Protein AF-A0AAU9XFS4-F1 (afdb_monomer_lite)

Secondary structure (DSSP, 8-state):
-------------------------TTSTTSGGG----PPPEEEE-TTS-EEEE----SS----HHHHHHHHHHHHHHHHHHHHHHHHHHHHTSTTT--HHHHHHHHHHHHHHHHHHHHHHHHHHHTT-------BPPPS----SSHHHHHHHHHHHHHHHHHHHHHHHHHHHHTT-HHHHHHHIIIIIHHHHHHHHHHHHHHHHHHHHGGG------------S--HHHHHHHHHHHHHHHHHHHHHHHHHHHHTSTTT--HHHHHHHHHHHHHHHHHHHHHHHHHHHTT------PBPPPS-S---SHHHHHHHHHHHHHHHHHHHHHHHHHHHHTT-HHHHHHHHHHHHHHHHHHHHHHHHHHHHHHH-TTHHHHHHIIIIIS-TTTHHHHHHHHHHHHHHHHHHHHHHHHHHHHHHIIIIIHHHHHHHHHHHHHHHHHHHHTTSTTHHHHHHIIIIIS---

Sequence (465 aa):
MNSLAFLITLVFGFDMTCGQNVKCSTKLQTHMAKGSWGENPVVHTDYKGTTVVDPPLPFMSPFAATTEQEINKQINRELFASYTYLSMAMHFNRDDINLPGFHKFFKEASEEEREHAMKLMEYQNKRGGRVLLHGIMKPCETTWGNGLEAMKHALVLEKDVYQALLDLHNTASRNEDPQLQDFLESNYLGEQVDSIKQLSDYINTLSRMEAAGQYALGEYQFFLNYHEECEAGINKQINLELYASYVYMSMAYHFDRDDVALPGFHKFMLKQSDEEREHAQKLMAYQNMRGGRIVWKDIKKPEKFEWGTGLEAMQAALDLEKHVNESLLDLHKVADKNGDPQSTDIIEDLLEEQVQSIKEFSDHITNLKRVGPGLGEFQFDKLTLGIFYLKTLKHVFVIVRICLEKINWICRGIFREMMDFLEGEFLKEQVESIKQFSDFVKNLIRVGPGLGEYQFDKLTLGDDD

Organism: NCBI:txid46732

pLDDT: mean 77.01, std 21.36, range [23.17, 97.88]

Structure (mmCIF, N/CA/C/O backbone):
data_AF-A0AAU9XFS4-F1
#
_entry.id   AF-A0AAU9XFS4-F1
#
loop_
_atom_site.group_PDB
_atom_site.id
_atom_site.type_symbol
_atom_site.label_atom_id
_atom_site.label_alt_id
_atom_site.label_comp_id
_atom_site.label_asym_id
_atom_site.label_entity_id
_atom_site.label_seq_id
_atom_site.pdbx_PDB_ins_code
_atom_site.Cartn_x
_atom_site.Cartn_y
_atom_site.Cartn_z
_atom_s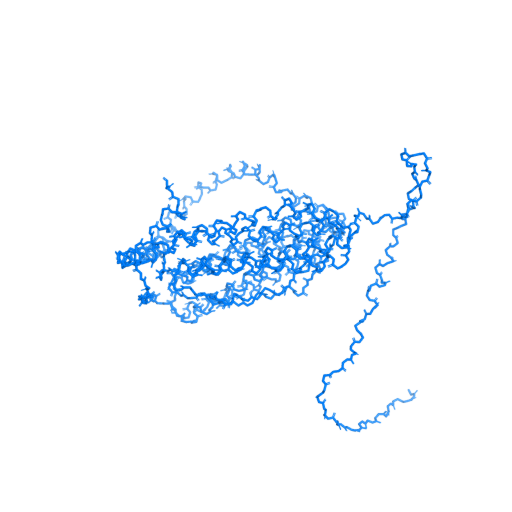ite.occupancy
_atom_site.B_iso_or_equiv
_atom_site.auth_seq_id
_atom_site.auth_comp_id
_atom_site.auth_asym_id
_atom_site.auth_atom_id
_atom_site.pdbx_PDB_model_num
ATOM 1 N N . MET A 1 1 ? -20.110 -23.824 -57.464 1.00 33.31 1 MET A N 1
ATOM 2 C CA . MET A 1 1 ? -20.469 -25.212 -57.823 1.00 33.31 1 MET A CA 1
ATOM 3 C C . MET A 1 1 ? -19.223 -26.068 -57.618 1.00 33.31 1 MET A C 1
ATOM 5 O O . MET A 1 1 ? -18.224 -25.680 -58.203 1.00 33.31 1 MET A O 1
ATOM 9 N N . ASN A 1 2 ? -19.114 -27.140 -56.823 1.00 34.66 2 ASN A N 1
ATOM 10 C CA . ASN A 1 2 ? -19.963 -27.880 -55.856 1.00 34.66 2 ASN A CA 1
ATOM 11 C C . ASN A 1 2 ? -18.983 -28.631 -54.903 1.00 34.66 2 ASN A C 1
ATOM 13 O O . ASN A 1 2 ? -17.883 -28.935 -55.354 1.00 34.66 2 ASN A O 1
ATOM 17 N N . SER A 1 3 ? -19.247 -29.038 -53.654 1.00 33.16 3 SER A N 1
ATOM 18 C CA . SER A 1 3 ? -20.244 -28.702 -52.613 1.00 33.16 3 SER A CA 1
ATOM 19 C C . SER A 1 3 ? -19.647 -29.151 -51.256 1.00 33.16 3 SER A C 1
ATOM 21 O O . SER A 1 3 ? -18.915 -30.131 -51.210 1.00 33.16 3 SER A O 1
ATOM 23 N N . LEU A 1 4 ? -19.730 -28.355 -50.186 1.00 27.31 4 LEU A N 1
ATOM 24 C CA . LEU A 1 4 ? -20.716 -28.455 -49.092 1.00 27.31 4 LEU A CA 1
ATOM 25 C C . LEU A 1 4 ? -20.814 -29.827 -48.364 1.00 27.31 4 LEU A C 1
ATOM 27 O O . LEU A 1 4 ? -21.401 -30.764 -48.885 1.00 27.31 4 LEU A O 1
ATOM 31 N N . ALA A 1 5 ? -20.293 -29.844 -47.128 1.00 33.38 5 ALA A N 1
ATOM 32 C CA . ALA A 1 5 ? -20.771 -30.489 -45.886 1.00 33.38 5 ALA A CA 1
ATOM 33 C C . ALA A 1 5 ? -21.377 -31.920 -45.836 1.00 33.38 5 ALA A C 1
ATOM 35 O O . ALA A 1 5 ? -22.396 -32.215 -46.448 1.00 33.38 5 ALA A O 1
ATOM 36 N N . PHE A 1 6 ? -20.871 -32.700 -44.867 1.00 30.17 6 PHE A N 1
ATOM 37 C CA . PHE A 1 6 ? -21.591 -33.676 -44.018 1.00 30.17 6 PHE A CA 1
ATOM 38 C C . PHE A 1 6 ? -20.928 -33.588 -42.618 1.00 30.17 6 PHE A C 1
ATOM 40 O O . PHE A 1 6 ? -19.706 -33.678 -42.548 1.00 30.17 6 PHE A O 1
ATOM 47 N N . LEU A 1 7 ? -21.557 -33.127 -41.524 1.00 28.05 7 LEU A N 1
ATOM 48 C CA . LEU A 1 7 ? -22.660 -33.685 -40.706 1.00 28.05 7 LEU A CA 1
ATOM 49 C C . LEU A 1 7 ? -22.374 -35.074 -40.074 1.00 28.05 7 LEU A C 1
ATOM 51 O O . LEU A 1 7 ? -21.947 -35.958 -40.803 1.00 28.05 7 LEU A O 1
ATOM 55 N N . ILE A 1 8 ? -22.706 -35.393 -38.802 1.00 28.91 8 ILE A N 1
ATOM 56 C CA . ILE A 1 8 ? -22.913 -34.619 -37.540 1.00 28.91 8 ILE A CA 1
ATOM 57 C C . ILE A 1 8 ? -23.160 -35.615 -36.359 1.00 28.91 8 ILE A C 1
ATOM 59 O O . ILE A 1 8 ? -23.812 -36.629 -36.589 1.00 28.91 8 ILE A O 1
ATOM 63 N N . THR A 1 9 ? -22.760 -35.305 -35.103 1.00 28.89 9 THR A N 1
ATOM 64 C CA . THR A 1 9 ? -23.154 -35.992 -33.813 1.00 28.89 9 THR A CA 1
ATOM 65 C C . THR A 1 9 ? -22.886 -37.523 -33.680 1.00 28.89 9 THR A C 1
ATOM 67 O O . THR A 1 9 ? -22.419 -38.119 -34.637 1.00 28.89 9 THR A O 1
ATOM 70 N N . LEU A 1 10 ? -23.054 -38.286 -32.573 1.00 27.28 10 LEU A N 1
ATOM 71 C CA . LEU A 1 10 ? -23.496 -38.181 -31.148 1.00 27.28 10 LEU A CA 1
ATOM 72 C C . LEU A 1 10 ? -22.551 -39.093 -30.280 1.00 27.28 10 LEU A C 1
ATOM 74 O O . LEU A 1 10 ? -21.943 -39.986 -30.859 1.00 27.28 10 LEU A O 1
ATOM 78 N N . VAL A 1 11 ? -22.446 -39.082 -28.931 1.00 27.89 11 VAL A N 1
ATOM 79 C CA . VAL A 1 11 ? -22.609 -38.065 -27.854 1.00 27.89 11 VAL A CA 1
ATOM 80 C C . VAL A 1 11 ? -22.185 -38.660 -26.460 1.00 27.89 11 VAL A C 1
ATOM 82 O O . VAL A 1 11 ? -22.083 -39.873 -26.347 1.00 27.89 11 VAL A O 1
ATOM 85 N N . PHE A 1 12 ? -21.998 -37.819 -25.419 1.00 26.34 12 PHE A N 1
ATOM 86 C CA . PHE A 1 12 ? -21.911 -38.057 -23.942 1.00 26.34 12 PHE A CA 1
ATOM 87 C C . PHE A 1 12 ? -21.039 -39.180 -23.316 1.00 26.34 12 PHE A C 1
ATOM 89 O O . PHE A 1 12 ? -21.291 -40.371 -23.458 1.00 26.34 12 PHE A O 1
ATOM 96 N N . GLY A 1 13 ? -20.160 -38.747 -22.400 1.00 23.17 13 GLY A N 1
ATOM 97 C CA . GLY A 1 13 ? -19.610 -39.522 -21.281 1.00 23.17 13 GLY A CA 1
ATOM 98 C C . GLY A 1 13 ? -19.075 -38.560 -20.213 1.00 23.17 13 GLY A C 1
ATOM 99 O O . GLY A 1 13 ? -18.079 -37.884 -20.448 1.00 23.17 13 GLY A O 1
ATOM 100 N N . PHE A 1 14 ? -19.779 -38.431 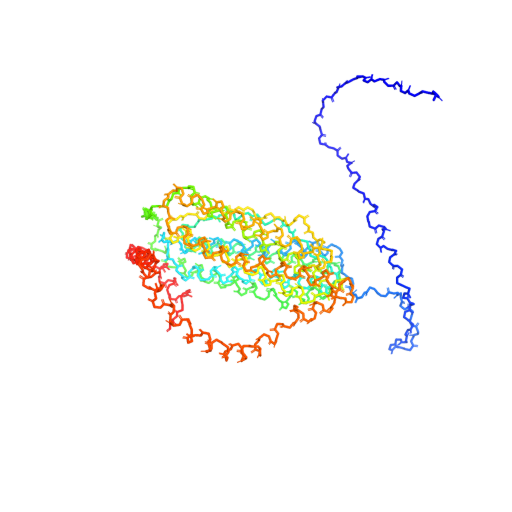-19.086 1.00 24.66 14 PHE A N 1
ATOM 101 C CA . PHE A 1 14 ? -19.370 -37.606 -17.941 1.00 24.66 14 PHE A CA 1
ATOM 102 C C . PHE A 1 14 ? -18.388 -38.418 -17.090 1.00 24.66 14 PHE A C 1
ATOM 104 O O . PHE A 1 14 ? -18.759 -39.509 -16.666 1.00 24.66 14 PHE A O 1
ATOM 111 N N . ASP A 1 15 ? -17.201 -37.891 -16.782 1.00 23.25 15 ASP A N 1
ATOM 112 C CA . ASP A 1 15 ? -16.494 -38.295 -15.562 1.00 23.25 15 ASP A CA 1
ATOM 113 C C . ASP A 1 15 ? -15.556 -37.190 -15.050 1.00 23.25 15 ASP A C 1
ATOM 115 O O . ASP A 1 15 ? -14.936 -36.464 -15.833 1.00 23.25 15 ASP A O 1
ATOM 119 N N . MET A 1 16 ? -15.477 -37.048 -13.727 1.00 28.38 16 MET A N 1
ATOM 120 C CA . MET A 1 16 ? -14.618 -36.080 -13.046 1.00 28.38 16 MET A CA 1
ATOM 121 C C . MET A 1 16 ? -13.428 -36.801 -12.416 1.00 28.38 16 MET A C 1
ATOM 123 O O . MET A 1 16 ? -13.530 -37.310 -11.301 1.00 28.38 16 MET A O 1
ATOM 127 N N . THR A 1 17 ? -12.259 -36.753 -13.054 1.00 27.00 17 THR A N 1
ATOM 128 C CA . THR A 1 17 ? -11.005 -37.141 -12.389 1.00 27.00 17 THR A CA 1
ATOM 129 C C . THR A 1 17 ? -9.888 -36.146 -12.658 1.00 27.00 17 THR A C 1
ATOM 131 O O . THR A 1 17 ? -9.521 -35.886 -13.803 1.00 27.00 17 THR A O 1
ATOM 134 N N . CYS A 1 18 ? -9.315 -35.624 -11.573 1.00 27.98 18 CYS A N 1
ATOM 135 C CA . CYS A 1 18 ? -8.071 -34.864 -11.573 1.00 27.98 18 CYS A CA 1
ATOM 136 C C . CYS A 1 18 ? -6.927 -35.703 -12.177 1.00 27.98 18 CYS A C 1
ATOM 138 O O . CYS A 1 18 ? -6.717 -36.838 -11.750 1.00 27.98 18 CYS A O 1
ATOM 140 N N . GLY A 1 19 ? -6.174 -35.159 -13.142 1.00 24.84 19 GLY A N 1
ATOM 141 C CA . GLY A 1 19 ? -5.047 -35.888 -13.734 1.00 24.84 19 GLY A CA 1
ATOM 142 C C . GLY A 1 19 ? -4.440 -35.275 -15.000 1.00 24.84 19 GLY A C 1
ATOM 143 O O . GLY A 1 19 ? -4.839 -35.626 -16.097 1.00 24.84 19 GLY A O 1
ATOM 144 N N . GLN A 1 20 ? -3.424 -34.426 -14.810 1.00 31.45 20 GLN A N 1
ATOM 145 C CA . GLN A 1 20 ? -2.276 -34.155 -15.701 1.00 31.45 20 GLN A CA 1
ATOM 146 C C . GLN A 1 20 ? -2.468 -33.895 -17.220 1.00 31.45 20 GLN A C 1
ATOM 148 O O . GLN A 1 20 ? -2.947 -34.728 -17.981 1.00 31.45 20 GLN A O 1
ATOM 153 N N . ASN A 1 21 ? -1.791 -32.823 -17.671 1.00 29.48 21 ASN A N 1
ATOM 154 C CA . ASN A 1 21 ? -1.406 -32.455 -19.053 1.00 29.48 21 ASN A CA 1
ATOM 155 C C . ASN A 1 21 ? -2.196 -31.342 -19.762 1.00 29.48 21 ASN A C 1
ATOM 157 O O . ASN A 1 21 ? -2.507 -31.443 -20.950 1.00 29.48 21 ASN A O 1
ATOM 161 N N . VAL A 1 22 ? -2.328 -30.182 -19.113 1.00 28.16 22 VAL A N 1
ATOM 162 C CA . VAL A 1 22 ? -2.276 -28.927 -19.880 1.00 28.16 22 VAL A CA 1
ATOM 163 C C . VAL A 1 22 ? -0.814 -28.679 -20.256 1.00 28.16 22 VAL A C 1
ATOM 165 O O . VAL A 1 22 ? -0.011 -28.264 -19.421 1.00 28.16 22 VAL A O 1
ATOM 168 N N . LYS A 1 23 ? -0.451 -28.932 -21.520 1.00 28.59 23 LYS A N 1
ATOM 169 C CA . LYS A 1 23 ? 0.809 -28.430 -22.089 1.00 28.59 23 LYS A CA 1
ATOM 170 C C . LYS A 1 23 ? 0.722 -26.908 -22.180 1.00 28.59 23 LYS A C 1
ATOM 172 O O . LYS A 1 23 ? 0.319 -26.371 -23.211 1.00 28.59 23 LYS A O 1
ATOM 177 N N . CYS A 1 24 ? 1.087 -26.224 -21.096 1.00 25.02 24 CYS A N 1
ATOM 178 C CA . CYS A 1 24 ? 1.279 -24.782 -21.125 1.00 25.02 24 CYS A CA 1
ATOM 179 C C . CYS A 1 24 ? 2.320 -24.454 -22.207 1.00 25.02 24 CYS A C 1
ATOM 181 O O . CYS A 1 24 ? 3.348 -25.125 -22.330 1.00 25.02 24 CYS A O 1
ATOM 183 N N . SER A 1 25 ? 1.990 -23.487 -23.061 1.00 29.98 25 SER A N 1
ATOM 184 C CA . SER A 1 25 ? 2.690 -23.244 -24.319 1.00 29.98 25 SER A CA 1
ATOM 185 C C . SER A 1 25 ? 4.128 -22.769 -24.090 1.00 29.98 25 SER A C 1
ATOM 187 O O . SER A 1 25 ? 4.389 -21.584 -23.893 1.00 29.98 25 SER A O 1
ATOM 189 N N . THR A 1 26 ? 5.090 -23.677 -24.257 1.00 31.02 26 THR A N 1
ATOM 190 C CA . THR A 1 26 ? 6.541 -23.400 -24.262 1.00 31.02 26 THR A CA 1
ATOM 191 C C . THR A 1 26 ? 7.004 -22.554 -25.467 1.00 31.02 26 THR A C 1
ATOM 193 O O . THR A 1 26 ? 8.200 -22.413 -25.709 1.00 31.02 26 THR A O 1
ATOM 196 N N . LYS A 1 27 ? 6.070 -21.979 -26.243 1.00 28.27 27 LYS A N 1
ATOM 197 C CA . LYS A 1 27 ? 6.346 -21.150 -27.427 1.00 28.27 27 LYS A CA 1
ATOM 198 C C . LYS A 1 27 ? 6.395 -19.639 -27.169 1.00 28.27 27 LYS A C 1
ATOM 200 O O . LYS A 1 27 ? 6.807 -18.923 -28.075 1.00 28.27 27 LYS A O 1
ATOM 205 N N . LEU A 1 28 ? 6.018 -19.137 -25.985 1.00 29.70 28 LEU A N 1
ATOM 206 C CA . LEU A 1 28 ? 6.170 -17.697 -25.695 1.00 29.70 28 LEU A CA 1
ATOM 207 C C . LEU A 1 28 ? 7.610 -17.301 -25.323 1.00 29.70 28 LEU A C 1
ATOM 209 O O . LEU A 1 28 ? 8.045 -16.215 -25.688 1.00 29.70 28 LEU A O 1
ATOM 213 N N . GLN A 1 29 ? 8.391 -18.190 -24.699 1.00 30.67 29 GLN A N 1
ATOM 214 C CA . GLN A 1 29 ? 9.790 -17.898 -24.338 1.00 30.67 29 GLN A CA 1
ATOM 215 C C . GLN A 1 29 ? 10.758 -17.884 -25.539 1.00 30.67 29 GLN A C 1
ATOM 217 O O . GLN A 1 29 ? 11.854 -17.343 -25.440 1.00 30.67 29 GLN A O 1
ATOM 222 N N . THR A 1 30 ? 10.381 -18.443 -26.695 1.00 28.61 30 THR A N 1
ATOM 223 C CA . THR A 1 30 ? 11.282 -18.570 -27.862 1.00 28.61 30 THR A CA 1
ATOM 224 C C . THR A 1 30 ? 11.205 -17.417 -28.869 1.00 28.61 30 THR A C 1
ATOM 226 O O . THR A 1 30 ? 11.988 -17.402 -29.819 1.00 28.61 30 THR A O 1
ATOM 229 N N . HIS A 1 31 ? 10.302 -16.446 -28.683 1.00 25.98 31 HIS A N 1
ATOM 230 C CA . HIS A 1 31 ? 10.153 -15.310 -29.604 1.00 25.98 31 HIS A CA 1
ATOM 231 C C . HIS A 1 31 ? 10.841 -14.011 -29.154 1.00 25.98 31 HIS A C 1
ATOM 233 O O . HIS A 1 31 ? 11.148 -13.190 -30.016 1.00 25.98 31 HIS A O 1
ATOM 239 N N . MET A 1 32 ? 11.173 -13.850 -27.867 1.00 30.36 32 MET A N 1
ATOM 240 C CA . MET A 1 32 ? 11.958 -12.697 -27.387 1.00 30.36 32 MET A CA 1
ATOM 241 C C . MET A 1 32 ? 13.466 -12.835 -27.671 1.00 30.36 32 MET A C 1
ATOM 243 O O . MET A 1 32 ? 14.147 -11.836 -27.872 1.00 30.36 32 MET A O 1
ATOM 247 N N . ALA A 1 33 ? 13.974 -14.059 -27.862 1.00 32.56 33 ALA A N 1
ATOM 248 C CA . ALA A 1 33 ? 15.360 -14.339 -28.270 1.00 32.56 33 ALA A CA 1
ATOM 249 C C . ALA A 1 33 ? 15.707 -13.933 -29.729 1.00 32.56 33 ALA A C 1
ATOM 251 O O . ALA A 1 33 ? 16.682 -14.420 -30.300 1.00 32.56 33 ALA A O 1
ATOM 252 N N . LYS A 1 34 ? 14.882 -13.094 -30.371 1.00 29.09 34 LYS A N 1
ATOM 253 C CA . LYS A 1 34 ? 15.087 -12.564 -31.733 1.00 29.09 34 LYS A CA 1
ATOM 254 C C . LYS A 1 34 ? 14.931 -11.042 -31.825 1.00 29.09 34 LYS A C 1
ATOM 256 O O . LYS A 1 34 ? 14.706 -10.512 -32.913 1.00 29.09 34 LYS A O 1
ATOM 261 N N . GLY A 1 35 ? 15.119 -10.337 -30.708 1.00 30.22 35 GLY A N 1
ATOM 262 C CA . GLY A 1 35 ? 15.483 -8.921 -30.725 1.00 30.22 35 GLY A CA 1
ATOM 263 C C . GLY A 1 35 ? 16.863 -8.749 -31.363 1.00 30.22 35 GLY A C 1
ATOM 264 O O . GLY A 1 35 ? 17.878 -8.824 -30.683 1.00 30.22 35 GLY A O 1
ATOM 265 N N . SER A 1 36 ? 16.901 -8.564 -32.684 1.00 33.47 36 SER A N 1
ATOM 266 C CA . SER A 1 36 ? 18.130 -8.379 -33.465 1.00 33.47 36 SER A CA 1
ATOM 267 C C . SER A 1 36 ? 18.721 -6.973 -33.278 1.00 33.47 36 SER A C 1
ATOM 269 O O . SER A 1 36 ? 18.823 -6.204 -34.238 1.00 33.47 36 SER A O 1
ATOM 271 N N . TRP A 1 37 ? 19.160 -6.653 -32.063 1.00 35.28 37 TRP A N 1
ATOM 272 C CA . TRP A 1 37 ? 20.202 -5.651 -31.865 1.00 35.28 37 TRP A CA 1
ATOM 273 C C . TRP A 1 37 ? 21.541 -6.361 -32.046 1.00 35.28 37 TRP A C 1
ATOM 275 O O . TRP A 1 37 ? 21.911 -7.237 -31.269 1.00 35.28 37 TRP A O 1
ATOM 285 N N . GLY A 1 38 ? 22.216 -6.061 -33.156 1.00 37.53 38 GLY A N 1
ATOM 286 C CA . GLY A 1 38 ? 23.493 -6.672 -33.516 1.00 37.53 38 GLY A CA 1
ATOM 287 C C . GLY A 1 38 ? 24.635 -6.109 -32.680 1.00 37.53 38 GLY A C 1
ATOM 288 O O . GLY A 1 38 ? 25.456 -5.356 -33.199 1.00 37.53 38 GLY A O 1
ATOM 289 N N . GLU A 1 39 ? 24.676 -6.453 -31.397 1.00 47.53 39 GLU A N 1
ATOM 290 C CA . GLU A 1 39 ? 25.807 -6.128 -30.537 1.00 47.53 39 GLU A CA 1
ATOM 291 C C . GLU A 1 39 ? 26.983 -7.042 -30.881 1.00 47.53 39 GLU A C 1
ATOM 293 O O . GLU A 1 39 ? 26.908 -8.270 -30.793 1.00 47.53 39 GLU A O 1
ATOM 298 N N . ASN A 1 40 ? 28.079 -6.431 -31.334 1.00 50.88 40 ASN A N 1
ATOM 299 C CA . ASN A 1 40 ? 29.324 -7.155 -31.545 1.00 50.88 40 ASN A CA 1
ATOM 300 C C . ASN A 1 40 ? 29.888 -7.574 -30.176 1.00 50.88 40 ASN A C 1
ATOM 302 O O . ASN A 1 40 ? 29.852 -6.757 -29.254 1.00 50.88 40 ASN A O 1
ATOM 306 N N . PRO A 1 41 ? 30.444 -8.793 -30.039 1.00 59.72 41 PRO A N 1
ATOM 307 C CA . PRO A 1 41 ? 31.085 -9.220 -28.799 1.00 59.72 41 PRO A CA 1
ATOM 308 C C . PRO A 1 41 ? 32.176 -8.225 -28.391 1.00 59.72 41 PRO A C 1
ATOM 310 O O . PRO A 1 41 ? 32.976 -7.787 -29.228 1.00 59.72 41 PRO A O 1
ATOM 313 N N . VAL A 1 42 ? 32.199 -7.857 -27.111 1.00 61.97 42 VAL A N 1
ATOM 314 C CA . VAL A 1 42 ? 33.156 -6.878 -26.592 1.00 61.97 42 VAL A CA 1
ATOM 315 C C . VAL A 1 42 ? 34.508 -7.565 -26.459 1.00 61.97 42 VAL A C 1
ATOM 317 O O . VAL A 1 42 ? 34.697 -8.468 -25.649 1.00 61.97 42 VAL A O 1
ATOM 320 N N . VAL A 1 43 ? 35.461 -7.142 -27.287 1.00 72.56 43 VAL A N 1
ATOM 321 C CA . VAL A 1 43 ? 36.847 -7.605 -27.205 1.00 72.56 43 VAL A CA 1
ATOM 322 C C . VAL A 1 43 ? 37.625 -6.611 -26.356 1.00 72.56 43 VAL A C 1
ATOM 324 O O . VAL A 1 43 ? 37.872 -5.484 -26.790 1.00 72.56 43 VAL A O 1
ATOM 327 N N . HIS A 1 44 ? 38.015 -7.026 -25.155 1.00 74.69 44 HIS A N 1
ATOM 328 C CA . HIS A 1 44 ? 38.810 -6.215 -24.239 1.00 74.69 44 HIS A CA 1
ATOM 329 C C . HIS A 1 44 ? 40.056 -6.980 -23.776 1.00 74.69 44 HIS A C 1
ATOM 331 O O . HIS A 1 44 ? 40.168 -8.193 -23.947 1.00 74.69 44 HIS A O 1
ATOM 337 N N . THR A 1 45 ? 41.030 -6.268 -23.213 1.00 73.38 45 THR A N 1
ATOM 338 C CA . THR A 1 45 ? 42.191 -6.896 -22.573 1.00 73.38 45 THR A CA 1
ATOM 339 C C . THR A 1 45 ? 41.987 -6.848 -21.067 1.00 73.38 45 THR A C 1
ATOM 341 O O . THR A 1 45 ? 41.798 -5.762 -20.519 1.00 73.38 45 THR A O 1
ATOM 344 N N . ASP A 1 46 ? 42.016 -8.003 -20.402 1.00 76.81 46 ASP A N 1
ATOM 345 C CA . ASP A 1 46 ? 41.870 -8.077 -18.951 1.00 76.81 46 ASP A CA 1
ATOM 346 C C . ASP A 1 46 ? 43.084 -7.477 -18.217 1.00 76.81 46 ASP A C 1
ATOM 348 O O . ASP A 1 46 ? 44.138 -7.177 -18.788 1.00 76.81 46 ASP A O 1
ATOM 352 N N . TYR A 1 47 ? 42.959 -7.346 -16.899 1.00 75.06 47 TYR A N 1
ATOM 353 C CA . TYR A 1 47 ? 44.021 -6.849 -16.019 1.00 75.06 47 TYR A CA 1
ATOM 354 C C . TYR A 1 47 ? 45.280 -7.746 -15.967 1.00 75.06 47 TYR A C 1
ATOM 356 O O . TYR A 1 47 ? 46.271 -7.365 -15.342 1.00 75.06 47 TYR A O 1
ATOM 364 N N . LYS A 1 48 ? 45.264 -8.925 -16.606 1.00 81.94 48 LYS A N 1
ATOM 365 C CA . LYS A 1 48 ? 46.408 -9.840 -16.762 1.00 81.94 48 LYS A CA 1
ATOM 366 C C . LYS A 1 48 ? 47.053 -9.745 -18.153 1.00 81.94 48 LYS A C 1
ATOM 368 O O . LYS A 1 48 ? 48.046 -10.428 -18.394 1.00 81.94 48 LYS A O 1
ATOM 373 N N . GLY A 1 49 ? 46.533 -8.903 -19.051 1.00 75.06 49 GLY A N 1
ATOM 374 C CA . GLY A 1 49 ? 47.015 -8.777 -20.429 1.00 75.06 49 GLY A CA 1
ATOM 375 C C . GLY A 1 49 ? 46.415 -9.800 -21.403 1.00 75.06 49 GLY A C 1
ATOM 376 O O . GLY A 1 49 ? 46.888 -9.910 -22.534 1.00 75.06 49 GLY A O 1
ATOM 377 N N . THR A 1 50 ? 45.393 -10.548 -20.988 1.00 83.06 50 THR A N 1
ATOM 378 C CA . THR A 1 50 ? 44.701 -11.555 -21.800 1.00 83.06 50 THR A CA 1
ATOM 379 C C . THR A 1 50 ? 43.616 -10.886 -22.631 1.00 83.06 50 THR A C 1
ATOM 381 O O . THR A 1 50 ? 42.781 -10.170 -22.086 1.00 83.06 50 THR A O 1
ATOM 384 N N . THR A 1 51 ? 43.570 -11.137 -23.939 1.00 77.94 51 THR A N 1
ATOM 385 C CA . THR A 1 51 ? 42.414 -10.728 -24.747 1.00 77.94 51 THR A CA 1
ATOM 386 C C . THR A 1 51 ? 41.218 -11.612 -24.410 1.00 77.94 51 THR A C 1
ATOM 388 O O . THR A 1 51 ? 41.231 -12.812 -24.687 1.00 77.94 51 THR A O 1
ATOM 391 N N . VAL A 1 52 ? 40.192 -11.006 -23.823 1.00 75.19 52 VAL A N 1
ATOM 392 C CA . VAL A 1 52 ? 38.901 -11.619 -23.523 1.00 75.19 52 VAL A CA 1
ATOM 393 C C . VAL A 1 52 ? 37.912 -11.191 -24.603 1.00 75.19 52 VAL A C 1
ATOM 395 O O . VAL A 1 52 ? 37.879 -10.033 -25.019 1.00 75.19 52 VAL A O 1
ATOM 398 N N . VAL A 1 53 ? 37.135 -12.154 -25.092 1.00 71.94 53 VAL A N 1
ATOM 399 C CA . VAL A 1 53 ? 36.008 -11.916 -25.994 1.00 71.94 53 VAL A CA 1
ATOM 400 C C . VAL A 1 53 ? 34.757 -12.206 -25.188 1.00 71.94 53 VAL A C 1
ATOM 402 O O . VAL A 1 53 ? 34.384 -13.370 -25.027 1.00 71.94 53 VAL A O 1
ATOM 405 N N . ASP A 1 54 ? 34.139 -11.161 -24.652 1.00 57.28 54 ASP A N 1
ATOM 406 C CA . ASP A 1 54 ? 32.876 -11.317 -23.948 1.00 57.28 54 ASP A CA 1
ATOM 407 C C . ASP A 1 54 ? 31.766 -11.584 -24.977 1.00 57.28 54 ASP A C 1
ATOM 409 O O . ASP A 1 54 ? 31.721 -10.921 -26.024 1.00 57.28 54 ASP A O 1
ATOM 413 N N . PRO A 1 55 ? 30.841 -12.528 -24.717 1.00 55.19 55 PRO A N 1
ATOM 414 C CA . PRO A 1 55 ? 29.574 -12.537 -25.440 1.00 55.19 55 PRO A CA 1
ATOM 415 C C . PRO A 1 55 ? 28.848 -11.197 -25.209 1.00 55.19 55 PRO A C 1
ATOM 417 O O . PRO A 1 55 ? 29.184 -10.492 -24.256 1.00 55.19 55 PRO A O 1
ATOM 420 N N . PRO A 1 56 ? 27.836 -10.840 -26.024 1.00 56.84 56 PRO A N 1
ATOM 421 C CA . PRO A 1 56 ? 26.942 -9.731 -25.698 1.00 56.84 56 PRO A CA 1
ATOM 422 C C . PRO A 1 56 ? 26.424 -9.923 -24.271 1.00 56.84 56 PRO A C 1
ATOM 424 O O . PRO A 1 56 ? 25.722 -10.899 -23.984 1.00 56.84 56 PRO A O 1
ATOM 427 N N . LEU A 1 57 ? 26.878 -9.064 -23.359 1.00 49.31 57 LEU A N 1
ATOM 428 C CA . LEU A 1 57 ? 26.551 -9.192 -21.950 1.00 49.31 57 LEU A CA 1
ATOM 429 C C . LEU A 1 57 ? 25.069 -8.837 -21.786 1.00 49.31 57 LEU A C 1
ATOM 431 O O . LEU A 1 57 ? 24.627 -7.846 -22.370 1.00 49.31 57 LEU A O 1
ATOM 435 N N . PRO A 1 58 ? 24.288 -9.580 -20.981 1.00 52.59 58 PRO A N 1
ATOM 436 C CA . PRO A 1 58 ? 23.060 -9.001 -20.461 1.00 52.59 58 PRO A CA 1
ATOM 437 C C . PRO A 1 58 ? 23.425 -7.686 -19.756 1.00 52.59 58 PRO A C 1
ATOM 439 O O . PRO A 1 58 ? 24.440 -7.612 -19.061 1.00 52.59 58 PRO A O 1
ATOM 442 N N . PHE A 1 59 ? 22.611 -6.646 -19.945 1.00 55.47 59 PHE A N 1
ATOM 443 C CA . PHE A 1 59 ? 22.891 -5.302 -19.420 1.00 55.47 59 PHE A CA 1
ATOM 444 C C . PHE A 1 59 ? 23.028 -5.270 -17.881 1.00 55.47 59 PHE A C 1
ATOM 446 O O . PHE A 1 59 ? 23.602 -4.339 -17.319 1.00 55.47 59 PHE A O 1
ATOM 453 N N . MET A 1 60 ? 22.547 -6.318 -17.202 1.00 61.28 60 MET A N 1
ATOM 454 C CA . MET A 1 60 ? 22.657 -6.535 -15.761 1.00 61.28 60 MET A CA 1
ATOM 455 C C . MET A 1 60 ? 23.200 -7.929 -15.420 1.00 61.28 60 MET A C 1
ATOM 457 O O . MET A 1 60 ? 23.099 -8.869 -16.208 1.00 61.28 60 MET A O 1
ATOM 461 N N . SER A 1 61 ? 23.748 -8.063 -14.208 1.00 60.22 61 SER A N 1
ATOM 462 C CA . SER A 1 61 ? 24.228 -9.338 -13.662 1.00 60.22 61 SER A CA 1
ATOM 463 C C . SER A 1 61 ? 23.055 -10.303 -13.425 1.00 60.22 61 SER A C 1
ATOM 465 O O . SER A 1 61 ? 22.230 -10.013 -12.555 1.00 60.22 61 SER A O 1
ATOM 467 N N . PRO A 1 62 ? 22.960 -11.437 -14.147 1.00 56.47 62 PRO A N 1
ATOM 468 C CA . PRO A 1 62 ? 21.850 -12.366 -13.985 1.00 56.47 62 PRO A CA 1
ATOM 469 C C . PRO A 1 62 ? 21.886 -13.003 -12.593 1.00 56.47 62 PRO A C 1
ATOM 471 O O . PRO A 1 62 ? 22.945 -13.398 -12.105 1.00 56.47 62 PRO A O 1
ATOM 474 N N . PHE A 1 63 ? 20.718 -13.156 -11.973 1.00 68.88 63 PHE A N 1
ATOM 475 C CA . PHE A 1 63 ? 20.554 -13.921 -10.738 1.00 68.88 63 PHE A CA 1
ATOM 476 C C . PHE A 1 63 ? 19.592 -15.093 -10.951 1.00 68.88 63 PHE A C 1
ATOM 478 O O . PHE A 1 63 ? 18.821 -15.119 -11.912 1.00 68.88 63 PHE A O 1
ATOM 485 N N . ALA A 1 64 ? 19.709 -16.134 -10.126 1.00 76.94 64 ALA A N 1
ATOM 486 C CA . ALA A 1 64 ? 19.050 -17.406 -10.407 1.00 76.94 64 ALA A CA 1
ATOM 487 C C . ALA A 1 64 ? 17.515 -17.277 -10.405 1.00 76.94 64 ALA A C 1
ATOM 489 O O . ALA A 1 64 ? 16.934 -16.682 -9.502 1.00 76.94 64 ALA A O 1
ATOM 490 N N . ALA A 1 65 ? 16.839 -17.920 -11.362 1.00 77.94 65 ALA A N 1
ATOM 491 C CA . ALA A 1 65 ? 15.373 -17.901 -11.454 1.00 77.94 65 ALA A CA 1
ATOM 492 C C . ALA A 1 65 ? 14.667 -18.485 -10.210 1.00 77.94 65 ALA A C 1
ATOM 494 O O . ALA A 1 65 ? 13.511 -18.169 -9.943 1.00 77.94 65 ALA A O 1
ATOM 495 N N . THR A 1 66 ? 15.356 -19.328 -9.433 1.00 83.75 66 THR A N 1
ATOM 496 C CA . THR A 1 66 ? 14.901 -19.774 -8.108 1.00 83.75 66 THR A CA 1
ATOM 497 C C . THR A 1 66 ? 14.934 -18.629 -7.099 1.00 83.75 66 THR A C 1
ATOM 499 O O . THR A 1 66 ? 13.940 -18.389 -6.425 1.00 83.75 66 THR A O 1
ATOM 502 N N . THR A 1 67 ? 16.030 -17.868 -7.051 1.00 85.38 67 THR A N 1
ATOM 503 C CA . THR A 1 67 ? 16.147 -16.656 -6.234 1.00 85.38 67 THR A CA 1
ATOM 504 C C . THR A 1 67 ? 15.080 -15.616 -6.600 1.00 85.38 67 THR A C 1
ATOM 506 O O . THR A 1 67 ? 14.438 -15.085 -5.702 1.00 85.38 67 THR A O 1
ATOM 509 N N . GLU A 1 68 ? 14.820 -15.367 -7.890 1.00 88.69 68 GLU A N 1
ATOM 510 C CA . GLU A 1 68 ? 13.765 -14.435 -8.342 1.00 88.69 68 GLU A CA 1
ATOM 511 C C . GLU A 1 68 ? 12.377 -14.809 -7.790 1.00 88.69 68 GLU A C 1
ATOM 513 O O . GLU A 1 68 ? 11.595 -13.948 -7.380 1.00 88.69 68 GLU A O 1
ATOM 518 N N . GLN A 1 69 ? 12.072 -16.107 -7.736 1.00 90.19 69 GLN A N 1
ATOM 519 C CA . GLN A 1 69 ? 10.816 -16.605 -7.179 1.00 90.19 69 GLN A CA 1
ATOM 520 C C . GLN A 1 69 ? 10.761 -16.488 -5.654 1.00 90.19 69 GLN A C 1
ATOM 522 O O . GLN A 1 69 ? 9.697 -16.178 -5.123 1.00 90.19 69 GLN A O 1
ATOM 527 N N . GLU A 1 70 ? 11.868 -16.710 -4.939 1.00 92.50 70 GLU A N 1
ATOM 528 C CA . GLU A 1 70 ? 11.887 -16.543 -3.480 1.00 92.50 70 GLU A CA 1
ATOM 529 C C . GLU A 1 70 ? 11.822 -15.063 -3.057 1.00 92.50 70 GLU A C 1
ATOM 531 O O . GLU A 1 70 ? 11.110 -14.766 -2.099 1.00 92.50 70 GLU A O 1
ATOM 536 N N . ILE A 1 71 ? 12.447 -14.123 -3.787 1.00 94.25 71 ILE A N 1
ATOM 537 C CA . ILE A 1 71 ? 12.270 -12.678 -3.520 1.00 94.25 71 ILE A CA 1
ATOM 538 C C . ILE A 1 71 ? 10.812 -12.267 -3.780 1.00 94.25 71 ILE A C 1
ATOM 540 O O . ILE A 1 71 ? 10.201 -11.640 -2.920 1.00 94.25 71 ILE A O 1
ATOM 544 N N . ASN A 1 72 ? 10.196 -12.709 -4.885 1.00 94.38 72 ASN A N 1
ATOM 545 C CA . ASN A 1 72 ? 8.770 -12.460 -5.154 1.00 94.38 72 ASN A CA 1
ATOM 546 C C . ASN A 1 72 ? 7.830 -13.015 -4.065 1.00 94.38 72 ASN A C 1
ATOM 548 O O . ASN A 1 72 ? 6.785 -12.422 -3.788 1.00 94.38 72 ASN A O 1
ATOM 552 N N . LYS A 1 73 ? 8.182 -14.137 -3.422 1.00 95.19 73 LYS A N 1
ATOM 553 C CA . LYS A 1 73 ? 7.450 -14.628 -2.243 1.00 95.19 73 LYS A CA 1
ATOM 554 C C . LYS A 1 73 ? 7.695 -13.755 -1.020 1.00 95.19 73 LYS A C 1
ATOM 556 O O . LYS A 1 73 ? 6.736 -13.497 -0.301 1.00 95.19 73 LYS A O 1
ATOM 561 N N . GLN A 1 74 ? 8.933 -13.316 -0.786 1.00 96.69 74 GLN A N 1
ATOM 562 C CA . GLN A 1 74 ? 9.263 -12.453 0.348 1.00 96.69 74 GLN A CA 1
ATOM 563 C C . GLN A 1 74 ? 8.548 -11.105 0.247 1.00 96.69 74 GLN A C 1
ATOM 565 O O . GLN A 1 74 ? 7.874 -10.727 1.193 1.00 96.69 74 GLN A O 1
ATOM 570 N N . ILE A 1 75 ? 8.541 -10.475 -0.933 1.00 96.81 75 ILE A N 1
ATOM 571 C CA . ILE A 1 75 ? 7.736 -9.279 -1.234 1.00 96.81 75 ILE A CA 1
ATOM 572 C C . ILE A 1 75 ? 6.273 -9.468 -0.799 1.00 96.81 75 ILE A C 1
ATOM 574 O O . ILE A 1 75 ? 5.694 -8.598 -0.157 1.00 96.81 75 ILE A O 1
ATOM 578 N N . ASN A 1 76 ? 5.664 -10.619 -1.103 1.00 96.31 76 ASN A N 1
ATOM 579 C CA . ASN A 1 76 ? 4.284 -10.894 -0.696 1.00 96.31 76 ASN A CA 1
ATOM 580 C C . ASN A 1 76 ? 4.125 -11.207 0.806 1.00 96.31 76 ASN A C 1
ATOM 582 O O . ASN A 1 76 ? 3.008 -11.109 1.312 1.00 96.31 76 ASN A O 1
ATOM 586 N N . ARG A 1 77 ? 5.191 -11.601 1.517 1.00 95.62 77 ARG A N 1
ATOM 587 C CA . ARG A 1 77 ? 5.181 -11.734 2.983 1.00 95.62 77 ARG A CA 1
ATOM 588 C C . ARG A 1 77 ? 5.201 -10.359 3.641 1.00 95.62 77 ARG A C 1
ATOM 590 O O . ARG A 1 77 ? 4.297 -10.112 4.430 1.00 95.62 77 ARG A O 1
ATOM 597 N N . GLU A 1 78 ? 6.088 -9.455 3.224 1.00 97.12 78 GLU A N 1
ATOM 598 C CA . GLU A 1 78 ? 6.165 -8.112 3.829 1.00 97.12 78 GLU A CA 1
ATOM 599 C C . GLU A 1 78 ? 4.862 -7.330 3.570 1.00 97.12 78 GLU A C 1
ATOM 601 O O . GLU A 1 78 ? 4.280 -6.731 4.470 1.00 97.12 78 GLU A O 1
ATOM 606 N N . LEU A 1 79 ? 4.289 -7.446 2.363 1.00 96.31 79 LEU A N 1
ATOM 607 C CA . LEU A 1 79 ? 2.972 -6.873 2.050 1.00 96.31 79 LEU A CA 1
ATOM 608 C C . LEU A 1 79 ? 1.826 -7.476 2.882 1.00 96.31 79 LEU A C 1
ATOM 610 O O . LEU A 1 79 ? 0.861 -6.780 3.198 1.00 96.31 79 LEU A O 1
ATOM 614 N N . PHE A 1 80 ? 1.901 -8.762 3.237 1.00 96.69 80 PHE A N 1
ATOM 615 C CA . PHE A 1 80 ? 0.925 -9.401 4.123 1.00 96.69 80 PHE A CA 1
ATOM 616 C C . PHE A 1 80 ? 1.126 -8.995 5.591 1.00 96.69 80 PHE A C 1
ATOM 618 O O . PHE A 1 80 ? 0.137 -8.816 6.310 1.00 96.69 80 PHE A O 1
ATOM 625 N N . ALA A 1 81 ? 2.372 -8.798 6.025 1.00 95.19 81 ALA A N 1
ATOM 626 C CA . ALA A 1 81 ? 2.699 -8.279 7.347 1.00 95.19 81 ALA A CA 1
ATOM 627 C C . ALA A 1 81 ? 2.201 -6.834 7.499 1.00 95.19 81 ALA A C 1
ATOM 629 O O . ALA A 1 81 ? 1.387 -6.562 8.381 1.00 95.19 81 ALA A O 1
ATOM 630 N N . SER A 1 82 ? 2.527 -5.960 6.540 1.00 97.00 82 SER A N 1
ATOM 631 C CA . SER A 1 82 ? 1.989 -4.598 6.420 1.00 97.00 82 SER A CA 1
ATOM 632 C C . SER A 1 82 ? 0.454 -4.568 6.489 1.00 97.00 82 SER A C 1
ATOM 634 O O . SER A 1 82 ? -0.117 -3.788 7.257 1.00 97.00 82 SER A O 1
ATOM 636 N N . TYR A 1 83 ? -0.235 -5.462 5.765 1.00 96.38 83 TYR A N 1
ATOM 637 C CA . TYR A 1 83 ? -1.702 -5.544 5.782 1.00 96.38 83 TYR A CA 1
ATOM 638 C C . TYR A 1 83 ? -2.268 -6.035 7.127 1.00 96.38 83 TYR A C 1
ATOM 640 O O . TYR A 1 83 ? -3.316 -5.566 7.581 1.00 96.38 83 TYR A O 1
ATOM 648 N N . THR A 1 84 ? -1.558 -6.943 7.800 1.00 95.38 84 THR A N 1
ATOM 649 C CA . THR A 1 84 ? -1.910 -7.433 9.141 1.00 95.38 84 THR A CA 1
ATOM 650 C C . THR A 1 84 ? -1.717 -6.346 10.198 1.00 95.38 84 THR A C 1
ATOM 652 O O . THR A 1 84 ? -2.606 -6.137 11.028 1.00 95.38 84 THR A O 1
ATOM 655 N N . TYR A 1 85 ? -0.626 -5.583 10.124 1.00 96.69 85 TYR A N 1
ATOM 656 C CA . TYR A 1 85 ? -0.383 -4.448 11.007 1.00 96.69 85 TYR A CA 1
ATOM 657 C C . TYR A 1 85 ? -1.380 -3.308 10.806 1.00 96.69 85 TYR A C 1
ATOM 659 O O . TYR A 1 85 ? -1.868 -2.756 11.792 1.00 96.69 85 TYR A O 1
ATOM 667 N N . LEU A 1 86 ? -1.812 -3.037 9.569 1.00 96.00 86 LEU A N 1
ATOM 668 C CA . LEU A 1 86 ? -2.889 -2.074 9.320 1.00 96.00 86 LEU A CA 1
ATOM 669 C C . LEU A 1 86 ? -4.203 -2.503 10.000 1.00 96.00 86 LEU A C 1
ATOM 671 O O . LEU A 1 86 ? -4.921 -1.668 10.555 1.00 96.00 86 LEU A O 1
ATOM 675 N N . SER A 1 87 ? -4.495 -3.810 10.030 1.00 94.88 87 SER A N 1
ATOM 676 C CA . SER A 1 87 ? -5.635 -4.353 10.779 1.00 94.88 87 SER A CA 1
ATOM 677 C C . SER A 1 87 ? -5.484 -4.201 12.293 1.00 94.88 87 SER A C 1
ATOM 679 O O . SER A 1 87 ? -6.477 -3.902 12.960 1.00 94.88 87 SER A O 1
ATOM 681 N N . MET A 1 88 ? -4.281 -4.375 12.849 1.00 94.75 88 MET A N 1
ATOM 682 C CA . MET A 1 88 ? -4.020 -4.104 14.270 1.00 94.75 88 MET A CA 1
ATOM 683 C C . MET A 1 88 ? -4.210 -2.614 14.580 1.00 94.75 88 MET A C 1
ATOM 685 O O . MET A 1 88 ? -5.005 -2.264 15.455 1.00 94.75 88 MET A O 1
ATOM 689 N N . ALA A 1 89 ? -3.572 -1.729 13.810 1.00 94.25 89 ALA A N 1
ATOM 690 C CA . ALA A 1 89 ? -3.681 -0.280 13.955 1.00 94.25 89 ALA A CA 1
ATOM 691 C C . ALA A 1 89 ? -5.137 0.201 13.941 1.00 94.25 89 ALA A C 1
ATOM 693 O O . ALA A 1 89 ? -5.533 0.995 14.797 1.00 94.25 89 ALA A O 1
ATOM 694 N N . MET A 1 90 ? -5.952 -0.282 13.002 1.00 93.06 90 MET A N 1
ATOM 695 C CA . MET A 1 90 ? -7.353 0.130 12.917 1.00 93.06 90 MET A CA 1
ATOM 696 C C . MET A 1 90 ? -8.244 -0.500 13.991 1.00 93.06 90 MET A C 1
ATOM 698 O O . MET A 1 90 ? -9.239 0.116 14.362 1.00 93.06 90 MET A O 1
ATOM 702 N N . HIS A 1 91 ? -7.894 -1.663 14.549 1.00 90.06 91 HIS A N 1
ATOM 703 C CA . HIS A 1 91 ? -8.584 -2.204 15.727 1.00 90.06 91 HIS A CA 1
ATOM 704 C C . HIS A 1 91 ? -8.390 -1.297 16.951 1.00 90.06 91 HIS A C 1
ATOM 706 O O . HIS A 1 91 ? -9.370 -0.929 17.595 1.00 90.06 91 HIS A O 1
ATOM 712 N N . PHE A 1 92 ? -7.158 -0.857 17.228 1.00 88.25 92 PHE A N 1
ATOM 713 C CA . PHE A 1 92 ? -6.864 0.020 18.372 1.00 88.25 92 PHE A CA 1
ATOM 714 C C . PHE A 1 92 ? -7.361 1.470 18.209 1.00 88.25 92 PHE A C 1
ATOM 716 O O . PHE A 1 92 ? -7.587 2.149 19.212 1.00 88.25 92 PHE A O 1
ATOM 723 N N . ASN A 1 93 ? -7.617 1.911 16.971 1.00 86.88 93 ASN A N 1
ATOM 724 C CA . ASN A 1 93 ? -8.241 3.202 16.636 1.00 86.88 93 ASN A CA 1
ATOM 725 C C . ASN A 1 93 ? -9.785 3.196 16.680 1.00 86.88 93 ASN A C 1
ATOM 727 O O . ASN A 1 93 ? -10.416 4.217 16.404 1.00 86.88 93 ASN A O 1
ATOM 731 N N . ARG A 1 94 ? -10.434 2.061 16.974 1.00 82.94 94 ARG A N 1
ATOM 732 C CA . ARG A 1 94 ? -11.890 2.044 17.194 1.00 82.94 94 ARG A CA 1
ATOM 733 C C . ARG A 1 94 ? -12.229 2.904 18.402 1.00 82.94 94 ARG A C 1
ATOM 735 O O . ARG A 1 94 ? -11.553 2.788 19.424 1.00 82.94 94 ARG A O 1
ATOM 742 N N . ASP A 1 95 ? -13.325 3.661 18.330 1.00 72.12 95 ASP A N 1
ATOM 743 C CA . ASP A 1 95 ? -13.907 4.334 19.499 1.00 72.12 95 ASP A CA 1
ATOM 744 C C . ASP A 1 95 ? -14.061 3.331 20.656 1.00 72.12 95 ASP A C 1
ATOM 746 O O . ASP A 1 95 ? -13.767 3.638 21.801 1.00 72.12 95 ASP A O 1
ATOM 750 N N . ASP A 1 96 ? -14.483 2.104 20.330 1.00 67.69 96 ASP A N 1
ATOM 751 C CA . ASP A 1 96 ? -14.359 0.834 21.049 1.00 67.69 96 ASP A CA 1
ATOM 752 C C . ASP A 1 96 ? -13.316 0.732 22.159 1.00 67.69 96 ASP A C 1
ATOM 754 O O . ASP A 1 96 ? -13.557 0.315 23.293 1.00 67.69 96 ASP A O 1
ATOM 758 N N . ILE A 1 97 ? -12.100 1.030 21.712 1.00 78.38 97 ILE A N 1
ATOM 759 C CA . ILE A 1 97 ? -10.858 0.478 22.225 1.00 78.38 97 ILE A CA 1
ATOM 760 C C . ILE A 1 97 ? -9.873 1.603 22.474 1.00 78.38 97 ILE A C 1
ATOM 762 O O . ILE A 1 97 ? -9.159 1.495 23.455 1.00 78.38 97 ILE A O 1
ATOM 766 N N . ASN A 1 98 ? -9.852 2.670 21.673 1.00 76.69 98 ASN A N 1
ATOM 767 C CA . ASN A 1 98 ? -9.151 3.927 21.938 1.00 76.69 98 ASN A CA 1
ATOM 768 C C . ASN A 1 98 ? -7.813 3.742 22.686 1.00 76.69 98 ASN A C 1
ATOM 770 O O . ASN A 1 98 ? -7.680 4.088 23.864 1.00 76.69 98 ASN A O 1
ATOM 774 N N . LEU A 1 99 ? -6.859 3.093 22.020 1.00 83.44 99 LEU A N 1
ATOM 775 C CA . LEU A 1 99 ? -5.475 2.957 22.474 1.00 83.44 99 LEU A CA 1
ATOM 776 C C . LEU A 1 99 ? -4.588 3.621 21.410 1.00 83.44 99 LEU A C 1
ATOM 778 O O . LEU A 1 99 ? -4.107 2.943 20.498 1.00 83.44 99 LEU A O 1
ATOM 782 N N . PRO A 1 100 ? -4.477 4.964 21.432 1.00 83.31 100 PRO A N 1
ATOM 783 C CA . PRO A 1 100 ? -3.834 5.724 20.365 1.00 83.31 100 PRO A CA 1
ATOM 784 C C . PRO A 1 100 ? -2.335 5.434 20.220 1.00 83.31 100 PRO A C 1
ATOM 786 O O . PRO A 1 100 ? -1.828 5.517 19.104 1.00 83.31 100 PRO A O 1
ATOM 789 N N . GLY A 1 101 ? -1.638 5.051 21.294 1.00 84.62 101 GLY A N 1
ATOM 790 C CA . GLY A 1 101 ? -0.244 4.610 21.230 1.00 84.62 101 GLY A CA 1
ATOM 791 C C . GLY A 1 101 ? -0.108 3.266 20.510 1.00 84.62 101 GLY A C 1
ATOM 792 O O . GLY A 1 101 ? 0.694 3.140 19.588 1.00 84.62 101 GLY A O 1
ATOM 793 N N . PHE A 1 102 ? -0.950 2.278 20.835 1.00 89.19 102 PHE A N 1
ATOM 794 C CA . PHE A 1 102 ? -1.012 1.019 20.075 1.00 89.19 102 PHE A CA 1
ATOM 795 C C . PHE A 1 102 ? -1.436 1.239 18.615 1.00 89.19 102 PHE A C 1
ATOM 797 O O . PHE A 1 102 ? -0.881 0.601 17.721 1.00 89.19 102 PHE A O 1
ATOM 804 N N . HIS A 1 103 ? -2.383 2.147 18.349 1.00 90.50 103 HIS A N 1
ATOM 805 C CA . HIS A 1 103 ? -2.744 2.533 16.982 1.00 90.50 103 HIS A CA 1
ATOM 806 C C . HIS A 1 103 ? -1.536 3.086 16.217 1.00 90.50 103 HIS A C 1
ATOM 808 O O . HIS A 1 103 ? -1.259 2.601 15.121 1.00 90.50 103 HIS A O 1
ATOM 814 N N . LYS A 1 104 ? -0.826 4.065 16.798 1.00 92.62 104 LYS A N 1
ATOM 815 C CA . LYS A 1 104 ? 0.368 4.687 16.213 1.00 92.62 104 LYS A CA 1
ATOM 816 C C . LYS A 1 104 ? 1.442 3.635 15.930 1.00 92.62 104 LYS A C 1
ATOM 818 O O . LYS A 1 104 ? 1.811 3.463 14.774 1.00 92.62 104 LYS A O 1
ATOM 823 N N . PHE A 1 105 ? 1.836 2.866 16.946 1.00 92.69 105 PHE A N 1
ATOM 824 C CA . PHE A 1 105 ? 2.865 1.829 16.845 1.00 92.69 105 PHE A CA 1
ATOM 825 C C . PHE A 1 105 ? 2.584 0.822 15.718 1.00 92.69 105 PHE A C 1
ATOM 827 O O . PHE A 1 105 ? 3.435 0.578 14.867 1.00 92.69 105 PHE A O 1
ATOM 834 N N . PHE A 1 106 ? 1.368 0.266 15.652 1.00 95.44 106 PHE A N 1
ATOM 835 C CA . PHE A 1 106 ? 1.022 -0.676 14.584 1.00 95.44 106 PHE A CA 1
ATOM 836 C C . PHE A 1 106 ? 0.814 -0.002 13.219 1.00 95.44 106 PHE A C 1
ATOM 838 O O . PHE A 1 106 ? 0.888 -0.680 12.195 1.00 95.44 106 PHE A O 1
ATOM 845 N N . LYS A 1 107 ? 0.553 1.312 13.166 1.00 95.25 107 LYS A N 1
ATOM 846 C CA . LYS A 1 107 ? 0.509 2.054 11.900 1.00 95.25 107 LYS A CA 1
ATOM 847 C C . LYS A 1 107 ? 1.924 2.253 11.357 1.00 95.25 107 LYS A C 1
ATOM 849 O O . LYS A 1 107 ? 2.147 1.989 10.182 1.00 95.25 107 LYS A O 1
ATOM 854 N N . GLU A 1 108 ? 2.867 2.632 12.214 1.00 95.31 108 GLU A N 1
ATOM 855 C CA . GLU A 1 108 ? 4.285 2.778 11.871 1.00 95.31 108 GLU A CA 1
ATOM 856 C C . GLU A 1 108 ? 4.871 1.434 11.404 1.00 95.31 108 GLU A C 1
ATOM 858 O O . GLU A 1 108 ? 5.395 1.364 10.296 1.00 95.31 108 GLU A O 1
ATOM 863 N N . ALA A 1 109 ? 4.629 0.336 12.133 1.00 94.00 109 ALA A N 1
ATOM 864 C CA . ALA A 1 109 ? 5.016 -1.015 11.700 1.00 94.00 109 ALA A CA 1
ATOM 865 C C . ALA A 1 109 ? 4.369 -1.437 10.358 1.00 94.00 109 ALA A C 1
ATOM 867 O O . ALA A 1 109 ? 4.995 -2.090 9.525 1.00 94.00 109 ALA A O 1
ATOM 868 N N . SER A 1 110 ? 3.117 -1.036 10.097 1.00 96.56 110 SER A N 1
ATOM 869 C CA . SER A 1 110 ? 2.466 -1.265 8.796 1.00 96.56 110 SER A CA 1
ATOM 870 C C . SER A 1 110 ? 3.153 -0.507 7.653 1.00 96.56 110 SER A C 1
ATOM 872 O O . SER A 1 110 ? 3.184 -0.991 6.516 1.00 96.56 110 SER A O 1
ATOM 874 N N . GLU A 1 111 ? 3.692 0.678 7.933 1.00 95.88 111 GLU A N 1
ATOM 875 C CA . GLU A 1 111 ? 4.398 1.503 6.958 1.00 95.88 111 GLU A CA 1
ATOM 876 C C . GLU A 1 111 ? 5.824 0.984 6.708 1.00 95.88 111 GLU A C 1
ATOM 878 O O . GLU A 1 111 ? 6.194 0.835 5.542 1.00 95.88 111 GLU A O 1
ATOM 883 N N . GLU A 1 112 ? 6.548 0.590 7.757 1.00 93.94 112 GLU A N 1
ATOM 884 C CA . GLU A 1 112 ? 7.876 -0.047 7.710 1.00 93.94 112 GLU A CA 1
ATOM 885 C C . GLU A 1 112 ? 7.869 -1.338 6.869 1.00 93.94 112 GLU A C 1
ATOM 887 O O . GLU A 1 112 ? 8.603 -1.456 5.886 1.00 93.94 112 GLU A O 1
ATOM 892 N N . GLU A 1 113 ? 6.940 -2.262 7.138 1.00 96.56 113 GLU A N 1
ATOM 893 C CA . GLU A 1 113 ? 6.813 -3.517 6.377 1.00 96.56 113 GLU A CA 1
ATOM 894 C C . GLU A 1 113 ? 6.406 -3.290 4.910 1.00 96.56 113 GLU A C 1
ATOM 896 O O . GLU A 1 113 ? 6.705 -4.096 4.020 1.00 96.56 113 GLU A O 1
ATOM 901 N N . ARG A 1 114 ? 5.758 -2.157 4.607 1.00 95.25 114 ARG A N 1
ATOM 902 C CA . ARG A 1 114 ? 5.542 -1.752 3.214 1.00 95.25 114 ARG A CA 1
ATOM 903 C C . ARG A 1 114 ? 6.867 -1.336 2.581 1.00 95.25 114 ARG A C 1
ATOM 905 O O . ARG A 1 114 ? 7.158 -1.782 1.475 1.00 95.25 114 ARG A O 1
ATOM 912 N N . GLU A 1 115 ? 7.673 -0.518 3.256 1.00 95.62 115 GLU A N 1
ATOM 913 C CA . GLU A 1 115 ? 8.993 -0.098 2.766 1.00 95.62 115 GLU A CA 1
ATOM 914 C C . GLU A 1 115 ? 9.943 -1.288 2.564 1.00 95.62 115 GLU A C 1
ATOM 916 O O . GLU A 1 115 ? 10.635 -1.336 1.543 1.00 95.62 115 GLU A O 1
ATOM 921 N N . HIS A 1 116 ? 9.891 -2.310 3.425 1.00 95.00 116 HIS A N 1
ATOM 922 C CA . HIS A 1 116 ? 10.566 -3.596 3.213 1.00 95.00 116 HIS A CA 1
ATOM 923 C C . HIS A 1 116 ? 10.171 -4.256 1.881 1.00 95.00 116 HIS A C 1
ATOM 925 O O . HIS A 1 116 ? 11.045 -4.630 1.088 1.00 95.00 116 HIS A O 1
ATOM 931 N N . ALA A 1 117 ? 8.872 -4.324 1.563 1.00 97.00 117 ALA A N 1
ATOM 932 C CA . ALA A 1 117 ? 8.408 -4.828 0.269 1.00 97.00 117 ALA A CA 1
ATOM 933 C C . ALA A 1 117 ? 8.960 -4.010 -0.915 1.00 97.00 117 ALA A C 1
ATOM 935 O O . ALA A 1 117 ? 9.416 -4.586 -1.907 1.00 97.00 117 ALA A O 1
ATOM 936 N N . MET A 1 118 ? 8.937 -2.676 -0.814 1.00 95.38 118 MET A N 1
ATOM 937 C CA . MET A 1 118 ? 9.422 -1.762 -1.862 1.00 95.38 118 MET A CA 1
ATOM 938 C C . MET A 1 118 ? 10.922 -1.939 -2.120 1.00 95.38 118 MET A C 1
ATOM 940 O O . MET A 1 118 ? 11.358 -2.067 -3.264 1.00 95.38 118 MET A O 1
ATOM 944 N N . LYS A 1 119 ? 11.708 -2.024 -1.047 1.00 96.12 119 LYS A N 1
ATOM 945 C CA . LYS A 1 119 ? 13.166 -2.194 -1.050 1.00 96.12 119 LYS A CA 1
ATOM 946 C C . LYS A 1 119 ? 13.571 -3.541 -1.672 1.00 96.12 119 LYS A C 1
ATOM 948 O O . LYS A 1 119 ? 14.557 -3.601 -2.410 1.00 96.12 119 LYS A O 1
ATOM 953 N N . LEU A 1 120 ? 12.783 -4.606 -1.471 1.00 96.56 120 LEU A N 1
ATOM 954 C CA . LEU A 1 120 ? 12.925 -5.880 -2.198 1.00 96.56 120 LEU A CA 1
ATOM 955 C C . LEU A 1 120 ? 12.577 -5.749 -3.693 1.00 96.56 120 LEU A C 1
ATOM 957 O O . LEU A 1 120 ? 13.303 -6.295 -4.527 1.00 96.56 120 LEU A O 1
ATOM 961 N N . MET A 1 121 ? 11.508 -5.025 -4.048 1.00 95.88 121 MET A N 1
ATOM 962 C CA . MET A 1 121 ? 11.103 -4.801 -5.446 1.00 95.88 121 MET A CA 1
ATOM 963 C C . MET A 1 121 ? 12.151 -4.000 -6.237 1.00 95.88 121 MET A C 1
ATOM 965 O O . MET A 1 121 ? 12.555 -4.424 -7.324 1.00 95.88 121 MET A O 1
ATOM 969 N N . GLU A 1 122 ? 12.663 -2.904 -5.669 1.00 94.12 122 GLU A N 1
ATOM 970 C CA . GLU A 1 122 ? 13.774 -2.123 -6.235 1.00 94.12 122 GLU A CA 1
ATOM 971 C C . GLU A 1 122 ? 15.029 -2.981 -6.418 1.00 94.12 122 GLU A C 1
ATOM 973 O O . GLU A 1 122 ? 15.672 -2.949 -7.470 1.00 94.12 122 GLU A O 1
ATOM 978 N N . TYR A 1 123 ? 15.381 -3.790 -5.413 1.00 93.44 123 TYR A N 1
ATOM 979 C CA . TYR A 1 123 ? 16.531 -4.686 -5.501 1.00 93.44 123 TYR A CA 1
ATOM 980 C C . TYR A 1 123 ? 16.366 -5.728 -6.614 1.00 93.44 123 TYR A C 1
ATOM 982 O O . TYR A 1 123 ? 17.302 -5.980 -7.376 1.00 93.44 123 TYR A O 1
ATOM 990 N N . GLN A 1 124 ? 15.173 -6.306 -6.746 1.00 92.00 124 GLN A N 1
ATOM 991 C CA . GLN A 1 124 ? 14.856 -7.288 -7.776 1.00 92.00 124 GLN A CA 1
ATOM 992 C C . GLN A 1 124 ? 14.981 -6.700 -9.188 1.00 92.00 124 GLN A C 1
ATOM 994 O O . GLN A 1 124 ? 15.640 -7.307 -10.037 1.00 92.00 124 GLN A O 1
ATOM 999 N N . ASN A 1 125 ? 14.444 -5.500 -9.423 1.00 90.69 125 ASN A N 1
ATOM 1000 C CA . ASN A 1 125 ? 14.626 -4.775 -10.684 1.00 90.69 125 ASN A CA 1
ATOM 1001 C C . ASN A 1 125 ? 16.099 -4.404 -10.929 1.00 90.69 125 ASN A C 1
ATOM 1003 O O . ASN A 1 125 ? 16.617 -4.626 -12.022 1.00 90.69 125 ASN A O 1
ATOM 1007 N N . LYS A 1 126 ? 16.820 -3.937 -9.901 1.00 88.94 126 LYS A N 1
ATOM 1008 C CA . LYS A 1 126 ? 18.259 -3.614 -9.957 1.00 88.94 126 LYS A CA 1
ATOM 1009 C C . LYS A 1 126 ? 19.152 -4.820 -10.286 1.00 88.94 126 LYS A C 1
ATOM 1011 O O . LYS A 1 126 ? 20.265 -4.639 -10.782 1.00 88.94 126 LYS A O 1
ATOM 1016 N N . ARG A 1 127 ? 18.691 -6.045 -10.013 1.00 86.31 127 ARG A N 1
ATOM 1017 C CA . ARG A 1 127 ? 19.346 -7.305 -10.411 1.00 86.31 127 ARG A CA 1
ATOM 1018 C C . ARG A 1 127 ? 18.867 -7.831 -11.779 1.00 86.31 127 ARG A C 1
ATOM 1020 O O . ARG A 1 127 ? 19.283 -8.914 -12.177 1.00 86.31 127 ARG A O 1
ATOM 1027 N N . GLY A 1 128 ? 18.018 -7.097 -12.502 1.00 81.19 128 GLY A N 1
ATOM 1028 C CA . GLY A 1 128 ? 17.473 -7.495 -13.808 1.00 81.19 128 GLY A CA 1
ATOM 1029 C C . GLY A 1 128 ? 16.358 -8.545 -13.733 1.00 81.19 128 GLY A C 1
ATOM 1030 O O . GLY A 1 128 ? 16.075 -9.213 -14.725 1.00 81.19 128 GLY A O 1
ATOM 1031 N N . GLY A 1 129 ? 15.747 -8.727 -12.560 1.00 85.31 129 GLY A N 1
ATOM 1032 C CA . GLY A 1 129 ? 14.641 -9.662 -12.348 1.00 85.31 129 GLY A CA 1
ATOM 1033 C C . GLY A 1 129 ? 13.287 -9.045 -12.660 1.00 85.31 129 GLY A C 1
ATOM 1034 O O . GLY A 1 129 ? 13.187 -7.887 -13.073 1.00 85.31 129 GLY A O 1
ATOM 1035 N N . ARG A 1 130 ? 12.222 -9.825 -12.465 1.00 86.88 130 ARG A N 1
ATOM 1036 C CA . ARG A 1 130 ? 10.842 -9.378 -12.717 1.00 86.88 130 ARG A CA 1
ATOM 1037 C C . ARG A 1 130 ? 9.968 -9.478 -11.468 1.00 86.88 130 ARG A C 1
ATOM 1039 O O . ARG A 1 130 ? 9.702 -10.575 -10.975 1.00 86.88 130 ARG A O 1
ATOM 1046 N N . VAL A 1 131 ? 9.526 -8.323 -10.967 1.00 90.44 131 VAL A N 1
ATOM 1047 C CA . VAL A 1 131 ? 8.573 -8.217 -9.852 1.00 90.44 131 VAL A CA 1
ATOM 1048 C C . VAL A 1 131 ? 7.217 -8.790 -10.275 1.00 90.44 131 VAL A C 1
ATOM 1050 O O . VAL A 1 131 ? 6.617 -8.353 -11.258 1.00 90.44 131 VAL A O 1
ATOM 1053 N N . LEU A 1 132 ? 6.721 -9.767 -9.518 1.00 89.00 132 LEU A N 1
ATOM 1054 C CA . LEU A 1 132 ? 5.438 -10.430 -9.721 1.00 89.00 132 LEU A CA 1
ATOM 1055 C C . LEU A 1 132 ? 4.603 -10.327 -8.442 1.00 89.00 132 LEU A C 1
ATOM 1057 O O . LEU A 1 132 ? 4.787 -11.084 -7.488 1.00 89.00 132 LEU A O 1
ATOM 1061 N N . LEU A 1 133 ? 3.647 -9.401 -8.455 1.00 89.88 133 LEU A N 1
ATOM 1062 C CA . LEU A 1 133 ? 2.704 -9.196 -7.360 1.00 89.88 133 LEU A CA 1
ATOM 1063 C C . LEU A 1 133 ? 1.684 -10.348 -7.270 1.00 89.88 133 LEU A C 1
ATOM 1065 O O . LEU A 1 133 ? 1.131 -10.809 -8.274 1.00 89.88 133 LEU A O 1
ATOM 1069 N N . HIS A 1 134 ? 1.452 -10.832 -6.050 1.00 92.88 134 HIS A N 1
ATOM 1070 C CA . HIS A 1 134 ? 0.598 -11.982 -5.741 1.00 92.88 134 HIS A CA 1
ATOM 1071 C C . HIS A 1 134 ? -0.676 -11.531 -5.004 1.00 92.88 134 HIS A C 1
ATOM 1073 O O . HIS A 1 134 ? -0.918 -10.347 -4.828 1.00 92.88 134 HIS A O 1
ATOM 1079 N N . GLY A 1 135 ? -1.586 -12.449 -4.668 1.00 90.38 135 GLY A N 1
ATOM 1080 C CA . GLY A 1 135 ? -2.770 -12.072 -3.888 1.00 90.38 135 GLY A CA 1
ATOM 1081 C C . GLY A 1 135 ? -2.394 -11.887 -2.420 1.00 90.38 135 GLY A C 1
ATOM 1082 O O . GLY A 1 135 ? -1.883 -12.833 -1.817 1.00 90.38 135 GLY A O 1
ATOM 1083 N N . ILE A 1 136 ? -2.691 -10.724 -1.840 1.00 94.56 136 ILE A N 1
ATOM 1084 C CA . ILE A 1 136 ? -2.534 -10.506 -0.398 1.00 94.56 136 ILE A CA 1
ATOM 1085 C C . ILE A 1 136 ? -3.795 -11.056 0.271 1.00 94.56 136 ILE A C 1
ATOM 1087 O O . ILE A 1 136 ? -4.905 -10.583 0.013 1.00 94.56 136 ILE A O 1
ATOM 1091 N N . MET A 1 137 ? -3.646 -12.100 1.087 1.00 92.81 137 MET A N 1
ATOM 1092 C CA . MET A 1 137 ? -4.774 -12.665 1.833 1.00 92.81 137 MET A CA 1
ATOM 1093 C C . MET A 1 137 ? -5.226 -11.694 2.923 1.00 92.81 137 MET A C 1
ATOM 1095 O O . MET A 1 137 ? -4.408 -10.949 3.463 1.00 92.81 137 MET A O 1
ATOM 1099 N N . LYS A 1 138 ? -6.507 -11.740 3.303 1.00 89.75 138 LYS A N 1
ATOM 1100 C CA . LYS A 1 138 ? -6.946 -11.054 4.526 1.00 89.75 138 LYS A CA 1
ATOM 1101 C C . LYS A 1 138 ? -6.168 -11.552 5.766 1.00 89.75 138 LYS A C 1
ATOM 1103 O O . LYS A 1 138 ? -5.802 -12.733 5.798 1.00 89.75 138 LYS A O 1
ATOM 1108 N N . PRO A 1 139 ? -5.977 -10.715 6.802 1.00 88.69 139 PRO A N 1
ATOM 1109 C CA . PRO A 1 139 ? -5.439 -11.159 8.086 1.00 88.69 139 PRO A CA 1
ATOM 1110 C C . PRO A 1 139 ? -6.288 -12.286 8.693 1.00 88.69 139 PRO A C 1
ATOM 1112 O O . PRO A 1 139 ? -7.512 -12.318 8.520 1.00 88.69 139 PRO A O 1
ATOM 1115 N N . CYS A 1 140 ? -5.639 -13.220 9.394 1.00 81.50 140 CYS A N 1
ATOM 1116 C CA . CYS A 1 140 ? -6.324 -14.328 10.070 1.00 81.50 140 CYS A CA 1
ATOM 1117 C C . CYS A 1 140 ? -7.180 -13.823 11.239 1.00 81.50 140 CYS A C 1
ATOM 1119 O O . CYS A 1 140 ? -8.363 -14.151 11.322 1.00 81.50 140 CYS A O 1
ATOM 1121 N N . GLU A 1 141 ? -6.588 -12.962 12.067 1.00 83.31 141 GLU A N 1
ATOM 1122 C CA . GLU A 1 141 ? -7.232 -12.299 13.195 1.00 83.31 141 GLU A CA 1
ATOM 1123 C C . GLU A 1 141 ? -7.446 -10.819 12.878 1.00 83.31 141 GLU A C 1
ATOM 1125 O O . GLU A 1 141 ? -6.558 -10.146 12.358 1.00 83.31 141 GLU A O 1
ATOM 1130 N N . THR A 1 142 ? -8.635 -10.317 13.210 1.00 79.31 142 THR A N 1
ATOM 1131 C CA . THR A 1 142 ? -9.039 -8.917 12.987 1.00 79.31 142 THR A CA 1
ATOM 1132 C C . THR A 1 142 ? -9.540 -8.242 14.267 1.00 79.31 142 THR A C 1
ATOM 1134 O O . THR A 1 142 ? -10.073 -7.136 14.217 1.00 79.31 142 THR A O 1
ATOM 1137 N N . THR A 1 143 ? -9.423 -8.926 15.409 1.00 79.38 143 THR A N 1
ATOM 1138 C CA . THR A 1 143 ? -9.832 -8.457 16.737 1.00 79.38 143 THR A CA 1
ATOM 1139 C C . THR A 1 143 ? -8.925 -9.059 17.802 1.00 79.38 143 THR A C 1
ATOM 1141 O O . THR A 1 143 ? -8.725 -10.271 17.810 1.00 79.38 143 THR A O 1
ATOM 1144 N N . TRP A 1 144 ? -8.455 -8.236 18.735 1.00 83.06 144 TRP A N 1
ATOM 1145 C CA . TRP A 1 144 ? -7.615 -8.640 19.866 1.00 83.06 144 TRP A CA 1
ATOM 1146 C C . TRP A 1 144 ? -8.279 -8.236 21.185 1.00 83.06 144 TRP A C 1
ATOM 1148 O O . TRP A 1 144 ? -8.808 -7.124 21.279 1.00 83.06 144 TRP A O 1
ATOM 1158 N N . GLY A 1 145 ? -8.275 -9.116 22.192 1.00 74.56 145 GLY A N 1
ATOM 1159 C CA . GLY A 1 145 ? -8.923 -8.857 23.481 1.00 74.56 145 GLY A CA 1
ATOM 1160 C C . GLY A 1 145 ? -8.192 -7.800 24.309 1.00 74.56 145 GLY A C 1
ATOM 1161 O O . GLY A 1 145 ? -8.832 -7.028 25.024 1.00 74.56 145 GLY A O 1
ATOM 1162 N N . ASN A 1 146 ? -6.865 -7.733 24.169 1.00 78.31 146 ASN A N 1
ATOM 1163 C CA . ASN A 1 146 ? -6.017 -6.669 24.702 1.00 78.31 146 ASN A CA 1
ATOM 1164 C C . ASN A 1 146 ? -4.718 -6.493 23.885 1.00 78.31 146 ASN A C 1
ATOM 1166 O O . ASN A 1 146 ? -4.380 -7.298 23.011 1.00 78.31 146 ASN A O 1
ATOM 1170 N N . GLY A 1 147 ? -3.970 -5.435 24.188 1.00 82.31 147 GLY A N 1
ATOM 1171 C CA . GLY A 1 147 ? -2.692 -5.096 23.567 1.00 82.31 147 GLY A CA 1
ATOM 1172 C C . GLY A 1 147 ? -1.590 -6.134 23.785 1.00 82.31 147 GLY A C 1
ATOM 1173 O O . GLY A 1 147 ? -0.710 -6.261 22.936 1.00 82.31 147 GLY A O 1
ATOM 1174 N N . LEU A 1 148 ? -1.639 -6.938 24.855 1.00 82.25 148 LEU A N 1
ATOM 1175 C CA . LEU A 1 148 ? -0.682 -8.033 25.048 1.00 82.25 148 LEU A CA 1
ATOM 1176 C C . LEU A 1 148 ? -0.930 -9.182 24.058 1.00 82.25 148 LEU A C 1
ATOM 1178 O O . LEU A 1 148 ? 0.032 -9.756 23.550 1.00 82.25 148 LEU A O 1
ATOM 1182 N N . GLU A 1 149 ? -2.187 -9.527 23.771 1.00 85.62 149 GLU A N 1
ATOM 1183 C CA . GLU A 1 149 ? -2.530 -10.498 22.723 1.00 85.62 149 GLU A CA 1
ATOM 1184 C C . GLU A 1 149 ? -2.096 -10.000 21.340 1.00 85.62 149 GLU A C 1
ATOM 1186 O O . GLU A 1 149 ? -1.456 -10.750 20.601 1.00 85.62 149 GLU A O 1
ATOM 1191 N N . ALA A 1 150 ? -2.344 -8.725 21.018 1.00 88.00 150 ALA A N 1
ATOM 1192 C CA . ALA A 1 150 ? -1.883 -8.128 19.763 1.00 88.00 150 ALA A CA 1
ATOM 1193 C C . ALA A 1 150 ? -0.355 -8.138 19.635 1.00 88.00 150 ALA A C 1
ATOM 1195 O O . ALA A 1 150 ? 0.167 -8.622 18.634 1.00 88.00 150 ALA A O 1
ATOM 1196 N N . MET A 1 151 ? 0.371 -7.711 20.672 1.00 87.25 151 MET A N 1
ATOM 1197 C CA . MET A 1 151 ? 1.838 -7.749 20.691 1.00 87.25 151 MET A CA 1
ATOM 1198 C C . MET A 1 151 ? 2.382 -9.181 20.568 1.00 87.25 151 MET A C 1
ATOM 1200 O O . MET A 1 151 ? 3.371 -9.406 19.875 1.00 87.25 151 MET A O 1
ATOM 1204 N N . LYS A 1 152 ? 1.728 -10.182 21.178 1.00 85.69 152 LYS A N 1
ATOM 1205 C CA . LYS A 1 152 ? 2.085 -11.601 20.990 1.00 85.69 152 LYS A CA 1
ATOM 1206 C C . LYS A 1 152 ? 1.863 -12.066 19.547 1.00 85.69 152 LYS A C 1
ATOM 1208 O O . LYS A 1 152 ? 2.689 -12.823 19.048 1.00 85.69 152 LYS A O 1
ATOM 1213 N N . HIS A 1 153 ? 0.784 -11.634 18.889 1.00 88.38 153 HIS A N 1
ATOM 1214 C CA . HIS A 1 153 ? 0.518 -11.962 17.483 1.00 88.38 153 HIS A CA 1
ATOM 1215 C C . HIS A 1 153 ? 1.537 -11.281 16.554 1.00 88.38 153 HIS A C 1
ATOM 1217 O O . HIS A 1 153 ? 2.077 -11.948 15.676 1.00 88.38 153 HIS A O 1
ATOM 1223 N N . ALA A 1 154 ? 1.874 -10.014 16.813 1.00 89.19 154 ALA A N 1
ATOM 1224 C CA . ALA A 1 154 ? 2.961 -9.291 16.153 1.00 89.19 154 ALA A CA 1
ATOM 1225 C C . ALA A 1 154 ? 4.299 -10.043 16.284 1.00 89.19 154 ALA A C 1
ATOM 1227 O O . ALA A 1 154 ? 4.917 -10.394 15.288 1.00 89.19 154 ALA A O 1
ATOM 1228 N N . LEU A 1 155 ? 4.691 -10.445 17.501 1.00 85.44 155 LEU A N 1
ATOM 1229 C CA . LEU A 1 155 ? 5.935 -11.194 17.729 1.00 85.44 155 LEU A CA 1
ATOM 1230 C C . LEU A 1 155 ? 5.981 -12.561 17.014 1.00 85.44 155 LEU A C 1
ATOM 1232 O O . LEU A 1 155 ? 7.071 -13.081 16.768 1.00 85.44 155 LEU A O 1
ATOM 1236 N N . VAL A 1 156 ? 4.834 -13.187 16.732 1.00 88.50 156 VAL A N 1
ATOM 1237 C CA . VAL A 1 156 ? 4.778 -14.410 15.911 1.00 88.50 156 VAL A CA 1
ATOM 1238 C C . VAL A 1 156 ? 4.972 -14.068 14.434 1.00 88.50 156 VAL A C 1
ATOM 1240 O O . VAL A 1 156 ? 5.801 -14.702 13.789 1.00 88.50 156 VAL A O 1
ATOM 1243 N N . LEU A 1 157 ? 4.284 -13.035 13.938 1.00 88.81 157 LEU A N 1
ATOM 1244 C CA . LEU A 1 157 ? 4.419 -12.535 12.569 1.00 88.81 157 LEU A CA 1
ATOM 1245 C C . LEU A 1 157 ? 5.875 -12.159 12.240 1.00 88.81 157 LEU A C 1
ATOM 1247 O O . LEU A 1 157 ? 6.416 -12.687 11.271 1.00 88.81 157 LEU A O 1
ATOM 1251 N N . GLU A 1 158 ? 6.541 -11.372 13.093 1.00 86.62 158 GLU A N 1
ATOM 1252 C CA . GLU A 1 158 ? 7.954 -10.996 12.902 1.00 86.62 158 GLU A CA 1
ATOM 1253 C C . GLU A 1 158 ? 8.883 -12.211 12.831 1.00 86.62 158 GLU A C 1
ATOM 1255 O O . GLU A 1 158 ? 9.803 -12.277 12.019 1.00 86.62 158 GLU A O 1
ATOM 1260 N N . LYS A 1 159 ? 8.644 -13.231 13.664 1.00 81.69 159 LYS A N 1
ATOM 1261 C CA . LYS A 1 159 ? 9.460 -14.454 13.654 1.00 81.69 159 LYS A CA 1
ATOM 1262 C C . LYS A 1 159 ? 9.269 -15.267 12.381 1.00 81.69 159 LYS A C 1
ATOM 1264 O O . LYS A 1 159 ? 10.242 -15.851 11.903 1.00 81.69 159 LYS A O 1
ATOM 1269 N N . ASP A 1 160 ? 8.056 -15.298 11.840 1.00 88.25 160 ASP A N 1
ATOM 1270 C CA . ASP A 1 160 ? 7.758 -15.973 10.578 1.00 88.25 160 ASP A CA 1
ATOM 1271 C C . ASP A 1 160 ? 8.365 -15.210 9.381 1.00 88.25 160 ASP A C 1
ATOM 1273 O O . ASP A 1 160 ? 8.946 -15.838 8.489 1.00 88.25 160 ASP A O 1
ATOM 1277 N N . VAL A 1 161 ? 8.319 -13.869 9.389 1.00 88.81 161 VAL A N 1
ATOM 1278 C CA . VAL A 1 161 ? 8.997 -12.992 8.411 1.00 88.81 161 VAL A CA 1
ATOM 1279 C C . VAL A 1 161 ? 10.518 -13.171 8.475 1.00 88.81 161 VAL A C 1
ATOM 1281 O O . VAL A 1 161 ? 11.154 -13.470 7.461 1.00 88.81 161 VAL A O 1
ATOM 1284 N N . TYR A 1 162 ? 11.109 -13.100 9.669 1.00 86.12 162 TYR A N 1
ATOM 1285 C CA . TYR A 1 162 ? 12.544 -13.285 9.885 1.00 86.12 162 TYR A CA 1
ATOM 1286 C C . TYR A 1 162 ? 13.030 -14.687 9.486 1.00 86.12 162 TYR A C 1
ATOM 1288 O O . TYR A 1 162 ? 14.052 -14.821 8.809 1.00 86.12 162 TYR A O 1
ATOM 1296 N N . GLN A 1 163 ? 12.288 -15.749 9.822 1.00 88.00 163 GLN A N 1
ATOM 1297 C CA . GLN A 1 163 ? 12.629 -17.105 9.377 1.00 88.00 163 GLN A CA 1
ATOM 1298 C C . GLN A 1 163 ? 12.576 -17.226 7.845 1.00 88.00 163 GLN A C 1
ATOM 1300 O O . GLN A 1 163 ? 13.427 -17.888 7.247 1.00 88.00 163 GLN A O 1
ATOM 1305 N N . ALA A 1 164 ? 11.629 -16.550 7.195 1.00 91.25 164 ALA A N 1
ATOM 1306 C CA . ALA A 1 164 ? 11.546 -16.509 5.742 1.00 91.25 164 ALA A CA 1
ATOM 1307 C C . ALA A 1 164 ? 12.718 -15.746 5.086 1.00 91.25 164 ALA A C 1
ATOM 1309 O O . ALA A 1 164 ? 13.237 -16.202 4.062 1.00 91.25 164 ALA A O 1
ATOM 1310 N N . LEU A 1 165 ? 13.196 -14.657 5.701 1.00 87.69 165 LEU A N 1
ATOM 1311 C CA . LEU A 1 165 ? 14.418 -13.949 5.289 1.00 87.69 165 LEU A CA 1
ATOM 1312 C C . LEU A 1 165 ? 15.668 -14.833 5.431 1.00 87.69 165 LEU A C 1
ATOM 1314 O O . LEU A 1 165 ? 16.507 -14.864 4.528 1.00 87.69 165 LEU A O 1
ATOM 1318 N N . LEU A 1 166 ? 15.775 -15.612 6.514 1.00 85.44 166 LEU A N 1
ATOM 1319 C CA . LEU A 1 166 ? 16.849 -16.599 6.682 1.00 85.44 166 LEU A CA 1
ATOM 1320 C C . LEU A 1 166 ? 16.784 -17.711 5.622 1.00 85.44 166 LEU A C 1
ATOM 1322 O O . LEU A 1 166 ? 17.822 -18.141 5.116 1.00 85.44 166 LEU A O 1
ATOM 1326 N N . ASP A 1 167 ? 15.597 -18.179 5.240 1.00 91.25 167 ASP A N 1
ATOM 1327 C CA . ASP A 1 167 ? 15.437 -19.184 4.180 1.00 91.25 167 ASP A CA 1
ATOM 1328 C C . ASP A 1 167 ? 15.803 -18.628 2.789 1.00 91.25 167 ASP A C 1
ATOM 1330 O O . ASP A 1 167 ? 16.415 -19.333 1.971 1.00 91.25 167 ASP A O 1
ATOM 1334 N N . LEU A 1 168 ? 15.506 -17.348 2.534 1.00 92.69 168 LEU A N 1
ATOM 1335 C CA . LEU A 1 168 ? 15.945 -16.623 1.339 1.00 92.69 168 LEU A CA 1
ATOM 1336 C C . LEU A 1 168 ? 17.475 -16.452 1.317 1.00 92.69 168 LEU A C 1
ATOM 1338 O O . LEU A 1 168 ? 18.102 -16.744 0.297 1.00 92.69 168 LEU A O 1
ATOM 1342 N N . HIS A 1 169 ? 18.095 -16.080 2.441 1.00 91.62 169 HIS A N 1
ATOM 1343 C CA . HIS A 1 169 ? 19.557 -15.981 2.582 1.00 91.62 169 HIS A CA 1
ATOM 1344 C C . HIS A 1 169 ? 20.256 -17.333 2.373 1.00 91.62 169 HIS A C 1
ATOM 1346 O O . HIS A 1 169 ? 21.208 -17.436 1.598 1.00 91.62 169 HIS A O 1
ATOM 1352 N N . ASN A 1 170 ? 19.718 -18.408 2.956 1.00 90.38 170 ASN A N 1
ATOM 1353 C CA . ASN A 1 170 ? 20.184 -19.774 2.706 1.00 90.38 170 ASN A CA 1
ATOM 1354 C C . ASN A 1 170 ? 20.063 -20.168 1.223 1.00 90.38 170 ASN A C 1
ATOM 1356 O O . ASN A 1 170 ? 20.893 -20.917 0.705 1.00 90.38 170 ASN A O 1
ATOM 1360 N N . THR A 1 171 ? 19.039 -19.676 0.523 1.00 91.06 171 THR A N 1
ATOM 1361 C CA . THR A 1 171 ? 18.866 -19.900 -0.919 1.00 91.06 171 THR A CA 1
ATOM 1362 C C . THR A 1 171 ? 19.883 -19.101 -1.737 1.00 91.06 171 THR A C 1
ATOM 1364 O O . THR A 1 171 ? 20.488 -19.665 -2.648 1.00 91.06 171 THR A O 1
ATOM 1367 N N . ALA A 1 172 ? 20.162 -17.850 -1.361 1.00 89.50 172 ALA A N 1
ATOM 1368 C CA . ALA A 1 172 ? 21.246 -17.047 -1.931 1.00 89.50 172 ALA A CA 1
ATOM 1369 C C . ALA A 1 172 ? 22.611 -17.740 -1.769 1.00 89.50 172 ALA A C 1
ATOM 1371 O O . ALA A 1 172 ? 23.356 -17.868 -2.739 1.00 89.50 172 ALA A O 1
ATOM 1372 N N . SER A 1 173 ? 22.891 -18.286 -0.579 1.00 89.38 173 SER A N 1
ATOM 1373 C CA . SER A 1 173 ? 24.112 -19.047 -0.290 1.00 89.38 173 SER A CA 1
ATOM 1374 C C . SER A 1 173 ? 24.272 -20.274 -1.198 1.00 89.38 173 SER A C 1
ATOM 1376 O O . SER A 1 173 ? 25.327 -20.469 -1.796 1.00 89.38 173 SER A O 1
ATOM 1378 N N . ARG A 1 174 ? 23.210 -21.080 -1.358 1.00 91.12 174 ARG A N 1
ATOM 1379 C CA . ARG A 1 174 ? 23.208 -22.274 -2.231 1.00 91.12 174 ARG A CA 1
ATOM 1380 C C . ARG A 1 174 ? 23.370 -21.943 -3.715 1.00 91.12 174 ARG A C 1
ATOM 1382 O O . ARG A 1 174 ? 23.866 -22.782 -4.460 1.00 91.12 174 ARG A O 1
ATOM 1389 N N . ASN A 1 175 ? 22.927 -20.758 -4.127 1.00 87.56 175 ASN A N 1
ATOM 1390 C CA . ASN A 1 175 ? 23.027 -20.260 -5.497 1.00 87.56 175 ASN A CA 1
ATOM 1391 C C . ASN A 1 175 ? 24.318 -19.451 -5.747 1.00 87.56 175 ASN A C 1
ATOM 1393 O O . ASN A 1 175 ? 24.450 -18.874 -6.823 1.00 87.56 175 ASN A O 1
ATOM 1397 N N . GLU A 1 176 ? 25.243 -19.402 -4.778 1.00 88.25 176 GLU A N 1
ATOM 1398 C CA . GLU A 1 176 ? 26.494 -18.629 -4.838 1.00 88.25 176 GLU A CA 1
ATOM 1399 C C . GLU A 1 176 ? 26.264 -17.132 -5.157 1.00 88.25 176 GLU A C 1
ATOM 1401 O O . GLU A 1 176 ? 27.010 -16.521 -5.921 1.00 88.25 176 GLU A O 1
ATOM 1406 N N . ASP A 1 177 ? 25.225 -16.528 -4.559 1.00 88.62 177 ASP A N 1
ATOM 1407 C CA . ASP A 1 177 ? 24.842 -15.118 -4.737 1.00 88.62 177 ASP A CA 1
ATOM 1408 C C . ASP A 1 177 ? 25.224 -14.252 -3.513 1.00 88.62 177 ASP A C 1
ATOM 1410 O O . ASP A 1 177 ? 24.365 -13.923 -2.685 1.00 88.62 177 ASP A O 1
ATOM 1414 N N . PRO A 1 178 ? 26.504 -13.846 -3.371 1.00 88.00 178 PRO A N 1
ATOM 1415 C CA . PRO A 1 178 ? 26.951 -13.035 -2.239 1.00 88.00 178 PRO A CA 1
ATOM 1416 C C . PRO A 1 178 ? 26.340 -11.627 -2.240 1.00 88.00 178 PRO A C 1
ATOM 1418 O O . PRO A 1 178 ? 26.273 -10.997 -1.192 1.00 88.00 178 PRO A O 1
ATOM 1421 N N . GLN A 1 179 ? 25.873 -11.128 -3.392 1.00 89.31 179 GLN A N 1
ATOM 1422 C CA . GLN A 1 179 ? 25.242 -9.808 -3.491 1.00 89.31 179 GLN A CA 1
ATOM 1423 C C . GLN A 1 179 ? 23.849 -9.788 -2.858 1.00 89.31 179 GLN A C 1
ATOM 1425 O O . GLN A 1 179 ? 23.426 -8.744 -2.360 1.00 89.31 179 GLN A O 1
ATOM 1430 N N . LEU A 1 180 ? 23.116 -10.905 -2.894 1.00 90.50 180 LEU A N 1
ATOM 1431 C CA . LEU A 1 180 ? 21.848 -11.028 -2.177 1.00 90.50 180 LEU A CA 1
ATOM 1432 C C . LEU A 1 180 ? 22.072 -11.305 -0.686 1.00 90.50 180 LEU A C 1
ATOM 1434 O O . LEU A 1 180 ? 21.324 -10.780 0.131 1.00 90.50 180 LEU A O 1
ATOM 1438 N N . GLN A 1 181 ? 23.107 -12.066 -0.318 1.00 89.81 181 GLN A N 1
ATOM 1439 C CA . GLN A 1 181 ? 23.460 -12.256 1.095 1.00 89.81 181 GLN A CA 1
ATOM 1440 C C . GLN A 1 181 ? 23.786 -10.919 1.778 1.00 89.81 181 GLN A C 1
ATOM 1442 O O . GLN A 1 181 ? 23.129 -10.569 2.754 1.00 89.81 181 GLN A O 1
ATOM 1447 N N . ASP A 1 182 ? 24.707 -10.140 1.201 1.00 91.62 182 ASP A N 1
ATOM 1448 C CA . ASP A 1 182 ? 25.096 -8.800 1.670 1.00 91.62 182 ASP A CA 1
ATOM 1449 C C . ASP A 1 182 ? 23.898 -7.839 1.760 1.00 91.62 182 ASP A C 1
ATOM 1451 O O . ASP A 1 182 ? 23.740 -7.119 2.748 1.00 91.62 182 ASP A O 1
ATOM 1455 N N . PHE A 1 183 ? 23.000 -7.879 0.768 1.00 93.88 183 PHE A N 1
ATOM 1456 C CA . PHE A 1 183 ? 21.774 -7.085 0.786 1.00 93.88 183 PHE A CA 1
ATOM 1457 C C . PHE A 1 183 ? 20.850 -7.460 1.952 1.00 93.88 183 PHE A C 1
ATOM 1459 O O . PHE A 1 183 ? 20.399 -6.563 2.659 1.00 93.88 183 PHE A O 1
ATOM 1466 N N . LEU A 1 184 ? 20.588 -8.750 2.186 1.00 92.00 184 LEU A N 1
ATOM 1467 C CA . LEU A 1 184 ? 19.708 -9.202 3.273 1.00 92.00 184 LEU A CA 1
ATOM 1468 C C . LEU A 1 184 ? 20.306 -8.911 4.656 1.00 92.00 184 LEU A C 1
ATOM 1470 O O . LEU A 1 184 ? 19.607 -8.417 5.543 1.00 92.00 184 LEU A O 1
ATOM 1474 N N . GLU A 1 185 ? 21.605 -9.167 4.821 1.00 88.75 185 GLU A N 1
ATOM 1475 C CA . GLU A 1 185 ? 22.357 -8.881 6.048 1.00 88.75 185 GLU A CA 1
ATOM 1476 C C . GLU A 1 185 ? 22.334 -7.386 6.391 1.00 88.75 185 GLU A C 1
ATOM 1478 O O . GLU A 1 185 ? 22.055 -7.026 7.534 1.00 88.75 185 GLU A O 1
ATOM 1483 N N . SER A 1 186 ? 22.564 -6.520 5.399 1.00 89.75 186 SER A N 1
ATOM 1484 C CA . SER A 1 186 ? 22.687 -5.070 5.601 1.00 89.75 186 SER A CA 1
ATOM 1485 C C . SER A 1 186 ? 21.357 -4.324 5.744 1.00 89.75 186 SER A C 1
ATOM 1487 O O . SER A 1 186 ? 21.373 -3.174 6.175 1.00 89.75 186 SER A O 1
ATOM 1489 N N . ASN A 1 187 ? 20.229 -4.916 5.329 1.00 89.56 187 ASN A N 1
ATOM 1490 C CA . ASN A 1 187 ? 18.961 -4.187 5.161 1.00 89.56 187 ASN A CA 1
ATOM 1491 C C . ASN A 1 187 ? 17.747 -4.780 5.884 1.00 89.56 187 ASN A C 1
ATOM 1493 O O . ASN A 1 187 ? 16.698 -4.152 5.782 1.00 89.56 187 ASN A O 1
ATOM 1497 N N . TYR A 1 188 ? 17.866 -5.963 6.509 1.00 90.38 188 TYR A N 1
ATOM 1498 C CA . TYR A 1 188 ? 16.744 -6.632 7.193 1.00 90.38 188 TYR A CA 1
ATOM 1499 C C . TYR A 1 188 ? 17.174 -7.432 8.429 1.00 90.38 188 TYR A C 1
ATOM 1501 O O . TYR A 1 188 ? 16.529 -7.345 9.467 1.00 90.38 188 TYR A O 1
ATOM 1509 N N . LEU A 1 189 ? 18.246 -8.239 8.358 1.00 80.19 189 LEU A N 1
ATOM 1510 C CA . LEU A 1 189 ? 18.526 -9.219 9.425 1.00 80.19 189 LEU A CA 1
ATOM 1511 C C . LEU A 1 189 ? 18.886 -8.588 10.783 1.00 80.19 189 LEU A C 1
ATOM 1513 O O . LEU A 1 189 ? 18.571 -9.176 11.813 1.00 80.19 189 LEU A O 1
ATOM 1517 N N . GLY A 1 190 ? 19.539 -7.421 10.799 1.00 77.00 190 GLY A N 1
ATOM 1518 C CA . GLY A 1 190 ? 19.803 -6.677 12.040 1.00 77.00 190 GLY A CA 1
ATOM 1519 C C . GLY A 1 190 ? 18.541 -6.013 12.600 1.00 77.00 190 GLY A C 1
ATOM 1520 O O . GLY A 1 190 ? 18.191 -6.226 13.756 1.00 77.00 190 GLY A O 1
ATOM 1521 N N . GLU A 1 191 ? 17.836 -5.286 11.735 1.00 84.44 191 GLU A N 1
ATOM 1522 C CA . GLU A 1 191 ? 16.580 -4.569 12.000 1.00 84.44 191 GLU A CA 1
ATOM 1523 C C . GLU A 1 191 ? 15.507 -5.495 12.597 1.00 84.44 191 GLU A C 1
ATOM 1525 O O . GLU A 1 191 ? 14.960 -5.217 13.664 1.00 84.44 191 GLU A O 1
ATOM 1530 N N . GLN A 1 192 ? 15.325 -6.686 12.020 1.00 76.44 192 GLN A N 1
ATOM 1531 C CA . GLN A 1 192 ? 14.407 -7.700 12.544 1.00 76.44 192 GLN A CA 1
ATOM 1532 C C . GLN A 1 192 ? 14.787 -8.240 13.931 1.00 76.44 192 GLN A C 1
ATOM 1534 O O . GLN A 1 192 ? 13.913 -8.510 14.754 1.00 76.44 192 GLN A O 1
ATOM 1539 N N . VAL A 1 193 ? 16.079 -8.386 14.247 1.00 74.12 193 VAL A N 1
ATOM 1540 C CA . VAL A 1 193 ? 16.495 -8.806 15.599 1.00 74.12 193 VAL A CA 1
ATOM 1541 C C . VAL A 1 193 ? 16.149 -7.733 16.635 1.00 74.12 193 VAL A C 1
ATOM 1543 O O . VAL A 1 193 ? 15.727 -8.081 17.744 1.00 74.12 193 VAL A O 1
ATOM 1546 N N . ASP A 1 194 ? 16.272 -6.456 16.273 1.00 77.12 194 ASP A N 1
ATOM 1547 C CA . ASP A 1 194 ? 15.913 -5.336 17.141 1.00 77.12 194 ASP A CA 1
ATOM 1548 C C . ASP A 1 194 ? 14.383 -5.193 17.294 1.00 77.12 194 ASP A C 1
ATOM 1550 O O . ASP A 1 194 ? 13.916 -5.085 18.432 1.00 77.12 194 ASP A O 1
ATOM 1554 N N . SER A 1 195 ? 13.590 -5.336 16.221 1.00 74.75 195 SER A N 1
ATOM 1555 C CA . SER A 1 195 ? 12.110 -5.364 16.275 1.00 74.75 195 SER A CA 1
ATOM 1556 C C . SER A 1 195 ? 11.577 -6.526 17.135 1.00 74.75 195 SER A C 1
ATOM 1558 O O . SER A 1 195 ? 10.852 -6.323 18.119 1.00 74.75 195 SER A O 1
ATOM 1560 N N . ILE A 1 196 ? 12.036 -7.761 16.879 1.00 78.56 196 ILE A N 1
ATOM 1561 C CA . ILE A 1 196 ? 11.685 -8.953 17.675 1.00 78.56 196 ILE A CA 1
ATOM 1562 C C . ILE A 1 196 ? 12.050 -8.760 19.155 1.00 78.56 196 ILE A C 1
ATOM 1564 O O . ILE A 1 196 ? 11.320 -9.216 20.051 1.00 78.56 196 ILE A O 1
ATOM 1568 N N . LYS A 1 197 ? 13.172 -8.086 19.441 1.00 77.12 197 LYS A N 1
ATOM 1569 C CA . LYS A 1 197 ? 13.578 -7.748 20.807 1.00 77.12 197 LYS A CA 1
ATOM 1570 C C . LYS A 1 197 ? 12.662 -6.690 21.430 1.00 77.12 197 LYS A C 1
ATOM 1572 O O . LYS A 1 197 ? 12.236 -6.894 22.569 1.00 77.12 197 LYS A O 1
ATOM 1577 N N . GLN A 1 198 ? 12.345 -5.612 20.719 1.00 83.06 198 GLN A N 1
ATOM 1578 C CA . GLN A 1 198 ? 11.459 -4.540 21.180 1.00 83.06 198 GLN A CA 1
ATOM 1579 C C . GLN A 1 198 ? 10.077 -5.096 21.551 1.00 83.06 198 GLN A C 1
ATOM 1581 O O . GLN A 1 198 ? 9.635 -4.930 22.691 1.00 83.06 198 GLN A O 1
ATOM 1586 N N . LEU A 1 199 ? 9.455 -5.872 20.656 1.00 79.75 199 LEU A N 1
ATOM 1587 C CA . LEU A 1 199 ? 8.192 -6.567 20.927 1.00 79.75 199 LEU A CA 1
ATOM 1588 C C . LEU A 1 199 ? 8.296 -7.508 22.135 1.00 79.75 199 LEU A C 1
ATOM 1590 O O . LEU A 1 199 ? 7.389 -7.555 22.966 1.00 79.75 199 LEU A O 1
ATOM 1594 N N . SER A 1 200 ? 9.408 -8.234 22.283 1.00 76.88 200 SER A N 1
ATOM 1595 C CA . SER A 1 200 ? 9.629 -9.109 23.444 1.00 76.88 200 SER A CA 1
ATOM 1596 C C . SER A 1 200 ? 9.733 -8.323 24.760 1.00 76.88 200 SER A C 1
ATOM 1598 O O . SER A 1 200 ? 9.177 -8.747 25.776 1.00 76.88 200 SER A O 1
ATOM 1600 N N . ASP A 1 201 ? 10.403 -7.170 24.770 1.00 75.88 201 ASP A N 1
ATOM 1601 C CA . ASP A 1 201 ? 10.512 -6.298 25.946 1.00 75.88 201 ASP A CA 1
ATOM 1602 C C . ASP A 1 201 ? 9.164 -5.637 26.294 1.00 75.88 201 ASP A C 1
ATOM 1604 O O . ASP A 1 201 ? 8.804 -5.551 27.477 1.00 75.88 201 ASP A O 1
ATOM 1608 N N . TYR A 1 202 ? 8.376 -5.255 25.285 1.00 84.44 202 TYR A N 1
ATOM 1609 C CA . TYR A 1 202 ? 7.003 -4.765 25.434 1.00 84.44 202 TYR A CA 1
ATOM 1610 C C . TYR A 1 202 ? 6.069 -5.843 25.997 1.00 84.44 202 TYR A C 1
ATOM 1612 O O . TYR A 1 202 ? 5.428 -5.610 27.022 1.00 84.44 202 TYR A O 1
ATOM 1620 N N . ILE A 1 203 ? 6.072 -7.057 25.437 1.00 82.25 203 ILE A N 1
ATOM 1621 C CA . ILE A 1 203 ? 5.326 -8.220 25.955 1.00 82.25 203 ILE A CA 1
ATOM 1622 C C . ILE A 1 203 ? 5.697 -8.509 27.407 1.00 82.25 203 ILE A C 1
ATOM 1624 O O . ILE A 1 203 ? 4.812 -8.732 28.233 1.00 82.25 203 ILE A O 1
ATOM 1628 N N . ASN A 1 204 ? 6.987 -8.486 27.750 1.00 75.88 204 ASN A N 1
ATOM 1629 C CA . ASN A 1 204 ? 7.443 -8.702 29.122 1.00 75.88 204 ASN A CA 1
ATOM 1630 C C . ASN A 1 204 ? 6.980 -7.584 30.070 1.00 75.88 204 ASN A C 1
ATOM 1632 O O . ASN A 1 204 ? 6.717 -7.846 31.243 1.00 75.88 204 ASN A O 1
ATOM 1636 N N . THR A 1 205 ? 6.887 -6.345 29.587 1.00 77.00 205 THR A N 1
ATOM 1637 C CA . THR A 1 205 ? 6.423 -5.190 30.368 1.00 77.00 205 THR A CA 1
ATOM 1638 C C . THR A 1 205 ? 4.918 -5.249 30.599 1.00 77.00 205 THR A C 1
ATOM 1640 O O . THR A 1 205 ? 4.489 -5.259 31.754 1.00 77.00 205 THR A O 1
ATOM 1643 N N . LEU A 1 206 ? 4.142 -5.437 29.534 1.00 78.38 206 LEU A N 1
ATOM 1644 C CA . LEU A 1 206 ? 2.701 -5.667 29.585 1.00 78.38 206 LEU A CA 1
ATOM 1645 C C . LEU A 1 206 ? 2.346 -6.887 30.449 1.00 78.38 206 LEU A C 1
ATOM 1647 O O . LEU A 1 206 ? 1.485 -6.777 31.310 1.00 78.38 206 LEU A O 1
ATOM 1651 N N . SER A 1 207 ? 3.064 -8.011 30.338 1.00 77.31 207 SER A N 1
ATOM 1652 C CA . SER A 1 207 ? 2.812 -9.209 31.166 1.00 77.31 207 SER A CA 1
ATOM 1653 C C . SER A 1 207 ? 3.055 -8.978 32.666 1.00 77.31 207 SER A C 1
ATOM 1655 O O . SER A 1 207 ? 2.431 -9.634 33.498 1.00 77.31 207 SER A O 1
ATOM 1657 N N . ARG A 1 208 ? 3.951 -8.051 33.046 1.00 72.50 208 ARG A N 1
ATOM 1658 C CA . ARG A 1 208 ? 4.126 -7.639 34.454 1.00 72.50 208 ARG A CA 1
ATOM 1659 C C . ARG A 1 208 ? 2.999 -6.718 34.929 1.00 72.50 208 ARG A C 1
ATOM 1661 O O . ARG A 1 208 ? 2.676 -6.736 36.112 1.00 72.50 208 ARG A O 1
ATOM 1668 N N . MET A 1 209 ? 2.419 -5.929 34.025 1.00 70.00 209 MET A N 1
ATOM 1669 C CA . MET A 1 209 ? 1.302 -5.018 34.296 1.00 70.00 209 MET A CA 1
ATOM 1670 C C . MET A 1 209 ? -0.058 -5.748 34.328 1.00 70.00 209 MET A C 1
ATOM 1672 O O . MET A 1 209 ? -0.899 -5.436 35.165 1.00 70.00 209 MET A O 1
ATOM 1676 N N . GLU A 1 210 ? -0.251 -6.770 33.488 1.00 65.06 210 GLU A N 1
ATOM 1677 C CA . GLU A 1 210 ? -1.479 -7.582 33.362 1.00 65.06 210 GLU A CA 1
ATOM 1678 C C . GLU A 1 210 ? -1.687 -8.577 34.527 1.00 65.06 210 GLU A C 1
ATOM 1680 O O . GLU A 1 210 ? -2.723 -9.234 34.633 1.00 65.06 210 GLU A O 1
ATOM 1685 N N . ALA A 1 211 ? -0.764 -8.637 35.495 1.00 53.81 211 ALA A N 1
ATOM 1686 C CA . ALA A 1 211 ? -0.953 -9.380 36.748 1.00 53.81 211 ALA A CA 1
ATOM 1687 C C . ALA A 1 211 ? -2.183 -8.911 37.576 1.00 53.81 211 ALA A C 1
ATOM 1689 O O . ALA A 1 211 ? -2.492 -9.505 38.610 1.00 53.81 211 ALA A O 1
ATOM 1690 N N . ALA A 1 212 ? -2.885 -7.866 37.116 1.00 45.28 212 ALA A N 1
ATOM 1691 C CA . ALA A 1 212 ? -4.129 -7.318 37.647 1.00 45.28 212 ALA A CA 1
ATOM 1692 C C . ALA A 1 212 ? -5.415 -7.683 36.853 1.00 45.28 212 ALA A C 1
ATOM 1694 O O . ALA A 1 212 ? -6.441 -7.037 37.056 1.00 45.28 212 ALA A O 1
ATOM 1695 N N . GLY A 1 213 ? -5.422 -8.749 36.041 1.00 52.19 213 GLY A N 1
ATOM 1696 C CA . GLY A 1 213 ? -6.656 -9.453 35.639 1.00 52.19 213 GLY A CA 1
ATOM 1697 C C . GLY A 1 213 ? -7.195 -9.191 34.223 1.00 52.19 213 GLY A C 1
ATOM 1698 O O . GLY A 1 213 ? -6.892 -8.191 33.586 1.00 52.19 213 GLY A O 1
ATOM 1699 N N . GLN A 1 214 ? -8.015 -10.133 33.739 1.00 47.69 214 GLN A N 1
ATOM 1700 C CA . GLN A 1 214 ? -8.586 -10.145 32.383 1.00 47.69 214 GLN A CA 1
ATOM 1701 C C . GLN A 1 214 ? -9.767 -9.176 32.215 1.00 47.69 214 GLN A C 1
ATOM 1703 O O . GLN A 1 214 ? -10.591 -9.025 33.120 1.00 47.69 214 GLN A O 1
ATOM 1708 N N . TYR A 1 215 ? -9.910 -8.609 31.013 1.00 50.12 215 TYR A N 1
ATOM 1709 C CA . TYR A 1 215 ? -11.065 -7.793 30.626 1.00 50.12 215 TYR A CA 1
ATOM 1710 C C . TYR A 1 215 ? -12.119 -8.598 29.874 1.00 50.12 215 TYR A C 1
ATOM 1712 O O . TYR A 1 215 ? -11.807 -9.445 29.042 1.00 50.12 215 TYR A O 1
ATOM 1720 N N . ALA A 1 216 ? -13.376 -8.224 30.094 1.00 38.88 216 ALA A N 1
ATOM 1721 C CA . ALA A 1 216 ? -14.398 -8.287 29.062 1.00 38.88 216 ALA A CA 1
ATOM 1722 C C . ALA A 1 216 ? -14.694 -6.838 28.652 1.00 38.88 216 ALA A C 1
ATOM 1724 O O . ALA A 1 216 ? -15.076 -6.028 29.501 1.00 38.88 216 ALA A O 1
ATOM 1725 N N . LEU A 1 217 ? -14.473 -6.500 27.380 1.00 46.16 217 LEU A N 1
ATOM 1726 C CA . LEU A 1 217 ? -14.824 -5.189 26.834 1.00 46.16 217 LEU A CA 1
ATOM 1727 C C . LEU A 1 217 ? -16.347 -5.018 26.880 1.00 46.16 217 LEU A C 1
ATOM 1729 O O . LEU A 1 217 ? -17.091 -5.846 26.359 1.00 46.16 217 LEU A O 1
ATOM 1733 N N . GLY A 1 218 ? -16.812 -3.948 27.525 1.00 41.03 218 GLY A N 1
ATOM 1734 C CA . GLY A 1 218 ? -18.219 -3.567 27.492 1.00 41.03 218 GLY A CA 1
ATOM 1735 C C . GLY A 1 218 ? -18.530 -2.840 26.190 1.00 41.03 218 GLY A C 1
ATOM 1736 O O . GLY A 1 218 ? -18.090 -1.705 26.014 1.00 41.03 218 GLY A O 1
ATOM 1737 N N . GLU A 1 219 ? -19.297 -3.474 25.304 1.00 40.72 219 GLU A N 1
ATOM 1738 C CA . GLU A 1 219 ? -19.786 -2.866 24.063 1.00 40.72 219 GLU A CA 1
ATOM 1739 C C . GLU A 1 219 ? -20.694 -1.661 24.374 1.00 40.72 219 GLU A C 1
ATOM 1741 O O . GLU A 1 219 ? -21.890 -1.803 24.627 1.00 40.72 219 GLU A O 1
ATOM 1746 N N . TYR A 1 220 ? -20.132 -0.449 24.344 1.00 43.94 220 TYR A N 1
ATOM 1747 C CA . TYR A 1 220 ? -20.920 0.781 24.268 1.00 43.94 220 TYR A CA 1
ATOM 1748 C C . TYR A 1 220 ? -21.147 1.133 22.801 1.00 43.94 220 TYR A C 1
ATOM 1750 O O . TYR A 1 220 ? -20.298 1.724 22.136 1.00 43.94 220 TYR A O 1
ATOM 1758 N N . GLN A 1 221 ? -22.312 0.720 22.311 1.00 45.56 221 GLN A N 1
ATOM 1759 C CA . GLN A 1 221 ? -22.706 0.774 20.911 1.00 45.56 221 GLN A CA 1
ATOM 1760 C C . GLN A 1 221 ? -23.146 2.195 20.496 1.00 45.56 221 GLN A C 1
ATOM 1762 O O . GLN A 1 221 ? -24.337 2.502 20.437 1.00 45.56 221 GLN A O 1
ATOM 1767 N N . PHE A 1 222 ? -22.181 3.072 20.199 1.00 49.81 222 PHE A N 1
ATOM 1768 C CA . PHE A 1 222 ? -22.415 4.411 19.634 1.00 49.81 222 PHE A CA 1
ATOM 1769 C C . PHE A 1 222 ? -22.765 4.347 18.131 1.00 49.81 222 PHE A C 1
ATOM 1771 O O . PHE A 1 222 ? -22.014 4.805 17.276 1.00 49.81 222 PHE A O 1
ATOM 1778 N N . PHE A 1 223 ? -23.933 3.794 17.792 1.00 51.03 223 PHE A N 1
ATOM 1779 C CA . PHE A 1 223 ? -24.455 3.839 16.419 1.00 51.03 223 PHE A CA 1
ATOM 1780 C C . PHE A 1 223 ? -25.151 5.179 16.147 1.00 51.03 223 PHE A C 1
ATOM 1782 O O . PHE A 1 223 ? -26.340 5.359 16.419 1.00 51.03 223 PHE A O 1
ATOM 1789 N N . LEU A 1 224 ? -24.402 6.129 15.583 1.00 52.84 224 LEU A N 1
ATOM 1790 C CA . LEU A 1 224 ? -24.919 7.424 15.136 1.00 52.84 224 LEU A CA 1
ATOM 1791 C C . LEU A 1 224 ? -25.436 7.339 13.697 1.00 52.84 224 LEU A C 1
ATOM 1793 O O . LEU A 1 224 ? -24.748 7.685 12.736 1.00 52.84 224 LEU A O 1
ATOM 1797 N N . ASN A 1 225 ? -26.682 6.867 13.585 1.00 61.19 225 ASN A N 1
ATOM 1798 C CA . ASN A 1 225 ? -27.501 6.895 12.367 1.00 61.19 225 ASN A CA 1
ATOM 1799 C C . ASN A 1 225 ? -26.802 6.313 11.118 1.00 61.19 225 ASN A C 1
ATOM 1801 O O . ASN A 1 225 ? -27.027 6.765 9.999 1.00 61.19 225 ASN A O 1
ATOM 1805 N N . TYR A 1 226 ? -25.926 5.329 11.328 1.00 78.69 226 TYR A N 1
ATOM 1806 C CA . TYR A 1 226 ? -25.078 4.745 10.298 1.00 78.69 226 TYR A CA 1
ATOM 1807 C C . TYR A 1 226 ? -25.676 3.413 9.842 1.00 78.69 226 TYR A C 1
ATOM 1809 O O . TYR A 1 226 ? -25.783 2.467 10.622 1.00 78.69 226 TYR A O 1
ATOM 1817 N N . HIS A 1 227 ? -26.168 3.377 8.603 1.00 86.88 227 HIS A N 1
ATOM 1818 C CA . HIS A 1 227 ? -26.931 2.247 8.079 1.00 86.88 227 HIS A CA 1
ATOM 1819 C C . HIS A 1 227 ? -26.007 1.123 7.585 1.00 86.88 227 HIS A C 1
ATOM 1821 O O . HIS A 1 227 ? -24.969 1.396 6.984 1.00 86.88 227 HIS A O 1
ATOM 1827 N N . GLU A 1 228 ? -26.414 -0.140 7.754 1.00 87.38 228 GLU A N 1
ATOM 1828 C CA . GLU A 1 228 ? -25.618 -1.318 7.355 1.00 87.38 228 GLU A CA 1
ATOM 1829 C C . GLU A 1 228 ? -25.235 -1.302 5.860 1.00 87.38 228 GLU A C 1
ATOM 1831 O O . GLU A 1 228 ? -24.153 -1.753 5.485 1.00 87.38 228 GLU A O 1
ATOM 1836 N N . GLU A 1 229 ? -26.084 -0.736 4.989 1.00 91.81 229 GLU A N 1
ATOM 1837 C CA . GLU A 1 229 ? -25.746 -0.543 3.569 1.00 91.81 229 GLU A CA 1
ATOM 1838 C C . GLU A 1 229 ? -24.592 0.458 3.363 1.00 91.81 229 GLU A C 1
ATOM 1840 O O . GLU A 1 229 ? -23.751 0.235 2.490 1.00 91.81 229 GLU A O 1
ATOM 1845 N N . CYS A 1 230 ? -24.524 1.532 4.161 1.00 88.50 230 CYS A N 1
ATOM 1846 C CA . CYS A 1 230 ? -23.433 2.511 4.119 1.00 88.50 230 CYS A CA 1
ATOM 1847 C C . CYS A 1 230 ? -22.135 1.886 4.649 1.00 88.50 230 CYS A C 1
ATOM 1849 O O . CYS A 1 230 ? -21.107 1.946 3.977 1.00 88.50 230 CYS A O 1
ATOM 1851 N N . GLU A 1 231 ? -22.199 1.191 5.790 1.00 90.06 231 GLU A N 1
ATOM 1852 C CA . GLU A 1 231 ? -21.062 0.470 6.380 1.00 90.06 231 GLU A CA 1
ATOM 1853 C C . GLU A 1 231 ? -20.479 -0.577 5.417 1.00 90.06 231 GLU A C 1
ATOM 1855 O O . GLU A 1 231 ? -19.259 -0.645 5.213 1.00 90.06 231 GLU A O 1
ATOM 1860 N N . ALA A 1 232 ? -21.342 -1.384 4.789 1.00 93.50 232 ALA A N 1
ATOM 1861 C CA . ALA A 1 232 ? -20.950 -2.375 3.792 1.00 93.50 232 ALA A CA 1
ATOM 1862 C C . ALA A 1 232 ? -20.402 -1.728 2.508 1.00 93.50 232 ALA A C 1
ATOM 1864 O O . ALA A 1 232 ? -19.478 -2.272 1.893 1.00 93.50 232 ALA A O 1
ATOM 1865 N N . GLY A 1 233 ? -20.945 -0.572 2.120 1.00 95.50 233 GLY A N 1
ATOM 1866 C CA . GLY A 1 233 ? -20.482 0.234 0.996 1.00 95.50 233 GLY A CA 1
ATOM 1867 C C . GLY A 1 233 ? -19.078 0.804 1.215 1.00 95.50 233 GLY A C 1
ATOM 1868 O O . GLY A 1 233 ? -18.200 0.584 0.381 1.00 95.50 233 GLY A O 1
ATOM 1869 N N . ILE A 1 234 ? -18.819 1.423 2.369 1.00 95.31 234 ILE A N 1
ATOM 1870 C CA . ILE A 1 234 ? -17.489 1.907 2.774 1.00 95.31 234 ILE A CA 1
ATOM 1871 C C . ILE A 1 234 ? -16.496 0.732 2.843 1.00 95.31 234 ILE A C 1
ATOM 1873 O O . ILE A 1 234 ? -15.415 0.800 2.265 1.00 95.31 234 ILE A O 1
ATOM 1877 N N . ASN A 1 235 ? -16.891 -0.415 3.414 1.00 96.00 235 ASN A N 1
ATOM 1878 C CA . ASN A 1 235 ? -16.081 -1.646 3.409 1.00 96.00 235 ASN A CA 1
ATOM 1879 C C . ASN A 1 235 ? -15.817 -2.231 2.006 1.00 96.00 235 ASN A C 1
ATOM 1881 O O . ASN A 1 235 ? -14.861 -2.989 1.815 1.00 96.00 235 ASN A O 1
ATOM 1885 N N . LYS A 1 236 ? -16.673 -1.958 1.015 1.00 97.06 236 LYS A N 1
ATOM 1886 C CA . LYS A 1 236 ? -16.415 -2.302 -0.392 1.00 97.06 236 LYS A CA 1
ATOM 1887 C C . LYS A 1 236 ? -15.404 -1.322 -0.989 1.00 97.06 236 LYS A C 1
ATOM 1889 O O . LYS A 1 236 ? -14.456 -1.785 -1.616 1.00 97.06 236 LYS A O 1
ATOM 1894 N N . GLN A 1 237 ? -15.584 -0.021 -0.763 1.00 97.81 237 GLN A N 1
ATOM 1895 C CA . GLN A 1 237 ? -14.713 1.017 -1.311 1.00 97.81 237 GLN A CA 1
ATOM 1896 C C . GLN A 1 237 ? -13.285 0.916 -0.758 1.00 97.81 237 GLN A C 1
ATOM 1898 O O . GLN A 1 237 ? -12.352 0.872 -1.545 1.00 97.81 237 GLN A O 1
ATOM 1903 N N . ILE A 1 238 ? -13.106 0.703 0.553 1.00 97.69 238 ILE A N 1
ATOM 1904 C CA . ILE A 1 238 ? -11.789 0.458 1.179 1.00 97.69 238 ILE A CA 1
ATOM 1905 C C . ILE A 1 238 ? -11.002 -0.647 0.449 1.00 97.69 238 ILE A C 1
ATOM 1907 O O . ILE A 1 238 ? -9.806 -0.511 0.209 1.00 97.69 238 ILE A O 1
ATOM 1911 N N . ASN A 1 239 ? -11.655 -1.753 0.076 1.00 97.50 239 ASN A N 1
ATOM 1912 C CA . ASN A 1 239 ? -10.999 -2.851 -0.643 1.00 97.50 239 ASN A CA 1
ATOM 1913 C C . ASN A 1 239 ? -10.735 -2.523 -2.126 1.00 97.50 239 ASN A C 1
ATOM 1915 O O . ASN A 1 239 ? -9.816 -3.102 -2.703 1.00 97.50 239 ASN A O 1
ATOM 1919 N N . LEU A 1 240 ? -11.503 -1.604 -2.723 1.00 97.50 240 LEU A N 1
ATOM 1920 C CA . LEU A 1 240 ? -11.271 -1.097 -4.075 1.00 97.50 240 LEU A CA 1
ATOM 1921 C C . LEU A 1 240 ? -10.067 -0.145 -4.117 1.00 97.50 240 LEU A C 1
ATOM 1923 O O . LEU A 1 240 ? -9.199 -0.367 -4.955 1.00 97.50 240 LEU A O 1
ATOM 1927 N N . GLU A 1 241 ? -9.938 0.796 -3.175 1.00 97.81 241 GLU A N 1
ATOM 1928 C CA . GLU A 1 241 ? -8.792 1.726 -3.153 1.00 97.81 241 GLU A CA 1
ATOM 1929 C C . GLU A 1 241 ? -7.484 0.978 -2.843 1.00 97.81 241 GLU A C 1
ATOM 1931 O O . GLU A 1 241 ? -6.461 1.176 -3.496 1.00 97.81 241 GLU A O 1
ATOM 1936 N N . LEU A 1 242 ? -7.522 0.002 -1.922 1.00 96.81 242 LEU A N 1
ATOM 1937 C CA . LEU A 1 242 ? -6.388 -0.901 -1.677 1.00 96.81 242 LEU A CA 1
ATOM 1938 C C . LEU A 1 242 ? -5.999 -1.710 -2.927 1.00 96.81 242 LEU A C 1
ATOM 1940 O O . LEU A 1 242 ? -4.817 -1.973 -3.148 1.00 96.81 242 LEU A O 1
ATOM 1944 N N . TYR A 1 243 ? -6.970 -2.109 -3.753 1.00 97.81 243 TYR A N 1
ATOM 1945 C CA . TYR A 1 243 ? -6.699 -2.769 -5.030 1.00 97.81 243 TYR A CA 1
ATOM 1946 C C . TYR A 1 243 ? -6.138 -1.791 -6.074 1.00 97.81 243 TYR A C 1
ATOM 1948 O O . TYR A 1 243 ? -5.190 -2.149 -6.774 1.00 97.81 243 TYR A O 1
ATOM 1956 N N . ALA A 1 244 ? -6.656 -0.563 -6.152 1.00 97.12 244 ALA A N 1
ATOM 1957 C CA . ALA A 1 244 ? -6.152 0.477 -7.047 1.00 97.12 244 ALA A CA 1
ATOM 1958 C C . ALA A 1 244 ? -4.693 0.837 -6.718 1.00 97.12 244 ALA A C 1
ATOM 1960 O O . ALA A 1 244 ? -3.825 0.767 -7.593 1.00 97.12 244 ALA A O 1
ATOM 1961 N N . SER A 1 245 ? -4.391 1.050 -5.433 1.00 97.62 245 SER A N 1
ATOM 1962 C CA . SER A 1 245 ? -3.030 1.199 -4.907 1.00 97.62 245 SER A CA 1
ATOM 1963 C C . SER A 1 245 ? -2.116 0.043 -5.343 1.00 97.62 245 SER A C 1
ATOM 1965 O O . SER A 1 245 ? -1.007 0.272 -5.838 1.00 97.62 245 SER A O 1
ATOM 1967 N N . TYR A 1 246 ? -2.596 -1.203 -5.252 1.00 96.75 246 TYR A N 1
ATOM 1968 C CA . TYR A 1 246 ? -1.835 -2.395 -5.638 1.00 96.75 246 TYR A CA 1
ATOM 1969 C C . TYR A 1 246 ? -1.588 -2.507 -7.155 1.00 96.75 246 TYR A C 1
ATOM 1971 O O . TYR A 1 246 ? -0.518 -2.944 -7.592 1.00 96.75 246 TYR A O 1
ATOM 1979 N N . VAL A 1 247 ? -2.545 -2.065 -7.977 1.00 97.19 247 VAL A N 1
ATOM 1980 C CA . VAL A 1 247 ? -2.388 -1.957 -9.435 1.00 97.19 247 VAL A CA 1
ATOM 1981 C C . VAL A 1 247 ? -1.363 -0.878 -9.794 1.00 97.19 247 VAL A C 1
ATOM 1983 O O . VAL A 1 247 ? -0.469 -1.145 -10.602 1.00 97.19 247 VAL A O 1
ATOM 1986 N N . TYR A 1 248 ? -1.422 0.297 -9.166 1.00 97.88 248 TYR A N 1
ATOM 1987 C CA . TYR A 1 248 ? -0.452 1.369 -9.399 1.00 97.88 248 TYR A CA 1
ATOM 1988 C C . TYR A 1 248 ? 0.973 0.988 -8.995 1.00 97.88 248 TYR A C 1
ATOM 1990 O O . TYR A 1 248 ? 1.911 1.275 -9.740 1.00 97.88 248 TYR A O 1
ATOM 1998 N N . MET A 1 249 ? 1.147 0.246 -7.898 1.00 96.69 249 MET A N 1
ATOM 1999 C CA . MET A 1 249 ? 2.451 -0.303 -7.514 1.00 96.69 249 MET A CA 1
ATOM 2000 C C . MET A 1 249 ? 3.009 -1.262 -8.581 1.00 96.69 249 MET A C 1
ATOM 2002 O O . MET A 1 249 ? 4.196 -1.207 -8.904 1.00 96.69 249 MET A O 1
ATOM 2006 N N . SER A 1 250 ? 2.156 -2.087 -9.207 1.00 96.31 250 SER A N 1
ATOM 2007 C CA . SER A 1 250 ? 2.571 -2.917 -10.349 1.00 96.31 250 SER A CA 1
ATOM 2008 C C . SER A 1 250 ? 3.009 -2.084 -11.554 1.00 96.31 250 SER A C 1
ATOM 2010 O O . SER A 1 250 ? 4.000 -2.434 -12.198 1.00 96.31 250 SER A O 1
ATOM 2012 N N . MET A 1 251 ? 2.307 -0.988 -11.862 1.00 97.31 251 MET A N 1
ATOM 2013 C CA . MET A 1 251 ? 2.726 -0.076 -12.931 1.00 97.31 251 MET A CA 1
ATOM 2014 C C . MET A 1 251 ? 4.075 0.572 -12.600 1.00 97.31 251 MET A C 1
ATOM 2016 O O . MET A 1 251 ? 4.965 0.603 -13.451 1.00 97.31 251 MET A O 1
ATOM 2020 N N . ALA A 1 252 ? 4.252 1.047 -11.364 1.00 96.69 252 ALA A N 1
ATOM 2021 C CA . ALA A 1 252 ? 5.471 1.706 -10.911 1.00 96.69 252 ALA A CA 1
ATOM 2022 C C . ALA A 1 252 ? 6.708 0.815 -11.091 1.00 96.69 252 ALA A C 1
ATOM 2024 O O . ALA A 1 252 ? 7.692 1.256 -11.689 1.00 96.69 252 ALA A O 1
ATOM 2025 N N . TYR A 1 253 ? 6.653 -0.444 -10.644 1.00 95.75 253 TYR A N 1
ATOM 2026 C CA . TYR A 1 253 ? 7.782 -1.372 -10.775 1.00 95.75 253 TYR A CA 1
ATOM 2027 C C . TYR A 1 253 ? 7.951 -1.978 -12.170 1.00 95.75 253 TYR A C 1
ATOM 2029 O O . TYR A 1 253 ? 9.039 -2.454 -12.483 1.00 95.75 253 TYR A O 1
ATOM 2037 N N . HIS A 1 254 ? 6.948 -1.897 -13.050 1.00 94.75 254 HIS A N 1
ATOM 2038 C CA . HIS A 1 254 ? 7.152 -2.158 -14.480 1.00 94.75 254 HIS A CA 1
ATOM 2039 C C . HIS A 1 254 ? 8.005 -1.066 -15.136 1.00 94.75 254 HIS A C 1
ATOM 2041 O O . HIS A 1 254 ? 8.930 -1.381 -15.879 1.00 94.75 254 HIS A O 1
ATOM 2047 N N . PHE A 1 255 ? 7.745 0.210 -14.836 1.00 95.75 255 PHE A N 1
ATOM 2048 C CA . PHE A 1 255 ? 8.491 1.336 -15.420 1.00 95.75 255 PHE A CA 1
ATOM 2049 C C . PHE A 1 255 ? 9.913 1.524 -14.871 1.00 95.75 255 PHE A C 1
ATOM 2051 O O . PHE A 1 255 ? 10.735 2.170 -15.525 1.00 95.75 255 PHE A O 1
ATOM 2058 N N . ASP A 1 256 ? 10.197 0.949 -13.704 1.00 95.00 256 ASP A N 1
ATOM 2059 C CA . ASP A 1 256 ? 11.517 0.925 -13.063 1.00 95.00 256 ASP A CA 1
ATOM 2060 C C . ASP A 1 256 ? 12.469 -0.150 -13.628 1.00 95.00 256 ASP A C 1
ATOM 2062 O O . ASP A 1 256 ? 13.684 -0.054 -13.462 1.00 95.00 256 ASP A O 1
ATOM 2066 N N . ARG A 1 257 ? 11.947 -1.153 -14.350 1.00 89.81 257 ARG A N 1
ATOM 2067 C CA . ARG A 1 257 ? 12.766 -2.213 -14.960 1.00 89.81 257 ARG A CA 1
ATOM 2068 C C . ARG A 1 257 ? 13.836 -1.664 -15.898 1.00 89.81 257 ARG A C 1
ATOM 2070 O O . ARG A 1 257 ? 13.618 -0.699 -16.630 1.00 89.81 257 ARG A O 1
ATOM 2077 N N . ASP A 1 258 ? 14.949 -2.384 -15.965 1.00 83.31 258 ASP A N 1
ATOM 2078 C CA . ASP A 1 258 ? 16.094 -2.108 -16.832 1.00 83.31 258 ASP A CA 1
ATOM 2079 C C . ASP A 1 258 ? 15.741 -2.039 -18.329 1.00 83.31 258 ASP A C 1
ATOM 2081 O O . ASP A 1 258 ? 16.291 -1.215 -19.060 1.00 83.31 258 ASP A O 1
ATOM 2085 N N . ASP A 1 259 ? 14.781 -2.858 -18.769 1.00 81.31 259 ASP A N 1
ATOM 2086 C CA . ASP A 1 259 ? 14.310 -2.941 -20.155 1.00 81.31 259 ASP A CA 1
ATOM 2087 C C . ASP A 1 259 ? 13.169 -1.964 -20.502 1.00 81.31 259 ASP A C 1
ATOM 2089 O O . ASP A 1 259 ? 12.722 -1.933 -21.652 1.00 81.31 259 ASP A O 1
ATOM 2093 N N . VAL A 1 260 ? 12.730 -1.136 -19.544 1.00 90.25 260 VAL A N 1
ATOM 2094 C CA . VAL A 1 260 ? 11.710 -0.085 -19.736 1.00 90.25 260 VAL A CA 1
ATOM 2095 C C . VAL A 1 260 ? 12.284 1.304 -19.429 1.00 90.25 260 VAL A C 1
ATOM 2097 O O . VAL A 1 260 ? 12.182 2.209 -20.256 1.00 90.25 260 VAL A O 1
ATOM 2100 N N . ALA A 1 261 ? 12.936 1.464 -18.273 1.00 90.50 261 ALA A N 1
ATOM 2101 C CA . ALA A 1 261 ? 13.741 2.620 -17.872 1.00 90.50 261 ALA A CA 1
ATOM 2102 C C . ALA A 1 261 ? 13.047 3.999 -18.005 1.00 90.50 261 ALA A C 1
ATOM 2104 O O . ALA A 1 261 ? 13.650 4.981 -18.465 1.00 90.50 261 ALA A O 1
ATOM 2105 N N . LEU A 1 262 ? 11.792 4.098 -17.549 1.00 94.19 262 LEU A N 1
ATOM 2106 C CA . LEU A 1 262 ? 10.994 5.334 -17.523 1.00 94.19 262 LEU A CA 1
ATOM 2107 C C . LEU A 1 262 ? 10.792 5.832 -16.069 1.00 94.19 262 LEU A C 1
ATOM 2109 O O . LEU A 1 262 ? 9.716 5.674 -15.488 1.00 94.19 262 LEU A O 1
ATOM 2113 N N . PRO A 1 263 ? 11.818 6.444 -15.440 1.00 93.25 263 PRO A N 1
ATOM 2114 C CA . PRO A 1 263 ? 11.801 6.802 -14.018 1.00 93.25 263 PRO A CA 1
ATOM 2115 C C . PRO A 1 263 ? 10.822 7.930 -13.653 1.00 93.25 263 PRO A C 1
ATOM 2117 O O . PRO A 1 263 ? 10.506 8.101 -12.477 1.00 93.25 263 PRO A O 1
ATOM 2120 N N . GLY A 1 264 ? 10.360 8.729 -14.617 1.00 94.19 264 GLY A N 1
ATOM 2121 C CA . GLY A 1 264 ? 9.267 9.680 -14.418 1.00 94.19 264 GLY A CA 1
ATOM 2122 C C . GLY A 1 264 ? 7.922 8.960 -14.311 1.00 94.19 264 GLY A C 1
ATOM 2123 O O . GLY A 1 264 ? 7.151 9.259 -13.403 1.00 94.19 264 GLY A O 1
ATOM 2124 N N . PHE A 1 265 ? 7.673 7.966 -15.171 1.00 96.12 265 PHE A N 1
ATOM 2125 C CA . PHE A 1 265 ? 6.502 7.088 -15.058 1.00 96.12 265 PHE A CA 1
ATOM 2126 C C . PHE A 1 265 ? 6.509 6.266 -13.768 1.00 96.12 265 PHE A C 1
ATOM 2128 O O . PHE A 1 265 ? 5.489 6.244 -13.086 1.00 96.12 265 PHE A O 1
ATOM 2135 N N . HIS A 1 266 ? 7.643 5.660 -13.398 1.00 95.38 266 HIS A N 1
ATOM 2136 C CA . HIS A 1 266 ? 7.783 4.943 -12.125 1.00 95.38 266 HIS A CA 1
ATOM 2137 C C . HIS A 1 266 ? 7.357 5.824 -10.938 1.00 95.38 266 HIS A C 1
ATOM 2139 O O . HIS A 1 266 ? 6.446 5.460 -10.199 1.00 95.38 266 HIS A O 1
ATOM 2145 N N . LYS A 1 267 ? 7.943 7.024 -10.809 1.00 94.81 267 LYS A N 1
ATOM 2146 C CA . LYS A 1 267 ? 7.642 7.957 -9.708 1.00 94.81 267 LYS A CA 1
ATOM 2147 C C . LYS A 1 267 ? 6.206 8.463 -9.717 1.00 94.81 267 LYS A C 1
ATOM 2149 O O . LYS A 1 267 ? 5.621 8.632 -8.654 1.00 94.81 267 LYS A O 1
ATOM 2154 N N . PHE A 1 268 ? 5.649 8.722 -10.900 1.00 95.88 268 PHE A N 1
ATOM 2155 C CA . PHE A 1 268 ? 4.256 9.135 -11.027 1.00 95.88 268 PHE A CA 1
ATOM 2156 C C . PHE A 1 268 ? 3.319 8.024 -10.539 1.00 95.88 268 PHE A C 1
ATOM 2158 O O . PHE A 1 268 ? 2.527 8.264 -9.637 1.00 95.88 268 PHE A O 1
ATOM 2165 N N . MET A 1 269 ? 3.463 6.800 -11.056 1.00 97.00 269 MET A N 1
ATOM 2166 C CA . MET A 1 269 ? 2.615 5.669 -10.662 1.00 97.00 269 MET A CA 1
ATOM 2167 C C . MET A 1 269 ? 2.803 5.280 -9.191 1.00 97.00 269 MET A C 1
ATOM 2169 O O . MET A 1 269 ? 1.831 4.931 -8.532 1.00 97.00 269 MET A O 1
ATOM 2173 N N . LEU A 1 270 ? 4.020 5.398 -8.648 1.00 95.44 270 LEU A N 1
ATOM 2174 C CA . LEU A 1 270 ? 4.276 5.194 -7.222 1.00 95.44 270 LEU A CA 1
ATOM 2175 C C . LEU A 1 270 ? 3.493 6.203 -6.367 1.00 95.44 270 LEU A C 1
ATOM 2177 O O . LEU A 1 270 ? 2.781 5.802 -5.455 1.00 95.44 270 LEU A O 1
ATOM 2181 N N . LYS A 1 271 ? 3.515 7.489 -6.738 1.00 95.38 271 LYS A N 1
ATOM 2182 C CA . LYS A 1 271 ? 2.712 8.522 -6.071 1.00 95.38 271 LYS A CA 1
ATOM 2183 C C . LYS A 1 271 ? 1.205 8.229 -6.136 1.00 95.38 271 LYS A C 1
ATOM 2185 O O . LYS A 1 271 ? 0.521 8.440 -5.146 1.00 95.38 271 LYS A O 1
ATOM 2190 N N . GLN A 1 272 ? 0.679 7.734 -7.263 1.00 96.38 272 GLN A N 1
ATOM 2191 C CA . GLN A 1 272 ? -0.733 7.309 -7.337 1.00 96.38 272 GLN A CA 1
ATOM 2192 C C . GLN A 1 272 ? -1.016 6.095 -6.433 1.00 96.38 272 GLN A C 1
ATOM 2194 O O . GLN A 1 272 ? -2.058 6.035 -5.792 1.00 96.38 272 GLN A O 1
ATOM 2199 N N . SER A 1 273 ? -0.070 5.156 -6.308 1.00 96.94 273 SER A N 1
ATOM 2200 C CA . SER A 1 273 ? -0.180 4.039 -5.358 1.00 96.94 273 SER A CA 1
ATOM 2201 C C . SER A 1 273 ? -0.255 4.509 -3.900 1.00 96.94 273 SER A C 1
ATOM 2203 O O . SER A 1 273 ? -1.003 3.931 -3.107 1.00 96.94 273 SER A O 1
ATOM 2205 N N . ASP A 1 274 ? 0.495 5.556 -3.549 1.00 94.94 274 ASP A N 1
ATOM 2206 C CA . ASP A 1 274 ? 0.448 6.173 -2.225 1.00 94.94 274 ASP A CA 1
ATOM 2207 C C . ASP A 1 274 ? -0.875 6.916 -1.977 1.00 94.94 274 ASP A C 1
ATOM 2209 O O . ASP A 1 274 ? -1.510 6.663 -0.954 1.00 94.94 274 ASP A O 1
ATOM 2213 N N . GLU A 1 275 ? -1.341 7.734 -2.927 1.00 94.62 275 GLU A N 1
ATOM 2214 C CA . GLU A 1 275 ? -2.604 8.488 -2.815 1.00 94.62 275 GLU A CA 1
ATOM 2215 C C . GLU A 1 275 ? -3.820 7.556 -2.638 1.00 94.62 275 GLU A C 1
ATOM 2217 O O . GLU A 1 275 ? -4.584 7.717 -1.690 1.00 94.62 275 GLU A O 1
ATOM 2222 N N . GLU A 1 276 ? -3.936 6.479 -3.422 1.00 97.56 276 GLU A N 1
ATOM 2223 C CA . GLU A 1 276 ? -5.031 5.502 -3.260 1.00 97.56 276 GLU A CA 1
ATOM 2224 C C . GLU A 1 276 ? -4.983 4.756 -1.912 1.00 97.56 276 GLU A C 1
ATOM 2226 O O . GLU A 1 276 ? -6.010 4.353 -1.352 1.00 97.56 276 GLU A O 1
ATOM 2231 N N . ARG A 1 277 ? -3.789 4.584 -1.329 1.00 94.88 277 ARG A N 1
ATOM 2232 C CA . ARG A 1 277 ? -3.656 4.031 0.026 1.00 94.88 277 ARG A CA 1
ATOM 2233 C C . ARG A 1 277 ? -4.101 5.045 1.082 1.00 94.88 277 ARG A C 1
ATOM 2235 O O . ARG A 1 277 ? -4.706 4.643 2.077 1.00 94.88 277 ARG A O 1
ATOM 2242 N N . GLU A 1 278 ? -3.839 6.333 0.878 1.00 95.31 278 GLU A N 1
ATOM 2243 C CA . GLU A 1 278 ? -4.347 7.408 1.737 1.00 95.31 278 GLU A CA 1
ATOM 2244 C C . GLU A 1 278 ? -5.879 7.515 1.650 1.00 95.31 278 GLU A C 1
ATOM 2246 O O . GLU A 1 278 ? -6.527 7.594 2.696 1.00 95.31 278 GLU A O 1
ATOM 2251 N N . HIS A 1 279 ? -6.480 7.372 0.460 1.00 95.75 279 HIS A N 1
ATOM 2252 C CA . HIS A 1 279 ? -7.939 7.264 0.290 1.00 95.75 279 HIS A CA 1
ATOM 2253 C C . HIS A 1 279 ? -8.512 6.085 1.100 1.00 95.75 279 HIS A C 1
ATOM 2255 O O . HIS A 1 279 ? -9.456 6.251 1.880 1.00 95.75 279 HIS A O 1
ATOM 2261 N N . ALA A 1 280 ? -7.888 4.901 1.007 1.00 96.88 280 ALA A N 1
ATOM 2262 C CA . ALA A 1 280 ? -8.273 3.736 1.805 1.00 96.88 280 ALA A CA 1
ATOM 2263 C C . ALA A 1 280 ? -8.199 4.011 3.320 1.00 96.88 280 ALA A C 1
ATOM 2265 O O . ALA A 1 280 ? -9.122 3.658 4.059 1.00 96.88 280 ALA A O 1
ATOM 2266 N N . GLN A 1 281 ? -7.123 4.651 3.793 1.00 93.44 281 GLN A N 1
ATOM 2267 C CA . GLN A 1 281 ? -6.946 4.997 5.208 1.00 93.44 281 GLN A CA 1
ATOM 2268 C C . GLN A 1 281 ? -7.946 6.067 5.683 1.00 93.44 281 GLN A C 1
ATOM 2270 O O . GLN A 1 281 ? -8.479 5.933 6.787 1.00 93.44 281 GLN A O 1
ATOM 2275 N N . LYS A 1 282 ? -8.263 7.077 4.858 1.00 93.19 282 LYS A N 1
ATOM 2276 C CA . LYS A 1 282 ? -9.305 8.093 5.120 1.00 93.19 282 LYS A CA 1
ATOM 2277 C C . LYS A 1 282 ? -10.661 7.417 5.347 1.00 93.19 282 LYS A C 1
ATOM 2279 O O . LYS A 1 282 ? -11.319 7.676 6.357 1.00 93.19 282 LYS A O 1
ATOM 2284 N N . LEU A 1 283 ? -11.024 6.463 4.487 1.00 95.06 283 LEU A N 1
ATOM 2285 C CA . LEU A 1 283 ? -12.247 5.663 4.614 1.00 95.06 283 LEU A CA 1
ATOM 2286 C C . LEU A 1 283 ? -12.239 4.719 5.835 1.00 95.06 283 LEU A C 1
ATOM 2288 O O . LEU A 1 283 ? -13.268 4.572 6.493 1.00 95.06 283 LEU A O 1
ATOM 2292 N N . MET A 1 284 ? -11.103 4.106 6.192 1.00 93.38 284 MET A N 1
ATOM 2293 C CA . MET A 1 284 ? -10.974 3.297 7.422 1.00 93.38 284 MET A CA 1
ATOM 2294 C C . MET A 1 284 ? -11.137 4.142 8.694 1.00 93.38 284 MET A C 1
ATOM 2296 O O . MET A 1 284 ? -11.855 3.750 9.615 1.00 93.38 284 MET A O 1
ATOM 2300 N N . ALA A 1 285 ? -10.495 5.313 8.747 1.00 87.88 285 ALA A N 1
ATOM 2301 C CA . ALA A 1 285 ? -10.622 6.242 9.866 1.00 87.88 285 ALA A CA 1
ATOM 2302 C C . ALA A 1 285 ? -12.071 6.736 10.011 1.00 87.88 285 ALA A C 1
ATOM 2304 O O . ALA A 1 285 ? -12.599 6.774 11.123 1.00 87.88 285 ALA A O 1
ATOM 2305 N N . TYR A 1 286 ? -12.734 7.023 8.887 1.00 88.19 286 TYR A N 1
ATOM 2306 C CA . TYR A 1 286 ? -14.150 7.371 8.837 1.00 88.19 286 TYR A CA 1
ATOM 2307 C C . TYR A 1 286 ? -15.059 6.236 9.346 1.00 88.19 286 TYR A C 1
ATOM 2309 O O . TYR A 1 286 ? -15.914 6.472 10.201 1.00 88.19 286 TYR A O 1
ATOM 2317 N N . GLN A 1 287 ? -14.833 4.996 8.892 1.00 89.06 287 GLN A N 1
ATOM 2318 C CA . GLN A 1 287 ? -15.564 3.800 9.337 1.00 89.06 287 GLN A CA 1
ATOM 2319 C C . GLN A 1 287 ? -15.515 3.653 10.868 1.00 89.06 287 GLN A C 1
ATOM 2321 O O . GLN A 1 287 ? -16.551 3.483 11.513 1.00 89.06 287 GLN A O 1
ATOM 2326 N N . ASN A 1 288 ? -14.322 3.784 11.457 1.00 83.88 288 ASN A N 1
ATOM 2327 C CA . ASN A 1 288 ? -14.131 3.748 12.908 1.00 83.88 288 ASN A CA 1
ATOM 2328 C C . ASN A 1 288 ? -14.776 4.950 13.620 1.00 83.88 288 ASN A C 1
ATOM 2330 O O . ASN A 1 288 ? -15.370 4.780 14.682 1.00 83.88 288 ASN A O 1
ATOM 2334 N N . MET A 1 289 ? -14.685 6.157 13.050 1.00 81.50 289 MET A N 1
ATOM 2335 C CA . MET A 1 289 ? -15.287 7.377 13.608 1.00 81.50 289 MET A CA 1
ATOM 2336 C C . MET A 1 289 ? -16.819 7.294 13.687 1.00 81.50 289 MET A C 1
ATOM 2338 O O . MET A 1 289 ? -17.403 7.778 14.653 1.00 81.50 289 MET A O 1
ATOM 2342 N N . ARG A 1 290 ? -17.470 6.659 12.703 1.00 78.88 290 ARG A N 1
ATOM 2343 C CA . ARG A 1 290 ? -18.927 6.423 12.685 1.00 78.88 290 ARG A CA 1
ATOM 2344 C C . ARG A 1 290 ? -19.381 5.248 13.566 1.00 78.88 290 ARG A C 1
ATOM 2346 O O . ARG A 1 290 ? -20.577 4.967 13.615 1.00 78.88 290 ARG A O 1
ATOM 2353 N N . GLY A 1 291 ? -18.459 4.563 14.251 1.00 73.00 291 GLY A N 1
ATOM 2354 C CA . GLY A 1 291 ? -18.750 3.384 15.076 1.00 73.00 291 GLY A CA 1
ATOM 2355 C C . GLY A 1 291 ? -18.950 2.084 14.283 1.00 73.00 291 GLY A C 1
ATOM 2356 O O . GLY A 1 291 ? -19.349 1.075 14.865 1.00 73.00 291 GLY A O 1
ATOM 2357 N N . GLY A 1 292 ? -18.660 2.084 12.977 1.00 79.75 292 GLY A N 1
ATOM 2358 C CA . GLY A 1 292 ? -18.702 0.897 12.123 1.00 79.75 292 GLY A CA 1
ATOM 2359 C C . GLY A 1 292 ? -17.541 -0.071 12.379 1.00 79.75 292 GLY A C 1
ATOM 2360 O O . GLY A 1 292 ? -16.710 0.111 13.278 1.00 79.75 292 GLY A O 1
ATOM 2361 N N . ARG A 1 293 ? -17.476 -1.140 11.585 1.00 83.75 293 ARG A N 1
ATOM 2362 C CA . ARG A 1 293 ? -16.456 -2.192 11.659 1.00 83.75 293 ARG A CA 1
ATOM 2363 C C . ARG A 1 293 ? -15.812 -2.404 10.295 1.00 83.75 293 ARG A C 1
ATOM 2365 O O . ARG A 1 293 ? -16.487 -2.593 9.284 1.00 83.75 293 ARG A O 1
ATOM 2372 N N . ILE A 1 294 ? -14.481 -2.407 10.268 1.00 91.25 294 ILE A N 1
ATOM 2373 C CA . ILE A 1 294 ? -13.719 -2.688 9.049 1.00 91.25 294 ILE A CA 1
ATOM 2374 C C . ILE A 1 294 ? -13.721 -4.200 8.794 1.00 91.25 294 ILE A C 1
ATOM 2376 O O . ILE A 1 294 ? -13.259 -4.985 9.623 1.00 91.25 294 ILE A O 1
ATOM 2380 N N . VAL A 1 295 ? -14.234 -4.610 7.633 1.00 91.25 295 VAL A N 1
ATOM 2381 C CA . VAL A 1 295 ? -14.311 -6.017 7.215 1.00 91.25 295 VAL A CA 1
ATOM 2382 C C . VAL A 1 295 ? -13.230 -6.302 6.174 1.00 91.25 295 VAL A C 1
ATOM 2384 O O . VAL A 1 295 ? -13.430 -6.111 4.972 1.00 91.25 295 VAL A O 1
ATOM 2387 N N . TRP A 1 296 ? -12.082 -6.782 6.652 1.00 91.06 296 TRP A N 1
ATOM 2388 C CA . TRP A 1 296 ? -10.916 -7.119 5.833 1.00 91.06 296 TRP A CA 1
ATOM 2389 C C . TRP A 1 296 ? -11.205 -8.248 4.826 1.00 91.06 296 TRP A C 1
ATOM 2391 O O . TRP A 1 296 ? -11.866 -9.247 5.136 1.00 91.06 296 TRP A O 1
ATOM 2401 N N . LYS A 1 297 ? -10.690 -8.093 3.603 1.00 94.50 297 LYS A N 1
ATOM 2402 C CA . LYS A 1 297 ? -10.892 -8.983 2.445 1.00 94.50 297 LYS A CA 1
ATOM 2403 C C . LYS A 1 297 ? -9.569 -9.150 1.707 1.00 94.50 297 LYS A C 1
ATOM 2405 O O . LYS A 1 297 ? -8.723 -8.273 1.787 1.00 94.50 297 LYS A O 1
ATOM 2410 N N . ASP A 1 298 ? -9.397 -10.234 0.954 1.00 94.00 298 ASP A N 1
ATOM 2411 C CA . ASP A 1 298 ? -8.189 -10.379 0.133 1.00 94.00 298 ASP A CA 1
ATOM 2412 C C . ASP A 1 298 ? 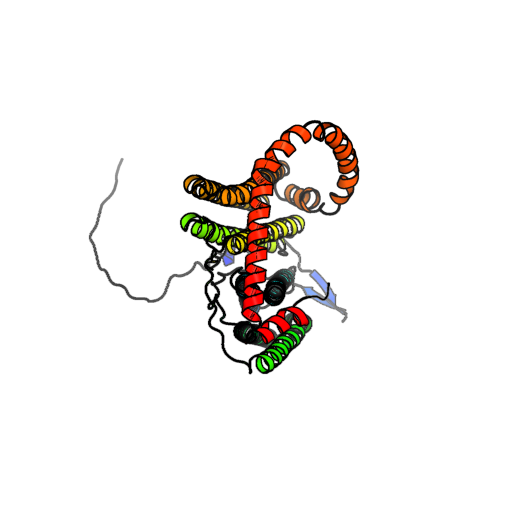-8.055 -9.206 -0.850 1.00 94.00 298 ASP A C 1
ATOM 2414 O O . ASP A 1 298 ? -9.021 -8.854 -1.539 1.00 94.00 298 ASP A O 1
ATOM 2418 N N . ILE A 1 299 ? -6.843 -8.677 -0.994 1.00 95.19 299 ILE A N 1
ATOM 2419 C CA . ILE A 1 299 ? -6.501 -7.782 -2.098 1.00 95.19 299 ILE A CA 1
ATOM 2420 C C . ILE A 1 299 ? -6.138 -8.678 -3.283 1.00 95.19 299 ILE A C 1
ATOM 2422 O O . ILE A 1 299 ? -5.232 -9.518 -3.216 1.00 95.19 299 ILE A O 1
ATOM 2426 N N . LYS A 1 300 ? -6.898 -8.564 -4.375 1.00 93.44 300 LYS A N 1
ATOM 2427 C CA . LYS A 1 300 ? -6.644 -9.369 -5.573 1.00 93.44 300 LYS A CA 1
ATOM 2428 C C . LYS A 1 300 ? -5.376 -8.877 -6.261 1.00 93.44 300 LYS A C 1
ATOM 2430 O O . LYS A 1 300 ? -5.107 -7.684 -6.317 1.00 93.44 300 LYS A O 1
ATOM 2435 N N . LYS A 1 301 ? -4.597 -9.814 -6.804 1.00 90.69 301 LYS A N 1
ATOM 2436 C CA . LYS A 1 301 ? -3.442 -9.461 -7.633 1.00 90.69 301 LYS A CA 1
ATOM 2437 C C . LYS A 1 301 ? -3.898 -8.690 -8.883 1.00 90.69 301 LYS A C 1
ATOM 2439 O O . LYS A 1 301 ? -4.984 -8.998 -9.384 1.00 90.69 301 LYS A O 1
ATOM 2444 N N . PRO A 1 302 ? -3.079 -7.778 -9.431 1.00 91.00 302 PRO A N 1
ATOM 2445 C CA . PRO A 1 302 ? -3.372 -7.125 -10.700 1.00 91.00 302 PRO A CA 1
ATOM 2446 C C . PRO A 1 302 ? -3.571 -8.152 -11.823 1.00 91.00 302 PRO A C 1
ATOM 2448 O O . PRO A 1 302 ? -2.921 -9.200 -11.856 1.00 91.00 302 PRO A O 1
ATOM 2451 N N . GLU A 1 303 ? -4.464 -7.859 -12.769 1.00 86.56 303 GLU A N 1
ATOM 2452 C CA . GLU A 1 303 ? -4.702 -8.742 -13.923 1.00 86.56 303 GLU A CA 1
ATOM 2453 C C . GLU A 1 303 ? -3.544 -8.732 -14.936 1.00 86.56 303 GLU A C 1
ATOM 2455 O O . GLU A 1 303 ? -3.393 -9.668 -15.726 1.00 86.56 303 GLU A O 1
ATOM 2460 N N . LYS A 1 304 ? -2.724 -7.674 -14.915 1.00 84.94 304 LYS A N 1
ATOM 2461 C CA . LYS A 1 304 ? -1.579 -7.448 -15.802 1.00 84.94 304 LYS A CA 1
ATOM 2462 C C . LYS A 1 304 ? -0.320 -7.189 -14.977 1.00 84.94 304 LYS A C 1
ATOM 2464 O O . LYS A 1 304 ? -0.378 -6.512 -13.959 1.00 84.94 304 LYS A O 1
ATOM 2469 N N . PHE A 1 305 ? 0.805 -7.699 -15.472 1.00 78.88 305 PHE A N 1
ATOM 2470 C CA . PHE A 1 305 ? 2.151 -7.503 -14.906 1.00 78.88 305 PHE A CA 1
ATOM 2471 C C . PHE A 1 305 ? 3.119 -6.859 -15.913 1.00 78.88 305 PHE A C 1
ATOM 2473 O O . PHE A 1 305 ? 4.191 -6.401 -15.547 1.00 78.88 305 PHE A O 1
ATOM 2480 N N . GLU A 1 306 ? 2.721 -6.830 -17.186 1.00 86.25 306 GLU A N 1
ATOM 2481 C CA . GLU A 1 306 ? 3.391 -6.150 -18.290 1.00 86.25 306 GLU A CA 1
ATOM 2482 C C . GLU A 1 306 ? 2.454 -5.026 -18.736 1.00 86.25 306 GLU A C 1
ATOM 2484 O O . GLU A 1 306 ? 1.356 -5.300 -19.234 1.00 86.25 306 GLU A O 1
ATOM 2489 N N . TRP A 1 307 ? 2.855 -3.772 -18.529 1.00 92.62 307 TRP A N 1
ATOM 2490 C CA . TRP A 1 307 ? 1.999 -2.610 -18.809 1.00 92.62 307 TRP A CA 1
ATOM 2491 C C . TRP A 1 307 ? 2.230 -1.987 -20.191 1.00 92.62 307 TRP A C 1
ATOM 2493 O O . TRP A 1 307 ? 1.517 -1.062 -20.575 1.00 92.62 307 TRP A O 1
ATOM 2503 N N . GLY A 1 308 ? 3.166 -2.548 -20.964 1.00 90.69 308 GLY A N 1
ATOM 2504 C CA . GLY A 1 308 ? 3.473 -2.112 -22.324 1.00 90.69 308 GLY A CA 1
ATOM 2505 C C . GLY A 1 308 ? 4.097 -0.719 -22.342 1.00 90.69 308 GLY A C 1
ATOM 2506 O O . GLY A 1 308 ? 5.018 -0.433 -21.573 1.00 90.69 308 GLY A O 1
ATOM 2507 N N . THR A 1 309 ? 3.597 0.128 -23.238 1.00 93.12 309 THR A N 1
ATOM 2508 C CA . THR A 1 309 ? 3.978 1.544 -23.340 1.00 93.12 309 THR A CA 1
ATOM 2509 C C . THR A 1 309 ? 3.334 2.394 -22.241 1.00 93.12 309 THR A C 1
ATOM 2511 O O . THR A 1 309 ? 2.248 2.096 -21.739 1.00 93.12 309 THR A O 1
ATOM 2514 N N . GLY A 1 310 ? 3.939 3.542 -21.936 1.00 93.56 310 GLY A N 1
ATOM 2515 C CA . GLY A 1 310 ? 3.370 4.567 -21.061 1.00 93.56 310 GLY A CA 1
ATOM 2516 C C . GLY A 1 310 ? 1.985 5.047 -21.507 1.00 93.56 310 GLY A C 1
ATOM 2517 O O . GLY A 1 310 ? 1.169 5.427 -20.670 1.00 93.56 310 GLY A O 1
ATOM 2518 N N . LEU A 1 311 ? 1.672 4.979 -22.807 1.00 95.12 311 LEU A N 1
ATOM 2519 C CA . LEU A 1 311 ? 0.330 5.268 -23.320 1.00 95.12 311 LEU A CA 1
ATOM 2520 C C . LEU A 1 311 ? -0.694 4.184 -22.943 1.00 95.12 311 LEU A C 1
ATOM 2522 O O . LEU A 1 311 ? -1.820 4.519 -22.578 1.00 95.12 311 LEU A O 1
ATOM 2526 N N . GLU A 1 312 ? -0.324 2.907 -23.033 1.00 95.56 312 GLU A N 1
ATOM 2527 C CA . GLU A 1 312 ? -1.193 1.781 -22.662 1.00 95.56 312 GLU A CA 1
ATOM 2528 C C . GLU A 1 312 ? -1.424 1.729 -21.148 1.00 95.56 312 GLU A C 1
ATOM 2530 O O . GLU A 1 312 ? -2.566 1.562 -20.716 1.00 95.56 312 GLU A O 1
ATOM 2535 N N . ALA A 1 313 ? -0.378 1.965 -20.351 1.00 95.94 313 ALA A N 1
ATOM 2536 C CA . ALA A 1 313 ? -0.480 2.058 -18.898 1.00 95.94 313 ALA A CA 1
ATOM 2537 C C . ALA A 1 313 ? -1.358 3.235 -18.451 1.00 95.94 313 ALA A C 1
ATOM 2539 O O . ALA A 1 313 ? -2.292 3.032 -17.682 1.00 95.94 313 ALA A O 1
ATOM 2540 N N . MET A 1 314 ? -1.135 4.445 -18.985 1.00 96.56 314 MET A N 1
ATOM 2541 C CA . MET A 1 314 ? -1.970 5.615 -18.670 1.00 96.56 314 MET A CA 1
ATOM 2542 C C . MET A 1 314 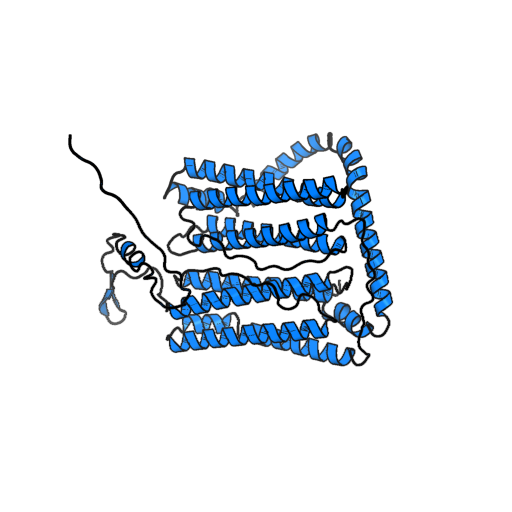? -3.431 5.415 -19.088 1.00 96.56 314 MET A C 1
ATOM 2544 O O . MET A 1 314 ? -4.332 5.881 -18.398 1.00 96.56 314 MET A O 1
ATOM 2548 N N . GLN A 1 315 ? -3.688 4.712 -20.198 1.00 97.06 315 GLN A N 1
ATOM 2549 C CA . GLN A 1 315 ? -5.051 4.389 -20.624 1.00 97.06 315 GLN A CA 1
ATOM 2550 C C . GLN A 1 315 ? -5.721 3.378 -19.680 1.00 97.06 315 GLN A C 1
ATOM 2552 O O . GLN A 1 315 ? -6.897 3.550 -19.373 1.00 97.06 315 GLN A O 1
ATOM 2557 N N . ALA A 1 316 ? -4.980 2.377 -19.191 1.00 96.25 316 ALA A N 1
ATOM 2558 C CA . ALA A 1 316 ? -5.472 1.427 -18.194 1.00 96.25 316 ALA A CA 1
ATOM 2559 C C . ALA A 1 316 ? -5.707 2.081 -16.821 1.00 96.25 316 ALA A C 1
ATOM 2561 O O . ALA A 1 316 ? -6.713 1.785 -16.184 1.00 96.25 316 ALA A O 1
ATOM 2562 N N . ALA A 1 317 ? -4.830 3.000 -16.406 1.00 96.06 317 ALA A N 1
ATOM 2563 C CA . ALA A 1 317 ? -5.003 3.821 -15.212 1.00 96.06 317 ALA A CA 1
ATOM 2564 C C . ALA A 1 317 ? -6.275 4.678 -15.312 1.00 96.06 317 ALA A C 1
ATOM 2566 O O . ALA A 1 317 ? -7.161 4.554 -14.480 1.00 96.06 317 ALA A O 1
ATOM 2567 N N . LEU A 1 318 ? -6.463 5.425 -16.408 1.00 97.00 318 LEU A N 1
ATOM 2568 C CA . LEU A 1 318 ? -7.686 6.208 -16.630 1.00 97.00 318 LEU A CA 1
ATOM 2569 C C . LEU A 1 318 ? -8.975 5.361 -16.589 1.00 97.00 318 LEU A C 1
ATOM 2571 O O . LEU A 1 318 ? -10.038 5.871 -16.238 1.00 97.00 318 LEU A O 1
ATOM 2575 N N . ASP A 1 319 ? -8.922 4.095 -17.001 1.00 96.88 319 ASP A N 1
ATOM 2576 C CA . ASP A 1 319 ? -10.089 3.212 -16.955 1.00 96.88 319 ASP A CA 1
ATOM 2577 C C . ASP A 1 319 ? -10.325 2.626 -15.544 1.00 96.88 319 ASP A C 1
ATOM 2579 O O . ASP A 1 319 ? -11.480 2.413 -15.175 1.00 96.88 319 ASP A O 1
ATOM 2583 N N . LEU A 1 320 ? -9.273 2.469 -14.727 1.00 96.19 320 LEU A N 1
ATOM 2584 C CA . LEU A 1 320 ? -9.360 2.185 -13.287 1.00 96.19 320 LEU A CA 1
ATOM 2585 C C . LEU A 1 320 ? -9.956 3.376 -12.513 1.00 96.19 320 LEU A C 1
ATOM 2587 O O . LEU A 1 320 ? -10.946 3.196 -11.810 1.00 96.19 320 LEU A O 1
ATOM 2591 N N . GLU A 1 321 ? -9.444 4.590 -12.724 1.00 97.25 321 GLU A N 1
ATOM 2592 C CA . GLU A 1 321 ? -9.926 5.843 -12.108 1.00 97.25 321 GLU A CA 1
ATOM 2593 C C . GLU A 1 321 ? -11.430 6.070 -12.316 1.00 97.25 321 GLU A C 1
ATOM 2595 O O . GLU A 1 321 ? -12.167 6.447 -11.402 1.00 97.25 321 GLU A O 1
ATOM 2600 N N . LYS A 1 322 ? -11.922 5.795 -13.532 1.00 96.19 322 LYS A N 1
ATOM 2601 C CA . LYS A 1 322 ? -13.358 5.854 -13.843 1.00 96.19 322 LYS A CA 1
ATOM 2602 C C . LYS A 1 322 ? -14.162 4.815 -13.073 1.00 96.19 322 LYS A C 1
ATOM 2604 O O . LYS A 1 322 ? -15.296 5.108 -12.708 1.00 96.19 322 LYS A O 1
ATOM 2609 N N . HIS A 1 323 ? -13.612 3.620 -12.859 1.00 96.88 323 HIS A N 1
ATOM 2610 C CA . HIS A 1 323 ? -14.286 2.557 -12.118 1.00 96.88 323 HIS A CA 1
ATOM 2611 C C . HIS A 1 323 ? -14.342 2.859 -10.613 1.00 96.88 323 HIS A C 1
ATOM 2613 O O . HIS A 1 323 ? -15.393 2.673 -9.998 1.00 96.88 323 HIS A O 1
ATOM 2619 N N . VAL A 1 324 ? -13.259 3.402 -10.045 1.00 97.06 324 VAL A N 1
ATOM 2620 C CA . VAL A 1 324 ? -13.222 3.946 -8.675 1.00 97.06 324 VAL A CA 1
ATOM 2621 C C . VAL A 1 324 ? -14.282 5.039 -8.518 1.00 97.06 324 VAL A C 1
ATOM 2623 O O . VAL A 1 324 ? -15.162 4.925 -7.664 1.00 97.06 324 VAL A O 1
ATOM 2626 N N . ASN A 1 325 ? -14.294 6.024 -9.423 1.00 97.06 325 ASN A N 1
ATOM 2627 C CA . ASN A 1 325 ? -15.278 7.107 -9.440 1.00 97.06 325 ASN A CA 1
ATOM 2628 C C . ASN A 1 325 ? -16.729 6.607 -9.613 1.00 97.06 325 ASN A C 1
ATOM 2630 O O . ASN A 1 325 ? -17.640 7.124 -8.973 1.00 97.06 325 ASN A O 1
ATOM 2634 N N . GLU A 1 326 ? -16.982 5.602 -10.457 1.00 97.81 326 GLU A N 1
ATOM 2635 C CA . GLU A 1 326 ? -18.312 4.984 -10.590 1.00 97.81 326 GLU A CA 1
ATOM 2636 C C . GLU A 1 326 ? -18.748 4.293 -9.285 1.00 97.81 326 GLU A C 1
ATOM 2638 O O . GLU A 1 326 ? -19.896 4.449 -8.867 1.00 97.81 326 GLU A O 1
ATOM 2643 N N . SER A 1 327 ? -17.828 3.610 -8.592 1.00 97.75 327 SER A N 1
ATOM 2644 C CA . SER A 1 327 ? -18.097 3.003 -7.282 1.00 97.75 327 SER A CA 1
ATOM 2645 C C . SER A 1 327 ? -18.369 4.053 -6.194 1.00 97.75 327 SER A C 1
ATOM 2647 O O . SER A 1 327 ? -19.293 3.856 -5.404 1.00 97.75 327 SER A O 1
ATOM 2649 N N . LEU A 1 328 ? -17.659 5.191 -6.192 1.00 97.25 328 LEU A N 1
ATOM 2650 C CA . LEU A 1 328 ? -17.947 6.330 -5.305 1.00 97.25 328 LEU A CA 1
ATOM 2651 C C . LEU A 1 328 ? -19.320 6.953 -5.597 1.00 97.25 328 LEU A C 1
ATOM 2653 O O . LEU A 1 328 ? -20.085 7.203 -4.670 1.00 97.25 328 LEU A O 1
ATOM 2657 N N . LEU A 1 329 ? -19.688 7.137 -6.870 1.00 97.12 329 LEU A N 1
ATOM 2658 C CA . LEU A 1 329 ? -21.020 7.629 -7.249 1.00 97.12 329 LEU A CA 1
ATOM 2659 C C . LEU A 1 329 ? -22.141 6.663 -6.836 1.00 97.12 329 LEU A C 1
ATOM 2661 O O . LEU A 1 329 ? -23.232 7.106 -6.481 1.00 97.12 329 LEU A O 1
ATOM 2665 N N . ASP A 1 330 ? -21.914 5.351 -6.892 1.00 97.50 330 ASP A N 1
ATOM 2666 C CA . ASP A 1 330 ? -22.867 4.361 -6.379 1.00 97.50 330 ASP A CA 1
ATOM 2667 C C . ASP A 1 330 ? -22.943 4.363 -4.847 1.00 97.50 330 ASP A C 1
ATOM 2669 O O . ASP A 1 330 ? -24.036 4.231 -4.293 1.00 97.50 330 ASP A O 1
ATOM 2673 N N . LEU A 1 331 ? -21.819 4.571 -4.159 1.00 96.56 331 LEU A N 1
ATOM 2674 C CA . LEU A 1 331 ? -21.777 4.710 -2.705 1.00 96.56 331 LEU A CA 1
ATOM 2675 C C . LEU A 1 331 ? -22.500 5.981 -2.230 1.00 96.56 331 LEU A C 1
ATOM 2677 O O . LEU A 1 331 ? -23.272 5.922 -1.274 1.00 96.56 331 LEU A O 1
ATOM 2681 N N . HIS A 1 332 ? -22.329 7.098 -2.943 1.00 96.94 332 HIS A N 1
ATOM 2682 C CA . HIS A 1 332 ? -23.031 8.360 -2.689 1.00 96.94 332 HIS A CA 1
ATOM 2683 C C . HIS A 1 332 ? -24.553 8.180 -2.761 1.00 96.94 332 HIS A C 1
ATOM 2685 O O . HIS A 1 332 ? -25.262 8.531 -1.821 1.00 96.94 332 HIS A O 1
ATOM 2691 N N . LYS A 1 333 ? -25.058 7.497 -3.801 1.00 96.25 333 LYS A N 1
ATOM 2692 C CA . LYS A 1 333 ? -26.489 7.145 -3.922 1.00 96.25 333 LYS A CA 1
ATOM 2693 C C . LYS A 1 333 ? -26.991 6.287 -2.758 1.00 96.25 333 LYS A C 1
ATOM 2695 O O . LYS A 1 333 ? -28.159 6.395 -2.395 1.00 96.25 333 LYS A O 1
ATOM 2700 N N . VAL A 1 334 ? -26.155 5.407 -2.197 1.00 95.56 334 VAL A N 1
ATOM 2701 C CA . VAL A 1 334 ? -26.512 4.598 -1.018 1.00 95.56 334 VAL A CA 1
ATOM 2702 C C . VAL A 1 334 ? -26.585 5.468 0.239 1.00 95.56 334 VAL A C 1
ATOM 2704 O O . VAL A 1 334 ? -27.522 5.298 1.019 1.00 95.56 334 VAL A O 1
ATOM 2707 N N . ALA A 1 335 ? -25.665 6.417 0.416 1.00 91.25 335 ALA A N 1
ATOM 2708 C CA . ALA A 1 335 ? -25.701 7.377 1.518 1.00 91.25 335 ALA A CA 1
ATOM 2709 C C . ALA A 1 335 ? -26.934 8.302 1.441 1.00 91.25 335 ALA A C 1
ATOM 2711 O O . ALA A 1 335 ? -27.696 8.380 2.406 1.00 91.25 335 ALA A O 1
ATOM 2712 N N . ASP A 1 336 ? -27.196 8.907 0.277 1.00 91.94 336 ASP A N 1
ATOM 2713 C CA . ASP A 1 336 ? -28.358 9.775 0.021 1.00 91.94 336 ASP A CA 1
ATOM 2714 C C . ASP A 1 336 ? -29.693 9.031 0.224 1.00 91.94 336 ASP A C 1
ATOM 2716 O O . ASP A 1 336 ? -30.547 9.466 0.999 1.00 91.94 336 ASP A O 1
ATOM 2720 N N . LYS A 1 337 ? -29.839 7.829 -0.360 1.00 95.06 337 LYS A N 1
ATOM 2721 C CA . LYS A 1 337 ? -31.013 6.950 -0.171 1.00 95.06 337 LYS A CA 1
ATOM 2722 C C . LYS A 1 337 ? -31.318 6.686 1.309 1.00 95.06 337 LYS A C 1
ATOM 2724 O O . LYS A 1 337 ? -32.491 6.582 1.673 1.00 95.06 337 LYS A O 1
ATOM 2729 N N . ASN A 1 338 ? -30.285 6.515 2.134 1.00 89.06 338 ASN A N 1
ATOM 2730 C CA . ASN A 1 338 ? -30.423 6.224 3.561 1.00 89.06 338 ASN A CA 1
ATOM 2731 C C . ASN A 1 338 ? -30.442 7.493 4.439 1.00 89.06 338 ASN A C 1
ATOM 2733 O O . ASN A 1 338 ? -30.576 7.378 5.657 1.00 89.06 338 ASN A O 1
ATOM 2737 N N . GLY A 1 339 ? -30.369 8.690 3.844 1.00 85.69 339 GLY A N 1
ATOM 2738 C CA . GLY A 1 339 ? -30.412 9.965 4.562 1.00 85.69 339 GLY A CA 1
ATOM 2739 C C . GLY A 1 339 ? -29.193 10.201 5.456 1.00 85.69 339 GLY A C 1
ATOM 2740 O O . GLY A 1 339 ? -29.349 10.714 6.564 1.00 85.69 339 GLY A O 1
ATOM 2741 N N . ASP A 1 340 ? -28.003 9.802 4.999 1.00 85.00 340 ASP A N 1
ATOM 2742 C CA . ASP A 1 340 ? -26.739 9.930 5.732 1.00 85.00 340 ASP A CA 1
ATOM 2743 C C . ASP A 1 340 ? -25.855 11.054 5.144 1.00 85.00 340 ASP A C 1
ATOM 2745 O O . ASP A 1 340 ? -24.929 10.770 4.376 1.00 85.00 340 ASP A O 1
ATOM 2749 N N . PRO A 1 341 ? -26.112 12.335 5.493 1.00 82.50 341 PRO A N 1
ATOM 2750 C CA . PRO A 1 341 ? -25.393 13.481 4.926 1.00 82.50 341 PRO A CA 1
ATOM 2751 C C . PRO A 1 341 ? -23.902 13.493 5.292 1.00 82.50 341 PRO A C 1
ATOM 2753 O O . PRO A 1 341 ? -23.082 14.059 4.581 1.00 82.50 341 PRO A O 1
ATOM 2756 N N . GLN A 1 342 ? -23.530 12.839 6.395 1.00 81.62 342 GLN A N 1
ATOM 2757 C CA . GLN A 1 342 ? -22.131 12.707 6.801 1.00 81.62 342 GLN A CA 1
ATOM 2758 C C . GLN A 1 342 ? -21.385 11.706 5.921 1.00 81.62 342 GLN A C 1
ATOM 2760 O O . GLN A 1 342 ? -20.164 11.798 5.801 1.00 81.62 342 GLN A O 1
ATOM 2765 N N . SER A 1 343 ? -22.084 10.713 5.359 1.00 85.19 343 SER A N 1
ATOM 2766 C CA . SER A 1 343 ? -21.494 9.794 4.383 1.00 85.19 343 SER A CA 1
ATOM 2767 C C . SER A 1 343 ? -21.430 10.436 2.999 1.00 85.19 343 SER A C 1
ATOM 2769 O O . SER A 1 343 ? -20.445 10.216 2.308 1.00 85.19 343 SER A O 1
ATOM 2771 N N . THR A 1 344 ? -22.405 11.257 2.587 1.00 89.12 344 THR A N 1
ATOM 2772 C CA . THR A 1 344 ? -22.298 11.982 1.305 1.00 89.12 344 THR A CA 1
ATOM 2773 C C . THR A 1 344 ? -21.135 12.976 1.306 1.00 89.12 344 THR A C 1
ATOM 2775 O O . THR A 1 344 ? -20.355 12.954 0.362 1.00 89.12 344 THR A O 1
ATOM 2778 N N . ASP A 1 345 ? -20.950 13.745 2.386 1.00 87.12 345 ASP A N 1
ATOM 2779 C CA . ASP A 1 345 ? -19.857 14.721 2.568 1.00 87.12 345 ASP A CA 1
ATOM 2780 C C . ASP A 1 345 ? -18.459 14.108 2.333 1.00 87.12 345 ASP A C 1
ATOM 2782 O O . ASP A 1 345 ? -17.732 14.522 1.430 1.00 87.12 345 ASP A O 1
ATOM 2786 N N . ILE A 1 346 ? -18.114 13.025 3.044 1.00 88.06 346 ILE A N 1
ATOM 2787 C CA . ILE A 1 346 ? -16.796 12.373 2.899 1.00 88.06 346 ILE A CA 1
ATOM 2788 C C . ILE A 1 346 ? -16.582 11.714 1.521 1.00 88.06 346 ILE A C 1
ATOM 2790 O O . ILE A 1 346 ? -15.442 11.471 1.120 1.00 88.06 346 ILE A O 1
ATOM 2794 N N . ILE A 1 347 ? -17.662 11.401 0.795 1.00 91.50 347 ILE A N 1
ATOM 2795 C CA . ILE A 1 347 ? -17.599 10.871 -0.575 1.00 91.50 347 ILE A CA 1
ATOM 2796 C C . ILE A 1 347 ? -17.452 12.014 -1.588 1.00 91.50 347 ILE A C 1
ATOM 2798 O O . ILE A 1 347 ? -16.758 11.843 -2.585 1.00 91.50 347 ILE A O 1
ATOM 2802 N N . GLU A 1 348 ? -18.077 13.168 -1.351 1.00 90.88 348 GLU A N 1
ATOM 2803 C CA . GLU A 1 348 ? -17.974 14.355 -2.208 1.00 90.88 348 GLU A CA 1
ATOM 2804 C C . GLU A 1 348 ? -16.542 14.909 -2.241 1.00 90.88 348 GLU A C 1
ATOM 2806 O O . GLU A 1 348 ? -16.040 15.185 -3.332 1.00 90.88 348 GLU A O 1
ATOM 2811 N N . ASP A 1 349 ? -15.856 14.916 -1.093 1.00 91.88 349 ASP A N 1
ATOM 2812 C CA . ASP A 1 349 ? -14.401 15.105 -0.958 1.00 91.88 349 ASP A CA 1
ATOM 2813 C C . ASP A 1 349 ? -13.610 14.272 -1.998 1.00 91.88 349 ASP A C 1
ATOM 2815 O O . ASP A 1 349 ? -12.842 14.801 -2.803 1.00 91.88 349 ASP A O 1
ATOM 2819 N N . LEU A 1 350 ? -13.830 12.949 -2.003 1.00 90.56 350 LEU A N 1
ATOM 2820 C CA . LEU A 1 350 ? -13.127 12.005 -2.883 1.00 90.56 350 LEU A CA 1
ATOM 2821 C C . LEU A 1 350 ? -13.560 12.155 -4.353 1.00 90.56 350 LEU A C 1
ATOM 2823 O O . LEU A 1 350 ? -12.764 11.950 -5.267 1.00 90.56 350 LEU A O 1
ATOM 2827 N N . LEU A 1 351 ? -14.815 12.531 -4.614 1.00 94.06 351 LEU A N 1
ATOM 2828 C CA . LEU A 1 351 ? -15.312 12.774 -5.972 1.00 94.06 351 LEU A CA 1
ATOM 2829 C C . LEU A 1 351 ? -14.675 14.020 -6.614 1.00 94.06 351 LEU A C 1
ATOM 2831 O O . LEU A 1 351 ? -14.454 14.015 -7.830 1.00 94.06 351 LEU A O 1
ATOM 2835 N N . GLU A 1 352 ? -14.348 15.068 -5.847 1.00 91.94 352 GLU A N 1
ATOM 2836 C CA . GLU A 1 352 ? -13.592 16.218 -6.373 1.00 91.94 352 GLU A CA 1
ATOM 2837 C C . GLU A 1 352 ? -12.159 15.808 -6.763 1.00 91.94 352 GLU A C 1
ATOM 2839 O O . GLU A 1 352 ? -11.701 16.125 -7.870 1.00 91.94 352 GLU A O 1
ATOM 2844 N N . GLU A 1 353 ? -11.493 15.021 -5.912 1.00 91.38 353 GLU A N 1
ATOM 2845 C CA . GLU A 1 353 ? -10.165 14.446 -6.171 1.00 91.38 353 GLU A CA 1
ATOM 2846 C C . GLU A 1 353 ? -10.177 13.548 -7.430 1.00 91.38 353 GLU A C 1
ATOM 2848 O O . GLU A 1 353 ? -9.367 13.758 -8.345 1.00 91.38 353 GLU A O 1
ATOM 2853 N N . GLN A 1 354 ? -11.171 12.659 -7.580 1.00 91.19 354 GLN A N 1
ATOM 2854 C CA . GLN A 1 354 ? -11.320 11.809 -8.772 1.00 91.19 354 GLN A CA 1
ATOM 2855 C C . GLN A 1 354 ? -11.518 12.599 -10.071 1.00 91.19 354 GLN A C 1
ATOM 2857 O O . GLN A 1 354 ? -10.938 12.248 -11.104 1.00 91.19 354 GLN A O 1
ATOM 2862 N N . VAL A 1 355 ? -12.303 13.683 -10.065 1.00 92.69 355 VAL A N 1
ATOM 2863 C CA . VAL A 1 355 ? -12.481 14.525 -11.264 1.00 92.69 355 VAL A CA 1
ATOM 2864 C C . VAL A 1 355 ? -11.153 15.161 -11.691 1.00 92.69 355 VAL A C 1
ATOM 2866 O O . VAL A 1 355 ? -10.867 15.249 -12.894 1.00 92.69 355 VAL A O 1
ATOM 2869 N N . GLN A 1 356 ? -10.319 15.563 -10.730 1.00 91.50 356 GLN A N 1
ATOM 2870 C CA . GLN A 1 356 ? -8.995 16.122 -10.992 1.00 91.50 356 GLN A CA 1
ATOM 2871 C C . GLN A 1 356 ? -7.999 15.050 -11.484 1.00 91.50 356 GLN A C 1
ATOM 2873 O O . GLN A 1 356 ? -7.289 15.305 -12.465 1.00 91.50 356 GLN A O 1
ATOM 2878 N N . SER A 1 357 ? -8.005 13.846 -10.900 1.00 89.75 357 SER A N 1
ATOM 2879 C CA . SER A 1 357 ? -7.212 12.688 -11.353 1.00 89.75 357 SER A CA 1
ATOM 2880 C C . SER A 1 357 ? -7.554 12.288 -12.798 1.00 89.75 357 SER A C 1
ATOM 2882 O O . SER A 1 357 ? -6.711 12.363 -13.702 1.00 89.75 357 SER A O 1
ATOM 2884 N N . ILE A 1 358 ? -8.834 12.005 -13.078 1.00 94.06 358 ILE A N 1
ATOM 2885 C CA . ILE A 1 358 ? -9.354 11.649 -14.414 1.00 94.06 358 ILE A CA 1
ATOM 2886 C C . ILE A 1 358 ? -8.953 12.694 -15.468 1.00 94.06 358 ILE A C 1
ATOM 2888 O O . ILE A 1 358 ? -8.656 12.351 -16.625 1.00 94.06 358 ILE A O 1
ATOM 2892 N N . LYS A 1 359 ? -8.915 13.977 -15.088 1.00 94.75 359 LYS A N 1
ATOM 2893 C CA . LYS A 1 359 ? -8.484 15.074 -15.958 1.00 94.75 359 LYS A CA 1
ATOM 2894 C C . LYS A 1 359 ? -6.974 15.070 -16.220 1.00 94.75 359 LYS A C 1
ATOM 2896 O O . LYS A 1 359 ? -6.585 15.283 -17.373 1.00 94.75 359 LYS A O 1
ATOM 2901 N N . GLU A 1 360 ? -6.137 14.825 -15.210 1.00 94.06 360 GLU A N 1
ATOM 2902 C CA . GLU A 1 360 ? -4.676 14.731 -15.363 1.00 94.06 360 GLU A CA 1
ATOM 2903 C C . GLU A 1 360 ? -4.291 13.546 -16.265 1.00 94.06 360 GLU A C 1
ATOM 2905 O O . GLU A 1 360 ? -3.603 13.750 -17.274 1.00 94.06 360 GLU A O 1
ATOM 2910 N N . PHE A 1 361 ? -4.852 12.357 -16.021 1.00 95.25 361 PHE A N 1
ATOM 2911 C CA . PHE A 1 361 ? -4.676 11.185 -16.887 1.00 95.25 361 PHE A CA 1
ATOM 2912 C C . PHE A 1 361 ? -5.135 11.434 -18.331 1.00 95.25 361 PHE A C 1
ATOM 2914 O O . PHE A 1 361 ? -4.426 11.098 -19.286 1.00 95.25 361 PHE A O 1
ATOM 2921 N N . SER A 1 362 ? -6.289 12.080 -18.527 1.00 95.94 362 SER A N 1
ATOM 2922 C CA . SER A 1 362 ? -6.795 12.417 -19.868 1.00 95.94 362 SER A CA 1
ATOM 2923 C C . SER A 1 362 ? -5.871 13.382 -20.629 1.00 95.94 362 SER A C 1
ATOM 2925 O O . SER A 1 362 ? -5.658 13.222 -21.839 1.00 95.94 362 SER A O 1
ATOM 2927 N N . ASP A 1 363 ? -5.276 14.359 -19.938 1.00 95.38 363 ASP A N 1
ATOM 2928 C CA . ASP A 1 363 ? -4.280 15.267 -20.517 1.00 95.38 363 ASP A CA 1
ATOM 2929 C C . ASP A 1 363 ? -2.965 14.539 -20.833 1.00 95.38 363 ASP A C 1
ATOM 2931 O O . ASP A 1 363 ? -2.378 14.761 -21.898 1.00 95.38 363 ASP A O 1
ATOM 2935 N N . HIS A 1 364 ? -2.519 13.643 -19.948 1.00 96.25 364 HIS A N 1
ATOM 2936 C CA . HIS A 1 364 ? -1.323 12.819 -20.139 1.00 96.25 364 HIS A CA 1
ATOM 2937 C C . HIS A 1 364 ? -1.461 11.914 -21.370 1.00 96.25 364 HIS A C 1
ATOM 2939 O O . HIS A 1 364 ? -0.619 11.974 -22.267 1.00 96.25 364 HIS A O 1
ATOM 2945 N N . ILE A 1 365 ? -2.573 11.184 -21.501 1.00 97.00 365 ILE A N 1
ATOM 2946 C CA . ILE A 1 365 ? -2.905 10.369 -22.685 1.00 97.00 365 ILE A CA 1
ATOM 2947 C C . ILE A 1 365 ? -2.940 11.221 -23.959 1.00 97.00 365 ILE A C 1
ATOM 2949 O O . ILE A 1 365 ? -2.432 10.808 -25.005 1.00 97.00 365 ILE A O 1
ATOM 2953 N N . THR A 1 366 ? -3.533 12.416 -23.893 1.00 96.31 366 THR A N 1
ATOM 2954 C CA . THR A 1 366 ? -3.608 13.330 -25.043 1.00 96.31 366 THR A CA 1
ATOM 2955 C C . THR A 1 366 ? -2.219 13.799 -25.476 1.00 96.31 366 THR A C 1
ATOM 2957 O O . THR A 1 366 ? -1.938 13.870 -26.674 1.00 96.31 366 THR A O 1
ATOM 2960 N N . ASN A 1 367 ? -1.330 14.092 -24.528 1.00 93.75 367 ASN A N 1
ATOM 2961 C CA . ASN A 1 367 ? 0.040 14.499 -24.822 1.00 93.75 367 ASN A CA 1
ATOM 2962 C C . ASN A 1 367 ? 0.901 13.326 -25.312 1.00 93.75 367 ASN A C 1
ATOM 2964 O O . ASN A 1 367 ? 1.613 13.500 -26.298 1.00 93.75 367 ASN A O 1
ATOM 2968 N N . LEU A 1 368 ? 0.761 12.127 -24.740 1.00 94.75 368 LEU A N 1
ATOM 2969 C CA . LEU A 1 368 ? 1.419 10.906 -25.222 1.00 94.75 368 LEU A CA 1
ATOM 2970 C C . LEU A 1 368 ? 1.040 10.584 -26.677 1.00 94.75 368 LEU A C 1
ATOM 2972 O O . LEU A 1 368 ? 1.914 10.340 -27.510 1.00 94.75 368 LEU A O 1
ATOM 2976 N N . LYS A 1 369 ? -0.246 10.715 -27.032 1.00 94.69 369 LYS A N 1
ATOM 2977 C CA . LYS A 1 369 ? -0.728 10.595 -28.422 1.00 94.69 369 LYS A CA 1
ATOM 2978 C C . LYS A 1 369 ? -0.153 11.664 -29.369 1.00 94.69 369 LYS A C 1
ATOM 2980 O O . LYS A 1 369 ? -0.077 11.411 -30.567 1.00 94.69 369 LYS A O 1
ATOM 2985 N N . ARG A 1 370 ? 0.247 12.843 -28.867 1.00 93.81 370 ARG A N 1
ATOM 2986 C CA . ARG A 1 370 ? 0.867 13.925 -29.666 1.00 93.81 370 ARG A CA 1
ATOM 2987 C C . ARG A 1 370 ? 2.366 13.735 -29.877 1.00 93.81 370 ARG A C 1
ATOM 2989 O O . ARG A 1 370 ? 2.844 14.010 -30.972 1.00 93.81 370 ARG A O 1
ATOM 2996 N N . VAL A 1 371 ? 3.102 13.328 -28.841 1.00 93.75 371 VAL A N 1
ATOM 2997 C CA . VAL A 1 371 ? 4.565 13.149 -28.920 1.00 93.75 371 VAL A CA 1
ATOM 2998 C C . VAL A 1 371 ? 4.949 11.860 -29.650 1.00 93.75 371 VAL A C 1
ATOM 3000 O O . VAL A 1 371 ? 5.988 11.821 -30.304 1.00 93.75 371 VAL A O 1
ATOM 3003 N N . GLY A 1 372 ? 4.090 10.837 -29.598 1.00 90.62 372 GLY A N 1
ATOM 3004 C CA . GLY A 1 372 ? 4.313 9.553 -30.257 1.00 90.62 372 GLY A CA 1
ATOM 3005 C C . GLY A 1 372 ? 5.280 8.623 -29.504 1.00 90.62 372 GLY A C 1
ATOM 3006 O O . GLY A 1 372 ? 5.852 9.002 -28.480 1.00 90.62 372 GLY A O 1
ATOM 3007 N N . PRO A 1 373 ? 5.450 7.383 -29.995 1.00 91.88 373 PRO A N 1
ATOM 3008 C CA . PRO A 1 373 ? 6.229 6.347 -29.317 1.00 91.88 373 PRO A CA 1
ATOM 3009 C C . PRO A 1 373 ? 7.742 6.612 -29.353 1.00 91.88 373 PRO A C 1
ATOM 3011 O O . PRO A 1 373 ? 8.250 7.353 -30.202 1.00 91.88 373 PRO A O 1
ATOM 3014 N N . GLY A 1 374 ? 8.485 5.956 -28.457 1.00 91.38 374 GLY A N 1
ATOM 3015 C CA . GLY A 1 374 ? 9.949 5.992 -28.446 1.00 91.38 374 GLY A CA 1
ATOM 3016 C C . GLY A 1 374 ? 10.493 7.336 -27.962 1.00 91.38 374 GLY A C 1
ATOM 3017 O O . GLY A 1 374 ? 10.455 7.628 -26.771 1.00 91.38 374 GLY A O 1
ATOM 3018 N N . LEU A 1 375 ? 11.008 8.179 -28.868 1.00 91.75 375 LEU A N 1
ATOM 3019 C CA . LEU A 1 375 ? 11.592 9.469 -28.471 1.00 91.75 375 LEU A CA 1
ATOM 3020 C C . LEU A 1 375 ? 10.560 10.402 -27.817 1.00 91.75 375 LEU A C 1
ATOM 3022 O O . LEU A 1 375 ? 10.906 11.119 -26.880 1.00 91.75 375 LEU A O 1
ATOM 3026 N N . GLY A 1 376 ? 9.311 10.393 -28.288 1.00 92.50 376 GLY A N 1
ATOM 3027 C CA . GLY A 1 376 ? 8.249 11.222 -27.716 1.00 92.50 376 GLY A CA 1
ATOM 3028 C C . GLY A 1 376 ? 7.888 10.804 -26.291 1.00 92.50 376 GLY A C 1
ATOM 3029 O O . GLY A 1 376 ? 7.799 11.640 -25.397 1.00 92.50 376 GLY A O 1
ATOM 3030 N N . GLU A 1 377 ? 7.761 9.501 -26.068 1.00 92.88 377 GLU A N 1
ATOM 3031 C CA . GLU A 1 377 ? 7.530 8.870 -24.767 1.00 92.88 377 GLU A CA 1
ATOM 3032 C C . GLU A 1 377 ? 8.674 9.141 -23.775 1.00 92.88 377 GLU A C 1
ATOM 3034 O O . GLU A 1 377 ? 8.421 9.595 -22.660 1.00 92.88 377 GLU A O 1
ATOM 3039 N N . PHE A 1 378 ? 9.932 9.006 -24.208 1.00 92.44 378 PHE A N 1
ATOM 3040 C CA . PHE A 1 378 ? 11.104 9.403 -23.417 1.00 92.44 378 PHE A CA 1
ATOM 3041 C C . PHE A 1 378 ? 11.105 10.907 -23.084 1.00 92.44 378 PHE A C 1
ATOM 3043 O O . PHE A 1 378 ? 11.407 11.307 -21.960 1.00 92.44 378 PHE A O 1
ATOM 3050 N N . GLN A 1 379 ? 10.743 11.770 -24.038 1.00 92.06 379 GLN A N 1
ATOM 3051 C CA . GLN A 1 379 ? 10.612 13.207 -23.781 1.00 92.06 379 GLN A CA 1
ATOM 3052 C C . GLN A 1 379 ? 9.468 13.511 -22.807 1.00 92.06 379 GLN A C 1
ATOM 3054 O O . GLN A 1 379 ? 9.619 14.393 -21.965 1.00 92.06 379 GLN A O 1
ATOM 3059 N N . PHE A 1 380 ? 8.352 12.783 -22.872 1.00 94.25 380 PHE A N 1
ATOM 3060 C CA . PHE A 1 380 ? 7.247 12.918 -21.926 1.00 94.25 380 PHE A CA 1
ATOM 3061 C C . PHE A 1 380 ? 7.666 12.502 -20.509 1.00 94.25 380 PHE A C 1
ATOM 3063 O O . PHE A 1 380 ? 7.452 13.270 -19.565 1.00 94.25 380 PHE A O 1
ATOM 3070 N N . ASP A 1 381 ? 8.344 11.358 -20.380 1.00 94.38 381 ASP A N 1
ATOM 3071 C CA . ASP A 1 381 ? 8.938 10.877 -19.130 1.00 94.38 381 ASP A CA 1
ATOM 3072 C C . ASP A 1 381 ? 9.851 11.932 -18.497 1.00 94.38 381 ASP A C 1
ATOM 3074 O O . ASP A 1 381 ? 9.682 12.253 -17.327 1.00 94.38 381 ASP A O 1
ATOM 3078 N N . LYS A 1 382 ? 10.766 12.547 -19.259 1.00 89.81 382 LYS A N 1
ATOM 3079 C CA . LYS A 1 382 ? 11.698 13.547 -18.705 1.00 89.81 382 LYS A CA 1
ATOM 3080 C C . LYS A 1 382 ? 11.073 14.923 -18.472 1.00 89.81 382 LYS A C 1
ATOM 3082 O O . LYS A 1 382 ? 11.395 15.561 -17.472 1.00 89.81 382 LYS A O 1
ATOM 3087 N N . LEU A 1 383 ? 10.226 15.406 -19.384 1.00 86.88 383 LEU A N 1
ATOM 3088 C CA . LEU A 1 383 ? 9.769 16.805 -19.409 1.00 86.88 383 LEU A CA 1
ATOM 3089 C C . LEU A 1 383 ? 8.398 17.034 -18.762 1.00 86.88 383 LEU A C 1
ATOM 3091 O O . LEU A 1 383 ? 8.113 18.158 -18.351 1.00 86.88 383 LEU A O 1
ATOM 3095 N N . THR A 1 384 ? 7.555 16.003 -18.675 1.00 88.56 384 THR A N 1
ATOM 3096 C CA . THR A 1 384 ? 6.232 16.098 -18.034 1.00 88.56 384 THR A CA 1
ATOM 3097 C C . THR A 1 384 ? 6.261 15.457 -16.654 1.00 88.56 384 THR A C 1
ATOM 3099 O O . THR A 1 384 ? 5.976 16.140 -15.673 1.00 88.56 384 THR A O 1
ATOM 3102 N N . LEU A 1 385 ? 6.679 14.190 -16.563 1.00 89.50 385 LEU A N 1
ATOM 3103 C CA . LEU A 1 385 ? 6.699 13.447 -15.296 1.00 89.50 385 LEU A CA 1
ATOM 3104 C C . LEU A 1 385 ? 7.995 13.675 -14.495 1.00 89.50 385 LEU A C 1
ATOM 3106 O O . LEU A 1 385 ? 7.972 13.815 -13.278 1.00 89.50 385 LEU A O 1
ATOM 3110 N N . GLY A 1 386 ? 9.138 13.792 -15.170 1.00 68.62 386 GLY A N 1
ATOM 3111 C CA . GLY A 1 386 ? 10.456 13.945 -14.550 1.00 68.62 386 GLY A CA 1
ATOM 3112 C C . GLY A 1 386 ? 10.711 15.317 -13.920 1.00 68.62 386 GLY A C 1
ATOM 3113 O O . GLY A 1 386 ? 11.586 15.445 -13.063 1.00 68.62 386 GLY A O 1
ATOM 3114 N N . ILE A 1 387 ? 9.929 16.347 -14.270 1.00 59.56 387 ILE A N 1
ATOM 3115 C CA . ILE A 1 387 ? 10.050 17.700 -13.699 1.00 59.56 387 ILE A CA 1
ATOM 3116 C C . ILE A 1 387 ? 9.207 17.850 -12.415 1.00 59.56 387 ILE A C 1
ATOM 3118 O O . ILE A 1 387 ? 8.518 18.852 -12.198 1.00 59.56 387 ILE A O 1
ATOM 3122 N N . PHE A 1 388 ? 9.322 16.892 -11.493 1.00 51.69 388 PHE A N 1
ATOM 3123 C CA . PHE A 1 388 ? 8.816 17.074 -10.127 1.00 51.69 388 PHE A CA 1
ATOM 3124 C C . PHE A 1 388 ? 9.674 18.046 -9.287 1.00 51.69 388 PHE A C 1
ATOM 3126 O O . PHE A 1 388 ? 9.210 18.540 -8.266 1.00 51.69 388 PHE A O 1
ATOM 3133 N N . TYR A 1 389 ? 10.867 18.437 -9.764 1.00 43.50 389 TYR A N 1
ATOM 3134 C CA . TYR A 1 389 ? 11.764 19.388 -9.079 1.00 43.50 389 TYR A CA 1
ATOM 3135 C C . TYR A 1 389 ? 11.669 20.867 -9.517 1.00 43.50 389 TYR A C 1
ATOM 3137 O O . TYR A 1 389 ? 12.404 21.699 -8.991 1.00 43.50 389 TYR A O 1
ATOM 3145 N N . LEU A 1 390 ? 10.776 21.236 -10.453 1.00 40.81 390 LEU A N 1
ATOM 3146 C CA . LEU A 1 390 ? 10.516 22.654 -10.797 1.00 40.81 390 LEU A CA 1
ATOM 3147 C C . LEU A 1 390 ? 9.043 23.087 -10.695 1.00 40.81 390 LEU A C 1
ATOM 3149 O O . LEU A 1 390 ? 8.757 24.274 -10.880 1.00 40.81 390 LEU A O 1
ATOM 3153 N N . LYS A 1 391 ? 8.104 22.211 -10.294 1.00 44.25 391 LYS A N 1
ATOM 3154 C CA . LYS A 1 391 ? 6.799 22.695 -9.792 1.00 44.25 391 LYS A CA 1
ATOM 3155 C C . LYS A 1 391 ? 7.019 23.592 -8.555 1.00 44.25 391 LYS A C 1
ATOM 3157 O O . LYS A 1 391 ? 6.401 24.648 -8.476 1.00 44.25 391 LYS A O 1
ATOM 3162 N N . THR A 1 392 ? 7.989 23.305 -7.682 1.00 42.31 392 THR A N 1
ATOM 3163 C CA . THR A 1 392 ? 8.448 24.175 -6.566 1.00 42.31 392 THR A CA 1
ATOM 3164 C C . THR A 1 392 ? 8.960 25.561 -6.983 1.00 42.31 392 THR A C 1
ATOM 3166 O O . THR A 1 392 ? 8.859 26.495 -6.196 1.00 42.31 392 THR A O 1
ATOM 3169 N N . LEU A 1 393 ? 9.408 25.761 -8.229 1.00 39.84 393 LEU A N 1
ATOM 3170 C CA . LEU A 1 393 ? 9.748 27.093 -8.763 1.00 39.84 393 LEU A CA 1
ATOM 3171 C C . LEU A 1 393 ? 8.594 27.750 -9.541 1.00 39.84 393 LEU A C 1
ATOM 3173 O O . LEU A 1 393 ? 8.495 28.978 -9.564 1.00 39.84 393 LEU A O 1
ATOM 3177 N N . LYS A 1 394 ? 7.638 26.967 -10.066 1.00 41.78 394 LYS A N 1
ATOM 3178 C CA . LYS A 1 394 ? 6.321 27.503 -10.458 1.00 41.78 394 LYS A CA 1
ATOM 3179 C C . LYS A 1 394 ? 5.540 28.046 -9.261 1.00 41.78 394 LYS A C 1
ATOM 3181 O O . LYS A 1 394 ? 4.807 29.008 -9.461 1.00 41.78 394 LYS A O 1
ATOM 3186 N N . HIS A 1 395 ? 5.729 27.523 -8.044 1.00 46.69 395 HIS A N 1
ATOM 3187 C CA . HIS A 1 395 ? 5.066 28.055 -6.844 1.00 46.69 395 HIS A CA 1
ATOM 3188 C C . HIS A 1 395 ? 5.314 29.558 -6.652 1.00 46.69 395 HIS A C 1
ATOM 3190 O O . HIS A 1 395 ? 4.375 30.264 -6.324 1.00 46.69 395 HIS A O 1
ATOM 3196 N N . VAL A 1 396 ? 6.500 30.099 -6.959 1.00 48.00 396 VAL A N 1
ATOM 3197 C CA . VAL A 1 396 ? 6.755 31.552 -6.838 1.00 48.00 396 VAL A CA 1
ATOM 3198 C C . VAL A 1 396 ? 5.905 32.375 -7.823 1.00 48.00 396 VAL A C 1
ATOM 3200 O O . VAL A 1 396 ? 5.340 33.400 -7.449 1.00 48.00 396 VAL A O 1
ATOM 3203 N N . PHE A 1 397 ? 5.739 31.908 -9.065 1.00 41.97 397 PHE A N 1
ATOM 3204 C CA . PHE A 1 397 ? 4.863 32.556 -10.057 1.00 41.97 397 PHE A CA 1
ATOM 3205 C C . PHE A 1 397 ? 3.370 32.333 -9.768 1.00 41.97 397 PHE A C 1
ATOM 3207 O O . PHE A 1 397 ? 2.543 33.213 -10.015 1.00 41.97 397 PHE A O 1
ATOM 3214 N N . VAL A 1 398 ? 3.023 31.167 -9.222 1.00 51.78 398 VAL A N 1
ATOM 3215 C CA . VAL A 1 398 ? 1.664 30.813 -8.803 1.00 51.78 398 VAL A CA 1
ATOM 3216 C C . VAL A 1 398 ? 1.257 31.611 -7.564 1.00 51.78 398 VAL A C 1
ATOM 3218 O O . VAL A 1 398 ? 0.144 32.105 -7.551 1.00 51.78 398 VAL A O 1
ATOM 3221 N N . ILE A 1 399 ? 2.144 31.869 -6.598 1.00 55.97 399 ILE A N 1
ATOM 3222 C CA . ILE A 1 399 ? 1.890 32.748 -5.439 1.00 55.97 399 ILE A CA 1
ATOM 3223 C C . ILE A 1 399 ? 1.509 34.164 -5.896 1.00 55.97 399 ILE A C 1
ATOM 3225 O O . ILE A 1 399 ? 0.519 34.714 -5.419 1.00 55.97 399 ILE A O 1
ATOM 3229 N N . VAL A 1 400 ? 2.220 34.738 -6.875 1.00 50.06 400 VAL A N 1
ATOM 3230 C CA . VAL A 1 400 ? 1.887 36.067 -7.431 1.00 50.06 400 VAL A CA 1
ATOM 3231 C C . VAL A 1 400 ? 0.504 36.076 -8.100 1.00 50.06 400 VAL A C 1
ATOM 3233 O O . VAL A 1 400 ? -0.232 37.057 -7.983 1.00 50.06 400 VAL A O 1
ATOM 3236 N N . ARG A 1 401 ? 0.111 34.974 -8.751 1.00 48.81 401 ARG A N 1
ATOM 3237 C CA . ARG A 1 401 ? -1.221 34.822 -9.354 1.00 48.81 401 ARG A CA 1
ATOM 3238 C C . ARG A 1 401 ? -2.318 34.530 -8.319 1.00 48.81 401 ARG A C 1
ATOM 3240 O O . ARG A 1 401 ? -3.386 35.124 -8.411 1.00 48.81 401 ARG A O 1
ATOM 3247 N N . ILE A 1 402 ? -2.038 33.716 -7.302 1.00 54.94 402 ILE A N 1
ATOM 3248 C CA . ILE A 1 402 ? -2.914 33.449 -6.152 1.00 54.94 402 ILE A CA 1
ATOM 3249 C C . ILE A 1 402 ? -3.196 34.746 -5.392 1.00 54.94 402 ILE A C 1
ATOM 3251 O O . ILE A 1 402 ? -4.326 34.954 -4.977 1.00 54.94 402 ILE A O 1
ATOM 3255 N N . CYS A 1 403 ? -2.236 35.664 -5.254 1.00 53.84 403 CYS A N 1
ATOM 3256 C CA . CYS A 1 403 ? -2.500 36.977 -4.657 1.00 53.84 403 CYS A CA 1
ATOM 3257 C C . CYS A 1 403 ? -3.491 37.825 -5.481 1.00 53.84 403 CYS A C 1
ATOM 3259 O O . CYS A 1 403 ? -4.317 38.526 -4.900 1.00 53.84 403 CYS A O 1
ATOM 3261 N N . LEU A 1 404 ? -3.457 37.737 -6.816 1.00 50.56 404 LEU A N 1
ATOM 3262 C CA . LEU A 1 404 ? -4.419 38.413 -7.701 1.00 50.56 404 LEU A CA 1
ATOM 3263 C C . LEU A 1 404 ? -5.795 37.725 -7.713 1.00 50.56 404 LEU A C 1
ATOM 3265 O O . LEU A 1 404 ? -6.819 38.406 -7.752 1.00 50.56 404 LEU A O 1
ATOM 3269 N N . GLU A 1 405 ? -5.838 36.395 -7.640 1.00 52.66 405 GLU A N 1
ATOM 3270 C CA . GLU A 1 405 ? -7.089 35.628 -7.584 1.00 52.66 405 GLU A CA 1
ATOM 3271 C C . GLU A 1 405 ? -7.735 35.680 -6.185 1.00 52.66 405 GLU A C 1
ATOM 3273 O O . GLU A 1 405 ? -8.955 35.806 -6.108 1.00 52.66 405 GLU A O 1
ATOM 3278 N N . LYS A 1 406 ? -6.963 35.744 -5.086 1.00 53.09 406 LYS A N 1
ATOM 3279 C CA . LYS A 1 406 ? -7.473 35.946 -3.711 1.00 53.09 406 LYS A CA 1
ATOM 3280 C C . LYS A 1 406 ? -8.257 37.248 -3.558 1.00 53.09 406 LYS A C 1
ATOM 3282 O O . LYS A 1 406 ? -9.305 37.236 -2.923 1.00 53.09 406 LYS A O 1
ATOM 3287 N N . ILE A 1 407 ? -7.823 38.345 -4.184 1.00 53.09 407 ILE A N 1
ATOM 3288 C CA . ILE A 1 407 ? -8.570 39.621 -4.181 1.00 53.09 407 ILE A CA 1
ATOM 3289 C C . ILE A 1 407 ? -9.959 39.463 -4.831 1.00 53.09 407 ILE A C 1
ATOM 3291 O O . ILE A 1 407 ? -10.911 40.123 -4.426 1.00 53.09 407 ILE A O 1
ATOM 3295 N N . ASN A 1 408 ? -10.095 38.562 -5.807 1.00 49.44 408 ASN A N 1
ATOM 3296 C CA . ASN A 1 408 ? -11.355 38.286 -6.501 1.00 49.44 408 ASN A CA 1
ATOM 3297 C C . ASN A 1 408 ? -12.187 37.188 -5.796 1.00 49.44 408 ASN A C 1
ATOM 3299 O O . ASN A 1 408 ? -13.415 37.190 -5.877 1.00 49.44 408 ASN A O 1
ATOM 3303 N N . TRP A 1 409 ? -11.521 36.271 -5.083 1.00 47.62 409 TRP A N 1
ATOM 3304 C CA . TRP A 1 409 ? -12.126 35.199 -4.287 1.00 47.62 409 TRP A CA 1
ATOM 3305 C C . TRP A 1 409 ? -12.717 35.719 -2.974 1.00 47.62 409 TRP A C 1
ATOM 3307 O O . TRP A 1 409 ? -13.835 35.342 -2.657 1.00 47.62 409 TRP A O 1
ATOM 3317 N N . ILE A 1 410 ? -12.070 36.664 -2.277 1.00 55.97 410 ILE A N 1
ATOM 3318 C CA . ILE A 1 410 ? -12.615 37.321 -1.067 1.00 55.97 410 ILE A CA 1
ATOM 3319 C C . ILE A 1 410 ? -14.011 37.920 -1.333 1.00 55.97 410 ILE A C 1
ATOM 3321 O O . ILE A 1 410 ? -14.909 37.812 -0.504 1.00 55.97 410 ILE A O 1
ATOM 3325 N N . CYS A 1 411 ? -14.240 38.473 -2.528 1.00 50.59 411 CYS A N 1
ATOM 3326 C CA . CYS A 1 411 ? -15.539 39.018 -2.939 1.00 50.59 411 CYS A CA 1
ATOM 3327 C C . CYS A 1 411 ? -16.615 37.957 -3.265 1.00 50.59 411 CYS A C 1
ATOM 3329 O O . CYS A 1 411 ? -17.757 38.328 -3.533 1.00 50.59 411 CYS A O 1
ATOM 3331 N N . ARG A 1 412 ? -16.272 36.661 -3.282 1.00 53.41 412 ARG A N 1
ATOM 3332 C CA . ARG A 1 412 ? -17.206 35.533 -3.478 1.00 53.41 412 ARG A CA 1
ATOM 3333 C C . ARG A 1 412 ? -17.281 34.599 -2.263 1.00 53.41 412 ARG A C 1
ATOM 3335 O O . ARG A 1 412 ? -18.355 34.067 -2.006 1.00 53.41 412 ARG A O 1
ATOM 3342 N N . GLY A 1 413 ? -16.184 34.446 -1.517 1.00 52.81 413 GLY A N 1
ATOM 3343 C CA . GLY A 1 413 ? -16.062 33.605 -0.323 1.00 52.81 413 GLY A CA 1
ATOM 3344 C C . GLY A 1 413 ? -17.033 34.013 0.779 1.00 52.81 413 GLY A C 1
ATOM 3345 O O . GLY A 1 413 ? -17.782 33.168 1.242 1.00 52.81 413 GLY A O 1
ATOM 3346 N N . ILE A 1 414 ? -17.172 35.316 1.055 1.00 55.53 414 ILE A N 1
ATOM 3347 C CA . ILE A 1 414 ? -18.099 35.848 2.078 1.00 55.53 414 ILE A CA 1
ATOM 3348 C C . ILE A 1 414 ? -19.558 35.375 1.875 1.00 55.53 414 ILE A C 1
ATOM 3350 O O . ILE A 1 414 ? -20.316 35.282 2.836 1.00 55.53 414 ILE A O 1
ATOM 3354 N N . PHE A 1 415 ? -19.970 35.066 0.638 1.00 48.03 415 PHE A N 1
ATOM 3355 C CA . PHE A 1 415 ? -21.324 34.576 0.339 1.00 48.03 415 PHE A CA 1
ATOM 3356 C C . PHE A 1 415 ? -21.444 33.040 0.343 1.00 48.03 415 PHE A C 1
ATOM 3358 O O . PHE A 1 415 ? -22.560 32.527 0.359 1.00 48.03 415 PHE A O 1
ATOM 3365 N N . ARG A 1 416 ? -20.323 32.307 0.310 1.00 52.47 416 ARG A N 1
ATOM 3366 C CA . ARG A 1 416 ? -20.288 30.836 0.353 1.00 52.47 416 ARG A CA 1
ATOM 3367 C C . ARG A 1 416 ? -19.924 30.307 1.746 1.00 52.47 416 ARG A C 1
ATOM 3369 O O . ARG A 1 416 ? -20.626 29.442 2.240 1.00 52.47 416 ARG A O 1
ATOM 3376 N N . GLU A 1 417 ? -18.957 30.921 2.428 1.00 55.31 417 GLU A N 1
ATOM 3377 C CA . GLU A 1 417 ? -18.585 30.622 3.823 1.00 55.31 417 GLU A CA 1
ATOM 3378 C C . GLU A 1 417 ? -19.795 30.711 4.775 1.00 55.31 417 GLU A C 1
ATOM 3380 O O . GLU A 1 417 ? -19.901 29.932 5.713 1.00 55.31 417 GLU A O 1
ATOM 3385 N N . MET A 1 418 ? -20.762 31.602 4.507 1.00 49.22 418 MET A N 1
ATOM 3386 C CA . MET A 1 418 ? -22.021 31.679 5.267 1.00 49.22 418 MET A CA 1
ATOM 3387 C C . MET A 1 418 ? -22.981 30.490 5.067 1.00 49.22 418 MET A C 1
ATOM 3389 O O . MET A 1 418 ? -23.888 30.332 5.880 1.00 49.22 418 MET A O 1
ATOM 3393 N N . MET A 1 419 ? -22.828 29.702 4.000 1.00 50.47 419 MET A N 1
ATOM 3394 C CA . MET A 1 419 ? -23.617 28.489 3.740 1.00 50.47 419 MET A CA 1
ATOM 3395 C C . MET A 1 419 ? -22.843 27.243 4.183 1.00 50.47 419 MET A C 1
ATOM 3397 O O . MET A 1 419 ? -23.373 26.456 4.962 1.00 50.47 419 MET A O 1
ATOM 3401 N N . ASP A 1 420 ? -21.569 27.130 3.797 1.00 53.78 420 ASP A N 1
ATOM 3402 C CA . ASP A 1 420 ? -20.707 25.987 4.132 1.00 53.78 420 ASP A CA 1
ATOM 3403 C C . ASP A 1 420 ? -20.554 25.819 5.666 1.00 53.78 420 ASP A C 1
ATOM 3405 O O . ASP A 1 420 ? -20.595 24.702 6.182 1.00 53.78 420 ASP A O 1
ATOM 3409 N N . PHE A 1 421 ? -20.493 26.925 6.426 1.00 52.78 421 PHE A N 1
ATOM 3410 C CA . PHE A 1 421 ? -20.479 26.915 7.901 1.00 52.78 421 PHE A CA 1
ATOM 3411 C C . PHE A 1 421 ? -21.787 26.395 8.534 1.00 52.78 421 PHE A C 1
ATOM 3413 O O . PHE A 1 421 ? -21.775 25.868 9.646 1.00 52.78 421 PHE A O 1
ATOM 3420 N N . LEU A 1 422 ? -22.929 26.548 7.851 1.00 50.75 422 LEU A N 1
ATOM 3421 C CA . LEU A 1 422 ? -24.233 26.090 8.347 1.00 50.75 422 LEU A CA 1
ATOM 3422 C C . LEU A 1 422 ? -24.527 24.623 8.003 1.00 50.75 422 LEU A C 1
ATOM 3424 O O . LEU A 1 422 ? -25.320 24.004 8.712 1.00 50.75 422 LEU A O 1
ATOM 3428 N N . GLU A 1 423 ? -23.917 24.079 6.946 1.00 54.81 423 GLU A N 1
ATOM 3429 C CA . GLU A 1 423 ? -24.188 22.715 6.464 1.00 54.81 423 GLU A CA 1
ATOM 3430 C C . GLU A 1 423 ? -23.067 21.707 6.805 1.00 54.81 423 GLU A C 1
ATOM 3432 O O . GLU A 1 423 ? -23.385 20.559 7.113 1.00 54.81 423 GLU A O 1
ATOM 3437 N N . GLY A 1 424 ? -21.790 22.120 6.842 1.00 54.56 424 GLY A N 1
ATOM 3438 C CA . GLY A 1 42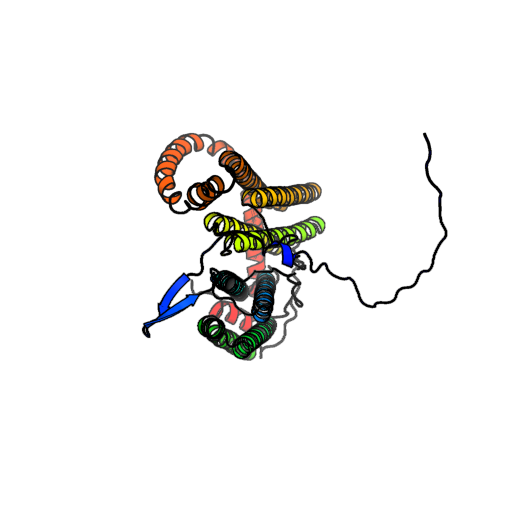4 ? -20.636 21.227 7.057 1.00 54.56 424 GLY A CA 1
ATOM 3439 C C . GLY A 1 424 ? -20.076 21.206 8.488 1.00 54.56 424 GLY A C 1
ATOM 3440 O O . GLY A 1 424 ? -20.222 20.215 9.212 1.00 54.56 424 GLY A O 1
ATOM 3441 N N . GLU A 1 425 ? -19.416 22.292 8.918 1.00 56.25 425 GLU A N 1
ATOM 3442 C CA . GLU A 1 425 ? -18.628 22.302 10.171 1.00 56.25 425 GLU A CA 1
ATOM 3443 C C . GLU A 1 425 ? -19.467 21.935 11.403 1.00 56.25 425 GLU A C 1
ATOM 3445 O O . GLU A 1 425 ? -19.042 21.112 12.215 1.00 56.25 425 GLU A O 1
ATOM 3450 N N . PHE A 1 426 ? -20.702 22.440 11.501 1.00 49.16 426 PHE A N 1
ATOM 3451 C CA . PHE A 1 426 ? -21.568 22.178 12.653 1.00 49.16 426 PHE A CA 1
ATOM 3452 C C . PHE A 1 426 ? -21.961 20.698 12.820 1.00 49.16 426 PHE A C 1
ATOM 3454 O O . PHE A 1 426 ? -22.269 20.276 13.932 1.00 49.16 426 PHE A O 1
ATOM 3461 N N . LEU A 1 427 ? -21.957 19.884 11.757 1.00 53.66 427 LEU A N 1
ATOM 3462 C CA . LEU A 1 427 ? -22.230 18.443 11.864 1.00 53.66 427 LEU A CA 1
ATOM 3463 C C . LEU A 1 427 ? -20.956 17.630 12.120 1.00 53.66 427 LEU A C 1
ATOM 3465 O O . LEU A 1 427 ? -21.005 16.647 12.865 1.00 53.66 427 LEU A O 1
ATOM 3469 N N . LYS A 1 428 ? -19.822 18.057 11.557 1.00 54.72 428 LYS A N 1
ATOM 3470 C CA . LYS A 1 428 ? -18.517 17.417 11.756 1.00 54.72 428 LYS A CA 1
ATOM 3471 C C . LYS A 1 428 ? -17.985 17.623 13.176 1.00 54.72 428 LYS A C 1
ATOM 3473 O O . LYS A 1 428 ? -17.659 16.641 13.843 1.00 54.72 428 LYS A O 1
ATOM 3478 N N . GLU A 1 429 ? -18.025 18.856 13.690 1.00 61.97 429 GLU A N 1
ATOM 3479 C CA . GLU A 1 429 ? -17.643 19.169 15.075 1.00 61.97 429 GLU A CA 1
ATOM 3480 C C . GLU A 1 429 ? -18.475 18.382 16.098 1.00 61.97 429 GLU A C 1
ATOM 3482 O O . GLU A 1 429 ? -17.957 17.988 17.142 1.00 61.97 429 GLU A O 1
ATOM 3487 N N . GLN A 1 430 ? -19.758 18.116 15.818 1.00 59.12 430 GLN A N 1
ATOM 3488 C CA . GLN A 1 430 ? -20.613 17.329 16.715 1.00 59.12 430 GLN A CA 1
ATOM 3489 C C . GLN A 1 430 ? -20.199 15.853 16.744 1.00 59.12 430 GLN A C 1
ATOM 3491 O O . GLN A 1 430 ? -20.141 15.269 17.826 1.00 59.12 430 GLN A O 1
ATOM 3496 N N . VAL A 1 431 ? -19.850 15.249 15.601 1.00 60.44 431 VAL A N 1
ATOM 3497 C CA . VAL A 1 431 ? -19.319 13.872 15.562 1.00 60.44 431 VAL A CA 1
ATOM 3498 C C . VAL A 1 431 ? -17.970 13.787 16.269 1.00 60.44 431 VAL A C 1
ATOM 3500 O O . VAL A 1 431 ? -17.784 12.904 17.105 1.00 60.44 431 VAL A O 1
ATOM 3503 N N . GLU A 1 432 ? -17.056 14.719 16.003 1.00 63.38 432 GLU A N 1
ATOM 3504 C CA . GLU A 1 432 ? -15.744 14.758 16.657 1.00 63.38 432 GLU A CA 1
ATOM 3505 C C . GLU A 1 432 ? -15.871 14.991 18.173 1.00 63.38 432 GLU A C 1
ATOM 3507 O O . GLU A 1 432 ? -15.224 14.294 18.955 1.00 63.38 432 GLU A O 1
ATOM 3512 N N . SER A 1 433 ? -16.776 15.873 18.612 1.00 64.69 433 SER A N 1
ATOM 3513 C CA . SER A 1 433 ? -17.072 16.106 20.035 1.00 64.69 433 SER A CA 1
ATOM 3514 C C . SER A 1 433 ? -17.686 14.879 20.716 1.00 64.69 433 SER A C 1
ATOM 3516 O O . SER A 1 433 ? -17.335 14.560 21.855 1.00 64.69 433 SER A O 1
ATOM 3518 N N . ILE A 1 434 ? -18.587 14.159 20.036 1.00 64.19 434 ILE A N 1
ATOM 3519 C CA . ILE A 1 434 ? -19.173 12.915 20.555 1.00 64.19 434 ILE A CA 1
ATOM 3520 C C . ILE A 1 434 ? -18.116 11.807 20.622 1.00 64.19 434 ILE A C 1
ATOM 3522 O O . ILE A 1 434 ? -18.071 11.087 21.624 1.00 64.19 434 ILE A O 1
ATOM 3526 N N . LYS A 1 435 ? -17.229 11.706 19.622 1.00 62.72 435 LYS A N 1
ATOM 3527 C CA . LYS A 1 435 ? -16.083 10.789 19.649 1.00 62.72 435 LYS A CA 1
ATOM 3528 C C . LYS A 1 435 ? -15.186 11.094 20.851 1.00 62.72 435 LYS A C 1
ATOM 3530 O O . LYS A 1 435 ? -14.997 10.211 21.681 1.00 62.72 435 LYS A O 1
ATOM 3535 N N . GLN A 1 436 ? -14.747 12.345 21.020 1.00 68.69 436 GLN A N 1
ATOM 3536 C CA . GLN A 1 436 ? -13.948 12.769 22.178 1.00 68.69 436 GLN A CA 1
ATOM 3537 C C . GLN A 1 436 ? -14.641 12.443 23.513 1.00 68.69 436 GLN A C 1
ATOM 3539 O O . GLN A 1 436 ? -13.995 11.985 24.455 1.00 68.69 436 GLN A O 1
ATOM 3544 N N . PHE A 1 437 ? -15.962 12.620 23.612 1.00 65.75 437 PHE A N 1
ATOM 3545 C CA . PHE A 1 437 ? -16.704 12.260 24.821 1.00 65.75 437 PHE A CA 1
ATOM 3546 C C . PHE A 1 437 ? -16.747 10.739 25.067 1.00 65.75 437 PHE A C 1
ATOM 3548 O O . PHE A 1 437 ? -16.513 10.302 26.196 1.00 65.75 437 PHE A O 1
ATOM 3555 N N . SER A 1 438 ? -16.983 9.923 24.031 1.00 61.81 438 SER A N 1
ATOM 3556 C CA . SER A 1 438 ? -16.865 8.453 24.098 1.00 61.81 438 SER A CA 1
ATOM 3557 C C . SER A 1 438 ? -15.458 8.028 24.538 1.00 61.81 438 SER A C 1
ATOM 3559 O O . SER A 1 438 ? -15.313 7.188 25.432 1.00 61.81 438 SER A O 1
ATOM 3561 N N . ASP A 1 439 ? -14.431 8.664 23.976 1.00 62.56 439 ASP A N 1
ATOM 3562 C CA . ASP A 1 439 ? -13.023 8.430 24.285 1.00 62.56 439 ASP A CA 1
ATOM 3563 C C . ASP A 1 439 ? -12.724 8.705 25.771 1.00 62.56 439 ASP A C 1
ATOM 3565 O O . ASP A 1 439 ? -12.121 7.864 26.447 1.00 62.56 439 ASP A O 1
ATOM 3569 N N . PHE A 1 440 ? -13.214 9.821 26.328 1.00 65.44 440 PHE A N 1
ATOM 3570 C CA . PHE A 1 440 ? -13.119 10.106 27.767 1.00 65.44 440 PHE A CA 1
ATOM 3571 C C . PHE A 1 440 ? -13.873 9.083 28.627 1.00 65.44 440 PHE A C 1
ATOM 3573 O O . PHE A 1 440 ? -13.335 8.623 29.638 1.00 65.44 440 PHE A O 1
ATOM 3580 N N . VAL A 1 441 ? -15.092 8.689 28.241 1.00 63.28 441 VAL A N 1
ATOM 3581 C CA . VAL A 1 441 ? -15.894 7.698 28.983 1.00 63.28 441 VAL A CA 1
ATOM 3582 C C . VAL A 1 441 ? -15.186 6.340 29.039 1.00 63.28 441 VAL A C 1
ATOM 3584 O O . VAL A 1 441 ? -15.128 5.724 30.105 1.00 63.28 441 VAL A O 1
ATOM 3587 N N . LYS A 1 442 ? -14.585 5.882 27.938 1.00 64.31 442 LYS A N 1
ATOM 3588 C CA . LYS A 1 442 ? -13.862 4.599 27.894 1.00 64.31 442 LYS A CA 1
ATOM 3589 C C . LYS A 1 442 ? -12.538 4.636 28.653 1.00 64.31 442 LYS A C 1
ATOM 3591 O O . LYS A 1 442 ? -12.226 3.683 29.369 1.00 64.31 442 LYS A O 1
ATOM 3596 N N . ASN A 1 443 ? -11.822 5.758 28.612 1.00 62.47 443 ASN A N 1
ATOM 3597 C CA . ASN A 1 443 ? -10.640 5.957 29.452 1.00 62.47 443 ASN A CA 1
ATOM 3598 C C . ASN A 1 443 ? -10.992 5.952 30.952 1.00 62.47 443 ASN A C 1
ATOM 3600 O O . ASN A 1 443 ? -10.258 5.365 31.746 1.00 62.47 443 ASN A O 1
ATOM 3604 N N . LEU A 1 444 ? -12.153 6.491 31.347 1.00 59.12 444 LEU A N 1
ATOM 3605 C CA . LEU A 1 444 ? -12.661 6.395 32.723 1.00 59.12 444 LEU A CA 1
ATOM 3606 C C . LEU A 1 444 ? -13.043 4.958 33.127 1.00 59.12 444 LEU A C 1
ATOM 3608 O O . LEU A 1 444 ? -12.746 4.548 34.249 1.00 59.12 444 LEU A O 1
ATOM 3612 N N . ILE A 1 445 ? -13.641 4.168 32.226 1.00 59.19 445 ILE A N 1
ATOM 3613 C CA . ILE A 1 445 ? -13.949 2.742 32.468 1.00 59.19 445 ILE A CA 1
ATOM 3614 C C . ILE A 1 445 ? -12.663 1.932 32.735 1.00 59.19 445 ILE A C 1
ATOM 3616 O O . ILE A 1 445 ? -12.660 1.026 33.572 1.00 59.19 445 ILE A O 1
ATOM 3620 N N . ARG A 1 446 ? -11.545 2.285 32.086 1.00 59.28 446 ARG A N 1
ATOM 3621 C CA . ARG A 1 446 ? -10.247 1.606 32.245 1.00 59.28 446 ARG A CA 1
ATOM 3622 C C . ARG A 1 446 ? -9.502 1.870 33.551 1.00 59.28 446 ARG A C 1
ATOM 3624 O O . ARG A 1 446 ? -8.576 1.120 33.844 1.00 59.28 446 ARG A O 1
ATOM 3631 N N . VAL A 1 447 ? -9.911 2.845 34.366 1.00 58.12 447 VAL A N 1
ATOM 3632 C CA . VAL A 1 447 ? -9.265 3.159 35.664 1.00 58.12 447 VAL A CA 1
ATOM 3633 C C . VAL A 1 447 ? -9.362 1.996 36.677 1.00 58.12 447 VAL A C 1
ATOM 3635 O O . VAL A 1 447 ? -8.688 2.006 37.705 1.00 58.12 447 VAL A O 1
ATOM 3638 N N . GLY A 1 448 ? -10.172 0.969 36.386 1.00 61.94 448 GLY A N 1
ATOM 3639 C CA . GLY A 1 448 ? -10.127 -0.334 37.056 1.00 61.94 448 GLY A CA 1
ATOM 3640 C C . GLY A 1 448 ? -8.894 -1.176 36.662 1.00 61.94 448 GLY A C 1
ATOM 3641 O O . GLY A 1 448 ? -7.790 -0.642 36.568 1.00 61.94 448 GLY A O 1
ATOM 3642 N N . PRO A 1 449 ? -9.032 -2.498 36.426 1.00 55.69 449 PRO A N 1
ATOM 3643 C CA . PRO A 1 449 ? -7.876 -3.347 36.114 1.00 55.69 449 PRO A CA 1
ATOM 3644 C C . PRO A 1 449 ? -7.116 -2.911 34.838 1.00 55.69 449 PRO A C 1
ATOM 3646 O O . PRO A 1 449 ? -5.917 -3.151 34.747 1.00 55.69 449 PRO A O 1
ATOM 3649 N N . GLY A 1 450 ? -7.781 -2.179 33.924 1.00 64.00 450 GLY A N 1
ATOM 3650 C CA . GLY A 1 450 ? -7.258 -1.643 32.651 1.00 64.00 450 GLY A CA 1
ATOM 3651 C C . GLY A 1 450 ? -6.084 -0.666 32.750 1.00 64.00 450 GLY A C 1
ATOM 3652 O O . GLY A 1 450 ? -5.492 -0.306 31.730 1.00 64.00 450 GLY A O 1
ATOM 3653 N N . LEU A 1 451 ? -5.740 -0.231 33.962 1.00 72.56 451 LEU A N 1
ATOM 3654 C CA . LEU A 1 451 ? -4.784 0.842 34.204 1.00 72.56 451 LEU A CA 1
ATOM 3655 C C . LEU A 1 451 ? -3.379 0.544 33.657 1.00 72.56 451 LEU A C 1
ATOM 3657 O O . LEU A 1 451 ? -2.724 1.460 33.174 1.00 72.56 451 LEU A O 1
ATOM 3661 N N . GLY A 1 452 ? -2.926 -0.713 33.701 1.00 69.94 452 GLY A N 1
ATOM 3662 C CA . GLY A 1 452 ? -1.590 -1.095 33.227 1.00 69.94 452 GLY A CA 1
ATOM 3663 C C . GLY A 1 452 ? -1.415 -0.945 31.713 1.00 69.94 452 GLY A C 1
ATOM 3664 O O . GLY A 1 452 ? -0.427 -0.381 31.255 1.00 69.94 452 GLY A O 1
ATOM 3665 N N . GLU A 1 453 ? -2.405 -1.389 30.937 1.00 72.25 453 GLU A N 1
ATOM 3666 C CA . GLU A 1 453 ? -2.415 -1.265 29.474 1.00 72.25 453 GLU A CA 1
ATOM 3667 C C . GLU A 1 453 ? -2.571 0.197 29.037 1.00 72.25 453 GLU A C 1
ATOM 3669 O O . GLU A 1 453 ? -1.840 0.656 28.165 1.00 72.25 453 GLU A O 1
ATOM 3674 N N . TYR A 1 454 ? -3.449 0.956 29.703 1.00 74.00 454 TYR A N 1
ATOM 3675 C CA . TYR A 1 454 ? -3.609 2.394 29.466 1.00 74.00 454 TYR A CA 1
ATOM 3676 C C . TYR A 1 454 ? -2.334 3.193 29.794 1.00 74.00 454 TYR A C 1
ATOM 3678 O O . TYR A 1 454 ? -1.958 4.100 29.055 1.00 74.00 454 TYR A O 1
ATOM 3686 N N . GLN A 1 455 ? -1.640 2.859 30.887 1.00 76.75 455 GLN A N 1
ATOM 3687 C CA . GLN A 1 455 ? -0.361 3.489 31.228 1.00 76.75 455 GLN A CA 1
ATOM 3688 C C . GLN A 1 455 ? 0.743 3.125 30.234 1.00 76.75 455 GLN A C 1
ATOM 3690 O O . GLN A 1 455 ? 1.545 3.989 29.902 1.00 76.75 455 GLN A O 1
ATOM 3695 N N . PHE A 1 456 ? 0.780 1.888 29.734 1.00 75.69 456 PHE A N 1
ATOM 3696 C CA . PHE A 1 456 ? 1.729 1.484 28.697 1.00 75.69 456 PHE A CA 1
ATOM 3697 C C . PHE A 1 456 ? 1.471 2.211 27.366 1.00 75.69 456 PHE A C 1
ATOM 3699 O O . PHE A 1 456 ? 2.395 2.775 26.782 1.00 75.69 456 PHE A O 1
ATOM 3706 N N . ASP A 1 457 ? 0.209 2.275 26.933 1.00 79.00 457 ASP A N 1
ATOM 3707 C CA . ASP A 1 457 ? -0.214 3.043 25.757 1.00 79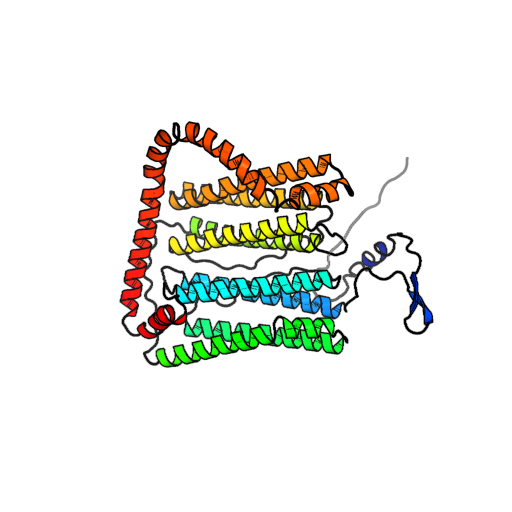.00 457 ASP A CA 1
ATOM 3708 C C . ASP A 1 457 ? 0.221 4.510 25.854 1.00 79.00 457 ASP A C 1
ATOM 3710 O O . ASP A 1 457 ? 0.806 5.033 24.913 1.00 79.00 457 ASP A O 1
ATOM 3714 N N . LYS A 1 458 ? 0.019 5.152 27.012 1.00 81.31 458 LYS A N 1
ATOM 3715 C CA . LYS A 1 458 ? 0.330 6.576 27.204 1.00 81.31 458 LYS A CA 1
ATOM 3716 C C . LYS A 1 458 ? 1.787 6.913 27.507 1.00 81.31 458 LYS A C 1
ATOM 3718 O O . LYS A 1 458 ? 2.199 8.005 27.153 1.00 81.31 458 LYS A O 1
ATOM 3723 N N . LEU A 1 459 ? 2.538 6.039 28.179 1.00 79.19 459 LEU A N 1
ATOM 3724 C CA . LEU A 1 459 ? 3.894 6.334 28.678 1.00 79.19 459 LEU A CA 1
ATOM 3725 C C . LEU A 1 459 ? 4.999 5.552 27.952 1.00 79.19 459 LEU A C 1
ATOM 3727 O O . LEU A 1 459 ? 6.159 5.600 28.359 1.00 79.19 459 LEU A O 1
ATOM 3731 N N . THR A 1 460 ? 4.655 4.719 26.968 1.00 78.19 460 THR A N 1
ATOM 3732 C CA . THR A 1 460 ? 5.631 3.896 26.230 1.00 78.19 460 THR A CA 1
ATOM 3733 C C . THR A 1 460 ? 5.372 3.862 24.727 1.00 78.19 460 THR A C 1
ATOM 3735 O O . THR A 1 460 ? 6.340 3.769 23.978 1.00 78.19 460 THR A O 1
ATOM 3738 N N . LEU A 1 461 ? 4.111 3.945 24.283 1.00 83.44 461 LEU A N 1
ATOM 3739 C CA . LEU A 1 461 ? 3.759 4.020 22.855 1.00 83.44 461 LEU A CA 1
ATOM 3740 C C . LEU A 1 461 ? 3.254 5.406 22.406 1.00 83.44 461 LEU A C 1
ATOM 3742 O O . LEU A 1 461 ? 3.235 5.696 21.213 1.00 83.44 461 LEU A O 1
ATOM 3746 N N . GLY A 1 462 ? 2.817 6.247 23.343 1.00 69.50 462 GLY A N 1
ATOM 3747 C CA . GLY A 1 462 ? 2.526 7.659 23.116 1.00 69.50 462 GLY A CA 1
ATOM 3748 C C . GLY A 1 462 ? 3.785 8.512 23.249 1.00 69.50 462 GLY A C 1
ATOM 3749 O O . GLY A 1 462 ? 4.680 8.177 24.026 1.00 69.50 462 GLY A O 1
ATOM 3750 N N . ASP A 1 463 ? 3.832 9.614 22.505 1.00 56.50 463 ASP A N 1
ATOM 3751 C CA . ASP A 1 463 ? 4.873 10.628 22.666 1.00 56.50 463 ASP A CA 1
ATOM 3752 C C . ASP A 1 463 ? 4.621 11.459 23.938 1.00 56.50 463 ASP A C 1
ATOM 3754 O O . ASP A 1 463 ? 3.472 11.712 24.310 1.00 56.50 463 ASP A O 1
ATOM 3758 N N . ASP A 1 464 ? 5.698 11.927 24.574 1.00 47.38 464 ASP A N 1
ATOM 3759 C CA . ASP A 1 464 ? 5.641 13.151 25.376 1.00 47.38 464 ASP A CA 1
ATOM 3760 C C . ASP A 1 464 ? 5.525 14.335 24.385 1.00 47.38 464 ASP A C 1
ATOM 3762 O O . ASP A 1 464 ? 6.482 14.589 23.649 1.00 47.38 464 ASP A O 1
ATOM 3766 N N . ASP A 1 465 ? 4.364 15.012 24.348 1.00 36.56 465 ASP A N 1
ATOM 3767 C CA . ASP A 1 465 ? 4.069 16.202 23.504 1.00 36.56 465 ASP A CA 1
ATOM 3768 C C . ASP A 1 465 ? 5.101 17.355 23.650 1.00 36.56 465 ASP A C 1
ATOM 3770 O O . ASP A 1 465 ? 5.447 17.719 24.804 1.00 36.56 465 ASP A O 1
#

InterPro domains:
  IPR001519 Ferritin [PTHR11431] (224-386)
  IPR008331 Ferritin/DPS domain [PF00210] (69-209)
  IPR008331 Ferritin/DPS domain [PF00210] (232-371)
  IPR009040 Ferritin-like diiron domain [PS50905] (61-210)
  IPR009040 Ferritin-like diiron domain [PS50905] (224-372)
  IPR009078 Ferritin-like superfamily [SSF47240] (65-222)
  IPR009078 Ferritin-like superfamily [SSF47240] (220-386)
  IPR009078 Ferritin-like superfamily [SSF47240] (418-462)
  IPR012347 Ferritin-like [G3DSA:1.20.1260.10] (60-222)
  IPR012347 Ferritin-like [G3DSA:1.20.1260.10] (223-387)
  IPR012347 Ferritin-like [G3DSA:1.20.1260.10] (415-462)
  IPR014034 Ferritin, conserved site [PS00204] (177-197)

Foldseek 3Di:
DDDDDDDDDDDDDDDDDDDDDPPDDPPVVPVVVPPPPPDQFDFDQDPVRDTDGHDPDDPAAAADPVLLVLLLVLLLLLLLLLQQLCLQLLQCLFLLNVLNLSNLVSNVSSVVSNVVSVLSLLVCLNRQHARFHAKRFWDPDNHDQAPLRVLVVNLVSLVVSLVSLVVSLVVCVVRVNVVSVCVSVVPPNVVSVVVNVVSVVLNVLLVVLLVLDGDDRDDPQQQDLQDPLLLVLLLVLLLLLQLLLLLLQLQLSLCSHPVNVLNLSNVVSNVSSVVSNVLSVLSSSVCSLNNHDRDTGMRHHDPDNHQDAPLSVLVVNLVSLVVSLVSLVVSLVSCVVSVNVVSNVSSVVVNVVSVVVNVVSVVLNVQCVVLDPDPSSSCCSCPPRVVPPCVVVVVVVVVVVCVVVVVVVVVVCVVVVVVCVVRPPVVVVVSVVVSVVSSVVVVVVCVRSNVSSSCCSPVPSNDPD

Radius of gyration: 27.81 Å; chains: 1; bounding box: 78×79×96 Å